Protein AF-0000000084991783 (afdb_homodimer)

Sequence (712 aa):
MATLYFVGAAGSGKTAVALGLALHLRDRGVAVRYFKPVGNPPGAAGTGGDRDAALMQAVLALPFSPEELAPLTLGSYYLSTYRDHQACRRLVEAAYAKVSSGAGALLIDGAARPWAMAALGLDALSLAREWKATLVYVLRPVNDQSLDEALFLGHCAREMGVRVAGVIFNNVPRVLLAKADGLYREILASQGLETLGIIPHRTELSAPTVAEFYEVLGGEILTGEDKLGSAVEDVLVGAMTPESALAYFRRSANKAVITGGDRTEIALAALETDVAVLILTGGIYPDMKVIVRAAEKGVPVILVHYDTYTVINRLAEVSRVIRPGDEKAISLAKEVVAAHCALDRLISLATEAHEAMATLYFVGAAGSGKTAVALGLALHLRDRGVAVRYFKPVGNPPGAAGTGGDRDAALMQAVLALPFSPEELAPLTLGSYYLSTYRDHQACRRLVEAAYAKVSSGAGALLIDGAARPWAMAALGLDALSLAREWKATLVYVLRPVNDQSLDEALFLGHCAREMGVRVAGVIFNNVPRVLLAKADGLYREILASQGLETLGIIPHRTELSAPTVAEFYEVLGGEILTGEDKLGSAVEDVLVGAMTPESALAYFRRSANKAVITGGDRTEIALAALETDVAVLILTGGIYPDMKVIVRAAEKGVPVILVHYDTYTVINRLAEVSRVIRPGDEKAISLAKEVVAAHCALDRLISLATEAHEA

Structure (mmCIF, N/CA/C/O backbone):
data_AF-0000000084991783-model_v1
#
loop_
_entity.id
_entity.type
_entity.pdbx_description
1 polymer 'DRTGG domain protein'
#
loop_
_atom_site.group_PDB
_atom_site.id
_atom_site.type_symbol
_atom_site.label_atom_id
_atom_site.label_alt_id
_atom_site.label_comp_id
_atom_site.label_asym_id
_atom_site.label_entity_id
_atom_site.label_seq_id
_atom_site.pdbx_PDB_ins_code
_atom_site.Cartn_x
_atom_site.Cartn_y
_atom_site.Cartn_z
_atom_site.occupancy
_atom_site.B_iso_or_equiv
_atom_site.auth_seq_id
_atom_site.auth_comp_id
_atom_site.auth_asym_id
_atom_site.auth_atom_id
_atom_site.pdbx_PDB_model_num
ATOM 1 N N . MET A 1 1 ? -28.172 15.969 15.445 1 77.38 1 MET A N 1
ATOM 2 C CA . MET A 1 1 ? -26.75 16.078 15.141 1 77.38 1 MET A CA 1
ATOM 3 C C . MET A 1 1 ? -26.312 14.992 14.156 1 77.38 1 MET A C 1
ATOM 5 O O . MET A 1 1 ? -26.75 13.844 14.266 1 77.38 1 MET A O 1
ATOM 9 N N . ALA A 1 2 ? -25.688 15.469 12.984 1 87.56 2 ALA A N 1
ATOM 10 C CA . ALA A 1 2 ? -25.172 14.484 12.039 1 87.56 2 ALA A CA 1
ATOM 11 C C . ALA A 1 2 ? -23.672 14.281 12.211 1 87.56 2 ALA A C 1
ATOM 13 O O . ALA A 1 2 ? -22.984 15.156 12.742 1 87.56 2 ALA A O 1
ATOM 14 N N . THR A 1 3 ? -23.219 13.125 12.047 1 95.31 3 THR A N 1
ATOM 15 C CA . THR A 1 3 ? -21.812 12.75 12.133 1 95.31 3 THR A CA 1
ATOM 16 C C . THR A 1 3 ? -21.281 12.359 10.758 1 95.31 3 THR A C 1
ATOM 18 O O . THR A 1 3 ? -21.828 11.492 10.086 1 95.31 3 THR A O 1
ATOM 21 N N . LEU A 1 4 ? -20.328 13.086 10.328 1 97.94 4 LEU A N 1
ATOM 22 C CA . LEU A 1 4 ? -19.625 12.742 9.094 1 97.94 4 LEU A CA 1
ATOM 23 C C . LEU A 1 4 ? -18.281 12.078 9.398 1 97.94 4 LEU A C 1
ATOM 25 O O . LEU A 1 4 ? -17.516 12.57 10.227 1 97.94 4 LEU A O 1
ATOM 29 N N . TYR A 1 5 ? -18.047 10.961 8.812 1 98.62 5 TYR A N 1
ATOM 30 C CA . TYR A 1 5 ? -16.844 10.164 9.023 1 98.62 5 TYR A CA 1
ATOM 31 C C . TYR A 1 5 ? -16 10.102 7.758 1 98.62 5 TYR A C 1
ATOM 33 O O . TYR A 1 5 ? -16.375 9.438 6.789 1 98.62 5 TYR A O 1
ATOM 41 N N . PHE A 1 6 ? -14.875 10.852 7.785 1 98.75 6 PHE A N 1
ATOM 42 C CA . PHE A 1 6 ? -13.961 10.852 6.652 1 98.75 6 PHE A CA 1
ATOM 43 C C . PHE A 1 6 ? -13.023 9.641 6.715 1 98.75 6 PHE A C 1
ATOM 45 O O . PHE A 1 6 ? -12.273 9.484 7.68 1 98.75 6 PHE A O 1
ATOM 52 N N . VAL A 1 7 ? -13.094 8.82 5.684 1 98.5 7 VAL A N 1
ATOM 53 C CA . VAL A 1 7 ? -12.289 7.602 5.629 1 98.5 7 VAL A CA 1
ATOM 54 C C . VAL A 1 7 ? -11.336 7.664 4.441 1 98.5 7 VAL A C 1
ATOM 56 O O . VAL A 1 7 ? -11.633 8.297 3.426 1 98.5 7 VAL A O 1
ATOM 59 N N . GLY A 1 8 ? -10.203 7.062 4.52 1 97.25 8 GLY A N 1
ATOM 60 C CA . GLY A 1 8 ? -9.164 7.023 3.504 1 97.25 8 GLY A CA 1
ATOM 61 C C . GLY A 1 8 ? -7.824 6.551 4.039 1 97.25 8 GLY A C 1
ATOM 62 O O . GLY A 1 8 ? -7.715 6.16 5.203 1 97.25 8 GLY A O 1
ATOM 63 N N . ALA A 1 9 ? -6.859 6.578 3.211 1 95.12 9 ALA A N 1
ATOM 64 C CA . ALA A 1 9 ? -5.508 6.188 3.609 1 95.12 9 ALA A CA 1
ATOM 65 C C . ALA A 1 9 ? -4.742 7.371 4.188 1 95.12 9 ALA A C 1
ATOM 67 O O . ALA A 1 9 ? -5.145 8.523 4.012 1 95.12 9 ALA A O 1
ATOM 68 N N . ALA A 1 10 ? -3.686 7.027 4.918 1 91.81 10 ALA A N 1
ATOM 69 C CA . ALA A 1 10 ? -2.76 8.086 5.32 1 91.81 10 ALA A CA 1
ATOM 70 C C . ALA A 1 10 ? -2.289 8.891 4.113 1 91.81 10 ALA A C 1
ATOM 72 O O . ALA A 1 10 ? -1.964 8.32 3.066 1 91.81 10 ALA A O 1
ATOM 73 N N . GLY A 1 11 ? -2.346 10.156 4.211 1 91.19 11 GLY A N 1
ATOM 74 C CA . GLY A 1 11 ? -1.865 11.008 3.139 1 91.19 11 GLY A CA 1
ATOM 75 C C . GLY A 1 11 ? -2.928 11.312 2.098 1 91.19 11 GLY A C 1
ATOM 76 O O . GLY A 1 11 ? -2.674 12.047 1.142 1 91.19 11 GLY A O 1
ATOM 77 N N . SER A 1 12 ? -4.152 10.789 2.299 1 95.06 12 SER A N 1
ATOM 78 C CA . SER A 1 12 ? -5.211 10.992 1.316 1 95.06 12 SER A CA 1
ATOM 79 C C . SER A 1 12 ? -5.719 12.43 1.349 1 95.06 12 SER A C 1
ATOM 81 O O . SER A 1 12 ? -6.371 12.891 0.407 1 95.06 12 SER A O 1
ATOM 83 N N . GLY A 1 13 ? -5.555 13.125 2.461 1 95.31 13 GLY A N 1
ATOM 84 C CA . GLY A 1 13 ? -6.027 14.492 2.598 1 95.31 13 GLY A CA 1
ATOM 85 C C . GLY A 1 13 ? -7.285 14.609 3.439 1 95.31 13 GLY A C 1
ATOM 86 O O . GLY A 1 13 ? -7.91 15.672 3.492 1 95.31 13 GLY A O 1
ATOM 87 N N . LYS A 1 14 ? -7.695 13.547 4.141 1 96.06 14 LYS A N 1
ATOM 88 C CA . LYS A 1 14 ? -8.898 13.539 4.973 1 96.06 14 LYS A CA 1
ATOM 89 C C . LYS A 1 14 ? -8.891 14.695 5.965 1 96.06 14 LYS A C 1
ATOM 91 O O . LYS A 1 14 ? -9.883 15.414 6.098 1 96.06 14 LYS A O 1
ATOM 96 N N . THR A 1 15 ? -7.699 14.875 6.598 1 96 15 THR A N 1
ATOM 97 C CA . THR A 1 15 ? -7.598 15.898 7.625 1 96 15 THR A CA 1
ATOM 98 C C . THR A 1 15 ? -7.777 17.297 7.02 1 96 15 THR A C 1
ATOM 100 O O . THR A 1 15 ? -8.492 18.125 7.57 1 96 15 THR A O 1
ATOM 103 N N . ALA A 1 16 ? -7.145 17.531 5.895 1 96.5 16 ALA A N 1
ATOM 104 C CA . ALA A 1 16 ? -7.258 18.828 5.23 1 96.5 16 ALA A CA 1
ATOM 105 C C . ALA A 1 16 ? -8.695 19.109 4.805 1 96.5 16 ALA A C 1
ATOM 107 O O . ALA A 1 16 ? -9.195 20.219 4.965 1 96.5 16 ALA A O 1
ATOM 108 N N . VAL A 1 17 ? -9.367 18.125 4.27 1 98 17 VAL A N 1
ATOM 109 C CA . VAL A 1 17 ? -10.758 18.281 3.838 1 98 17 VAL A CA 1
ATOM 110 C C . VAL A 1 17 ? -11.648 18.531 5.051 1 98 17 VAL A C 1
ATOM 112 O O . VAL A 1 17 ? -12.5 19.422 5.023 1 98 17 VAL A O 1
ATOM 115 N N . ALA A 1 18 ? -11.461 17.766 6.129 1 98.56 18 ALA A N 1
ATOM 116 C CA . ALA A 1 18 ? -12.227 17.953 7.359 1 98.56 18 ALA A CA 1
ATOM 117 C C . ALA A 1 18 ? -12.023 19.359 7.914 1 98.56 18 ALA A C 1
ATOM 119 O O . ALA A 1 18 ? -12.984 20 8.359 1 98.56 18 ALA A O 1
ATOM 120 N N . LEU A 1 19 ? -10.789 19.797 7.875 1 98.44 19 LEU A N 1
ATOM 121 C CA . LEU A 1 19 ? -10.461 21.141 8.352 1 98.44 19 LEU A CA 1
ATOM 122 C C . LEU A 1 19 ? -11.203 22.203 7.543 1 98.44 19 LEU A C 1
ATOM 124 O O . LEU A 1 19 ? -11.844 23.078 8.117 1 98.44 19 LEU A O 1
ATOM 128 N N . GLY A 1 20 ? -11.07 22.094 6.23 1 98.56 20 GLY A N 1
ATOM 129 C CA . GLY A 1 20 ? -11.781 23.047 5.383 1 98.56 20 GLY A CA 1
ATOM 130 C C . GLY A 1 20 ? -13.273 23.094 5.648 1 98.56 20 GLY A C 1
ATOM 131 O O . GLY A 1 20 ? -13.852 24.172 5.801 1 98.56 20 GLY A O 1
ATOM 132 N N . LEU A 1 21 ? -13.883 21.938 5.746 1 98.75 21 LEU A N 1
ATOM 133 C CA . LEU A 1 21 ? -15.312 21.859 6.016 1 98.75 21 LEU A CA 1
ATOM 134 C C . LEU A 1 21 ? -15.641 22.453 7.387 1 98.75 21 LEU A C 1
ATOM 136 O O . LEU A 1 21 ? -16.625 23.172 7.543 1 98.75 21 LEU A O 1
ATOM 140 N N . ALA A 1 22 ? -14.805 22.141 8.383 1 98.75 22 ALA A N 1
ATOM 141 C CA . ALA A 1 22 ? -15.023 22.625 9.742 1 98.75 22 ALA A CA 1
ATOM 142 C C . ALA A 1 22 ? -15.055 24.141 9.781 1 98.75 22 ALA A C 1
ATOM 144 O O . ALA A 1 22 ? -15.891 24.734 10.469 1 98.75 22 ALA A O 1
ATOM 145 N N . LEU A 1 23 ? -14.172 24.719 9.07 1 98.62 23 LEU A N 1
ATOM 146 C CA . LEU A 1 23 ? -14.078 26.172 9.055 1 98.62 23 LEU A CA 1
ATOM 147 C C . LEU A 1 23 ? -15.32 26.781 8.406 1 98.62 23 LEU A C 1
ATOM 149 O O . LEU A 1 23 ? -15.836 27.797 8.883 1 98.62 23 LEU A O 1
ATOM 153 N N . HIS A 1 24 ? -15.781 26.188 7.359 1 98.56 24 HIS A N 1
ATOM 154 C CA . HIS A 1 24 ? -17 26.672 6.734 1 98.56 24 HIS A CA 1
ATOM 155 C C . HIS A 1 24 ? -18.203 26.516 7.664 1 98.56 24 HIS A C 1
ATOM 157 O O . HIS A 1 24 ? -19.062 27.391 7.723 1 98.56 24 HIS A O 1
ATOM 163 N N . LEU A 1 25 ? -18.266 25.406 8.367 1 98.19 25 LEU A N 1
ATOM 164 C CA . LEU A 1 25 ? -19.344 25.172 9.32 1 98.19 25 LEU A CA 1
ATOM 165 C C . LEU A 1 25 ? -19.297 26.203 10.453 1 98.19 25 LEU A C 1
ATOM 167 O O . LEU A 1 25 ? -20.328 26.75 10.852 1 98.19 25 LEU A O 1
ATOM 171 N N . ARG A 1 26 ? -18.094 26.422 10.906 1 97.69 26 ARG A N 1
ATOM 172 C CA . ARG A 1 26 ? -17.906 27.422 11.953 1 97.69 26 ARG A CA 1
ATOM 173 C C . ARG A 1 26 ? -18.391 28.797 11.5 1 97.69 26 ARG A C 1
ATOM 175 O O . ARG A 1 26 ? -19.062 29.5 12.242 1 97.69 26 ARG A O 1
ATOM 182 N N . ASP A 1 27 ? -18.031 29.141 10.32 1 97.44 27 ASP A N 1
ATOM 183 C CA . ASP A 1 27 ? -18.438 30.422 9.766 1 97.44 27 ASP A CA 1
ATOM 184 C C . ASP A 1 27 ? -19.969 30.547 9.719 1 97.44 27 ASP A C 1
ATOM 186 O O . ASP A 1 27 ? -20.5 31.641 9.727 1 97.44 27 ASP A O 1
ATOM 190 N N . ARG A 1 28 ? -20.656 29.469 9.703 1 96.19 28 ARG A N 1
ATOM 191 C CA . ARG A 1 28 ? -22.109 29.453 9.617 1 96.19 28 ARG A CA 1
ATOM 192 C C . ARG A 1 28 ? -22.734 29.328 11 1 96.19 28 ARG A C 1
ATOM 194 O O . ARG A 1 28 ? -23.938 29.078 11.125 1 96.19 28 ARG A O 1
ATOM 201 N N . GLY A 1 29 ? -21.922 29.297 12.031 1 96.44 29 GLY A N 1
ATOM 202 C CA . GLY A 1 29 ? -22.406 29.312 13.406 1 96.44 29 GLY A CA 1
ATOM 203 C C . GLY A 1 29 ? -22.672 27.922 13.961 1 96.44 29 GLY A C 1
ATOM 204 O O . GLY A 1 29 ? -23.312 27.781 15 1 96.44 29 GLY A O 1
ATOM 205 N N . VAL A 1 30 ? -22.188 26.953 13.242 1 96.44 30 VAL A N 1
ATOM 206 C CA . VAL A 1 30 ? -22.375 25.578 13.695 1 96.44 30 VAL A CA 1
ATOM 207 C C . VAL A 1 30 ? -21.328 25.234 14.758 1 96.44 30 VAL A C 1
ATOM 209 O O . VAL A 1 30 ? -20.156 25.578 14.609 1 96.44 30 VAL A O 1
ATOM 212 N N . ALA A 1 31 ? -21.734 24.656 15.859 1 96.69 31 ALA A N 1
ATOM 213 C CA . ALA A 1 31 ? -20.812 24.156 16.859 1 96.69 31 ALA A CA 1
ATOM 214 C C . ALA A 1 31 ? -20.109 22.875 16.375 1 96.69 31 ALA A C 1
ATOM 216 O O . ALA A 1 31 ? -20.547 21.766 16.656 1 96.69 31 ALA A O 1
ATOM 217 N N . VAL A 1 32 ? -19.016 23.047 15.766 1 97.38 32 VAL A N 1
ATOM 218 C CA . VAL A 1 32 ? -18.312 21.922 15.133 1 97.38 32 VAL A CA 1
ATOM 219 C C . VAL A 1 32 ? -17.406 21.234 16.156 1 97.38 32 VAL A C 1
ATOM 221 O O . VAL A 1 32 ? -16.703 21.906 16.922 1 97.38 32 VAL A O 1
ATOM 224 N N . ARG A 1 33 ? -17.484 19.953 16.172 1 98.25 33 ARG A N 1
ATOM 225 C CA . ARG A 1 33 ? -16.562 19.109 16.953 1 98.25 33 ARG A CA 1
ATOM 226 C C . ARG A 1 33 ? -15.766 18.188 16.047 1 98.25 33 ARG A C 1
ATOM 228 O O . ARG A 1 33 ? -16.172 17.938 14.906 1 98.25 33 ARG A O 1
ATOM 235 N N . TYR A 1 34 ? -14.633 17.828 16.516 1 98.56 34 TYR A N 1
ATOM 236 C CA . TYR A 1 34 ? -13.703 16.953 15.812 1 98.56 34 TYR A CA 1
ATOM 237 C C . TYR A 1 34 ? -13.32 15.75 16.688 1 98.56 34 TYR A C 1
ATOM 239 O O . TYR A 1 34 ? -13.102 15.898 17.891 1 98.56 34 TYR A O 1
ATOM 247 N N . PHE A 1 35 ? -13.266 14.602 16.031 1 98.81 35 PHE A N 1
ATOM 248 C CA . PHE A 1 35 ? -12.891 13.391 16.75 1 98.81 35 PHE A CA 1
ATOM 249 C C . PHE A 1 35 ? -12.086 12.453 15.852 1 98.81 35 PHE A C 1
ATOM 251 O O . PHE A 1 35 ? -12.406 12.281 14.672 1 98.81 35 PHE A O 1
ATOM 258 N N . LYS A 1 36 ? -11.047 11.898 16.328 1 98.56 36 LYS A N 1
ATOM 259 C CA . LYS A 1 36 ? -10.203 10.898 15.672 1 98.56 36 LYS A CA 1
ATOM 260 C C . LYS A 1 36 ? -9.992 9.68 16.562 1 98.56 36 LYS A C 1
ATOM 262 O O . LYS A 1 36 ? -9.008 9.625 17.312 1 98.56 36 LYS A O 1
ATOM 267 N N . PRO A 1 37 ? -10.883 8.68 16.453 1 98.38 37 PRO A N 1
ATOM 268 C CA . PRO A 1 37 ? -10.859 7.578 17.406 1 98.38 37 PRO A CA 1
ATOM 269 C C . PRO A 1 37 ? -9.5 6.887 17.469 1 98.38 37 PRO A C 1
ATOM 271 O O . PRO A 1 37 ? -9.047 6.508 18.562 1 98.38 37 PRO A O 1
ATOM 274 N N . VAL A 1 38 ? -8.906 6.719 16.297 1 97.69 38 VAL A N 1
ATOM 275 C CA . VAL A 1 38 ? -7.594 6.098 16.188 1 97.69 38 VAL A CA 1
ATOM 276 C C . VAL A 1 38 ? -6.621 7.059 15.508 1 97.69 38 VAL A C 1
ATOM 278 O O . VAL A 1 38 ? -6.703 7.281 14.297 1 97.69 38 VAL A O 1
ATOM 281 N N . GLY A 1 39 ? -5.723 7.578 16.312 1 95.62 39 GLY A N 1
ATOM 282 C CA . GLY A 1 39 ? -4.797 8.578 15.828 1 95.62 39 GLY A CA 1
ATOM 283 C C . GLY A 1 39 ? -3.504 7.992 15.297 1 95.62 39 GLY A C 1
ATOM 284 O O . GLY A 1 39 ? -3.33 6.77 15.281 1 95.62 39 GLY A O 1
ATOM 285 N N . ASN A 1 40 ? -2.676 8.812 14.734 1 89.19 40 ASN A N 1
ATOM 286 C CA . ASN A 1 40 ? -1.344 8.453 14.266 1 89.19 40 ASN A CA 1
ATOM 287 C C . ASN A 1 40 ? -0.334 8.43 15.406 1 89.19 40 ASN A C 1
ATOM 289 O O . ASN A 1 40 ? -0.499 9.133 16.406 1 89.19 40 ASN A O 1
ATOM 293 N N . PRO A 1 41 ? 0.652 7.586 15.227 1 82.94 41 PRO A N 1
ATOM 294 C CA . PRO A 1 41 ? 1.703 7.633 16.25 1 82.94 41 PRO A CA 1
ATOM 295 C C . PRO A 1 41 ? 2.447 8.961 16.266 1 82.94 41 PRO A C 1
ATOM 297 O O . PRO A 1 41 ? 2.467 9.68 15.266 1 82.94 41 PRO A O 1
ATOM 300 N N . PRO A 1 42 ? 2.969 9.234 17.469 1 71.88 42 PRO A N 1
ATOM 301 C CA . PRO A 1 42 ? 3.76 10.461 17.531 1 71.88 42 PRO A CA 1
ATOM 302 C C . PRO A 1 42 ? 5.004 10.414 16.656 1 71.88 42 PRO A C 1
ATOM 304 O O . PRO A 1 42 ? 5.578 9.344 16.453 1 71.88 42 PRO A O 1
ATOM 307 N N . GLY A 1 43 ? 5.289 11.453 15.859 1 65.88 43 GLY A N 1
ATOM 308 C CA . GLY A 1 43 ? 6.508 11.523 15.07 1 65.88 43 GLY A CA 1
ATOM 309 C C . GLY A 1 43 ? 7.762 11.617 15.914 1 65.88 43 GLY A C 1
ATOM 310 O O . GLY A 1 43 ? 7.691 11.633 17.141 1 65.88 43 GLY A O 1
ATOM 311 N N . ALA A 1 44 ? 8.961 11.406 15.281 1 58.47 44 ALA A N 1
ATOM 312 C CA . ALA A 1 44 ? 10.266 11.461 15.93 1 58.47 44 ALA A CA 1
ATOM 313 C C . ALA A 1 44 ? 10.414 12.734 16.75 1 58.47 44 ALA A C 1
ATOM 315 O O . ALA A 1 44 ? 11.164 12.758 17.734 1 58.47 44 ALA A O 1
ATOM 316 N N . ALA A 1 45 ? 9.781 13.859 16.25 1 54.91 45 ALA A N 1
ATOM 317 C CA . ALA A 1 45 ? 10.039 15.109 16.953 1 54.91 45 ALA A CA 1
ATOM 318 C C . ALA A 1 45 ? 9.352 15.125 18.312 1 54.91 45 ALA A C 1
ATOM 320 O O . ALA A 1 45 ? 9.539 16.047 19.094 1 54.91 45 ALA A O 1
ATOM 321 N N . GLY A 1 46 ? 8.828 14.031 18.797 1 51.94 46 GLY A N 1
ATOM 322 C CA . GLY A 1 46 ? 8.445 13.875 20.188 1 51.94 46 GLY A CA 1
ATOM 323 C C . GLY A 1 46 ? 7.16 14.594 20.531 1 51.94 46 GLY A C 1
ATOM 324 O O . GLY A 1 46 ? 6.824 14.742 21.719 1 51.94 46 GLY A O 1
ATOM 325 N N . THR A 1 47 ? 6.613 15.445 19.547 1 54.47 47 THR A N 1
ATOM 326 C CA . THR A 1 47 ? 5.5 16.156 20.172 1 54.47 47 THR A CA 1
ATOM 327 C C . THR A 1 47 ? 4.379 15.195 20.547 1 54.47 47 THR A C 1
ATOM 329 O O . THR A 1 47 ? 4.121 14.227 19.828 1 54.47 47 THR A O 1
ATOM 332 N N . GLY A 1 48 ? 4.141 14.945 21.766 1 62.91 48 GLY A N 1
ATOM 333 C CA . GLY A 1 48 ? 3.102 14.148 22.391 1 62.91 48 GLY A CA 1
ATOM 334 C C . GLY A 1 48 ? 1.755 14.266 21.703 1 62.91 48 GLY A C 1
ATOM 335 O O . GLY A 1 48 ? 1.484 15.266 21.031 1 62.91 48 GLY A O 1
ATOM 336 N N . GLY A 1 49 ? 1.065 13.195 21.234 1 78.44 49 GLY A N 1
ATOM 337 C CA . GLY A 1 49 ? -0.321 13.062 20.828 1 78.44 49 GLY A CA 1
ATOM 338 C C . GLY A 1 49 ? -0.492 13.055 19.312 1 78.44 49 GLY A C 1
ATOM 339 O O . GLY A 1 49 ? 0.485 13.172 18.578 1 78.44 49 GLY A O 1
ATOM 340 N N . ASP A 1 50 ? -1.577 13.023 18.766 1 91.62 50 ASP A N 1
ATOM 341 C CA . ASP A 1 50 ? -1.939 13.008 17.359 1 91.62 50 ASP A CA 1
ATOM 342 C C . ASP A 1 50 ? -1.882 14.414 16.766 1 91.62 50 ASP A C 1
ATOM 344 O O . ASP A 1 50 ? -2.549 15.328 17.25 1 91.62 50 ASP A O 1
ATOM 348 N N . ARG A 1 51 ? -1.076 14.617 15.766 1 90.19 51 ARG A N 1
ATOM 349 C CA . ARG A 1 51 ? -0.833 15.922 15.164 1 90.19 51 ARG A CA 1
ATOM 350 C C . ARG A 1 51 ? -2.111 16.5 14.562 1 90.19 51 ARG A C 1
ATOM 352 O O . ARG A 1 51 ? -2.32 17.703 14.57 1 90.19 51 ARG A O 1
ATOM 359 N N . ASP A 1 52 ? -2.969 15.656 14.016 1 95.31 52 ASP A N 1
ATOM 360 C CA . ASP A 1 52 ? -4.227 16.125 13.445 1 95.31 52 ASP A CA 1
ATOM 361 C C . ASP A 1 52 ? -5.16 16.656 14.523 1 95.31 52 ASP A C 1
ATOM 363 O O . ASP A 1 52 ? -5.793 17.703 14.352 1 95.31 52 ASP A O 1
ATOM 367 N N . ALA A 1 53 ? -5.211 15.922 15.633 1 96.38 53 ALA A N 1
ATOM 368 C CA . ALA A 1 53 ? -6.031 16.359 16.766 1 96.38 53 ALA A CA 1
ATOM 369 C C . ALA A 1 53 ? -5.539 17.703 17.312 1 96.38 53 ALA A C 1
ATOM 371 O O . ALA A 1 53 ? -6.34 18.578 17.625 1 96.38 53 ALA A O 1
ATOM 372 N N . ALA A 1 54 ? -4.23 17.812 17.422 1 94.38 54 ALA A N 1
ATOM 373 C CA . ALA A 1 54 ? -3.648 19.078 17.891 1 94.38 54 ALA A CA 1
ATOM 374 C C . ALA A 1 54 ? -3.994 20.219 16.953 1 94.38 54 ALA A C 1
ATOM 376 O O . ALA A 1 54 ? -4.332 21.328 17.406 1 94.38 54 ALA A O 1
ATOM 377 N N . LEU A 1 55 ? -3.893 19.984 15.68 1 95.81 55 LEU A N 1
ATOM 378 C CA . LEU A 1 55 ? -4.246 20.969 14.672 1 95.81 55 LEU A CA 1
ATOM 379 C C . LEU A 1 55 ? -5.695 21.422 14.828 1 95.81 55 LEU A C 1
ATOM 381 O O . LEU A 1 55 ? -5.973 22.609 14.938 1 95.81 55 LEU A O 1
ATOM 385 N N . MET A 1 56 ? -6.602 20.469 14.867 1 97.94 56 MET A N 1
ATOM 386 C CA . MET A 1 56 ? -8.031 20.766 14.906 1 97.94 56 MET A CA 1
ATOM 387 C C . MET A 1 56 ? -8.406 21.438 16.219 1 97.94 56 MET A C 1
ATOM 389 O O . MET A 1 56 ? -9.258 22.328 16.234 1 97.94 56 MET A O 1
ATOM 393 N N . GLN A 1 57 ? -7.77 20.984 17.328 1 97.62 57 GLN A N 1
ATOM 394 C CA . GLN A 1 57 ? -7.992 21.625 18.625 1 97.62 57 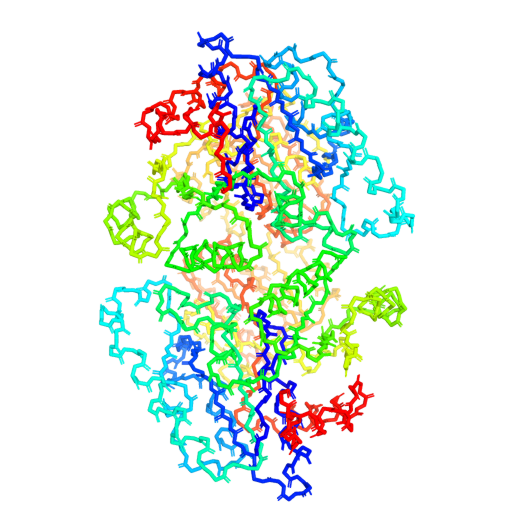GLN A CA 1
ATOM 395 C C . GLN A 1 57 ? -7.652 23.109 18.562 1 97.62 57 GLN A C 1
ATOM 397 O O . GLN A 1 57 ? -8.445 23.953 18.984 1 97.62 57 GLN A O 1
ATOM 402 N N . ALA A 1 58 ? -6.516 23.359 18.047 1 97.06 58 ALA A N 1
ATOM 403 C CA . ALA A 1 58 ? -6.012 24.734 18 1 97.06 58 ALA A CA 1
ATOM 404 C C . ALA A 1 58 ? -6.844 25.609 17.062 1 97.06 58 ALA A C 1
ATOM 406 O O . ALA A 1 58 ? -7.277 26.703 17.438 1 97.06 58 ALA A O 1
ATOM 407 N N . VAL A 1 59 ? -7.09 25.125 15.898 1 97.69 59 VAL A N 1
ATOM 408 C CA . VAL A 1 59 ? -7.723 25.922 14.852 1 97.69 59 VAL A CA 1
ATOM 409 C C . VAL A 1 59 ? -9.188 26.156 15.195 1 97.69 59 VAL A C 1
ATOM 411 O O . VAL A 1 59 ? -9.727 27.234 14.953 1 97.69 59 VAL A O 1
ATOM 414 N N . LEU A 1 60 ? -9.836 25.156 15.82 1 97.81 60 LEU A N 1
ATOM 415 C CA . LEU A 1 60 ? -11.258 25.266 16.125 1 97.81 60 LEU A CA 1
ATOM 416 C C . LEU A 1 60 ? -11.477 25.688 17.562 1 97.81 60 LEU A C 1
ATOM 418 O O . LEU A 1 60 ? -12.617 25.828 18.016 1 97.81 60 LEU A O 1
ATOM 422 N N . ALA A 1 61 ? -10.406 25.844 18.328 1 97.12 61 ALA A N 1
ATOM 423 C CA . ALA A 1 61 ? -10.477 26.219 19.734 1 97.12 61 ALA A CA 1
ATOM 424 C C . ALA A 1 61 ? -11.398 25.281 20.516 1 97.12 61 ALA A C 1
ATOM 426 O O . ALA A 1 61 ? -12.289 25.75 21.234 1 97.12 61 ALA A O 1
ATOM 427 N N . LEU A 1 62 ? -11.203 24.047 20.344 1 97.75 62 LEU A N 1
ATOM 428 C CA . LEU A 1 62 ? -12.047 23.047 20.984 1 97.75 62 LEU A CA 1
ATOM 429 C C . LEU A 1 62 ? -11.703 22.906 22.469 1 97.75 62 LEU A C 1
ATOM 431 O O . LEU A 1 62 ? -10.523 22.938 22.828 1 97.75 62 LEU A O 1
ATOM 435 N N . PRO A 1 63 ? -12.672 22.734 23.312 1 97.25 63 PRO A N 1
ATOM 436 C CA . PRO A 1 63 ? -12.438 22.641 24.75 1 97.25 63 PRO A CA 1
ATOM 437 C C . PRO A 1 63 ? -12.039 21.234 25.188 1 97.25 63 PRO A C 1
ATOM 439 O O . PRO A 1 63 ? -12.531 20.734 26.203 1 97.25 63 PRO A O 1
ATOM 442 N N . PHE A 1 64 ? -11.273 20.531 24.406 1 97.5 64 PHE A N 1
ATOM 443 C CA . PHE A 1 64 ? -10.773 19.188 24.656 1 97.5 64 PHE A CA 1
ATOM 444 C C . PHE A 1 64 ? -9.266 19.125 24.438 1 97.5 64 PHE A C 1
ATOM 446 O O . PHE A 1 64 ? -8.719 19.875 23.625 1 97.5 64 PHE A O 1
ATOM 453 N N . SER A 1 65 ? -8.609 18.312 25.172 1 95.75 65 SER A N 1
ATOM 454 C CA . SER A 1 65 ? -7.199 18.047 24.875 1 95.75 65 SER A CA 1
ATOM 455 C C . SER A 1 65 ? -7.035 17.203 23.625 1 95.75 65 SER A C 1
ATOM 457 O O . SER A 1 65 ? -7.961 16.484 23.234 1 95.75 65 SER A O 1
ATOM 459 N N . PRO A 1 66 ? -5.91 17.219 22.984 1 94.38 66 PRO A N 1
ATOM 460 C CA . PRO A 1 66 ? -5.66 16.359 21.828 1 94.38 66 PRO A CA 1
ATOM 461 C C . PRO A 1 66 ? -5.852 14.875 22.156 1 94.38 66 PRO A C 1
ATOM 463 O O . PRO A 1 66 ? -6.312 14.102 21.312 1 94.38 66 PRO A O 1
ATOM 466 N N . GLU A 1 67 ? -5.578 14.5 23.375 1 93.94 67 GLU A N 1
ATOM 467 C CA . GLU A 1 67 ? -5.723 13.109 23.797 1 93.94 67 GLU A CA 1
ATOM 468 C C . GLU A 1 67 ? -7.191 12.711 23.875 1 93.94 67 GLU A C 1
ATOM 470 O O . GLU A 1 67 ? -7.543 11.547 23.641 1 93.94 67 GLU A O 1
ATOM 475 N N . GLU A 1 68 ? -7.996 13.656 24.219 1 96.62 68 GLU A N 1
ATOM 476 C CA . GLU A 1 68 ? -9.438 13.414 24.25 1 96.62 68 GLU A CA 1
ATOM 477 C C . GLU A 1 68 ? -10.008 13.32 22.828 1 96.62 68 GLU A C 1
ATOM 479 O O . GLU A 1 68 ? -10.961 12.578 22.594 1 96.62 68 GLU A O 1
ATOM 484 N N . LEU A 1 69 ? -9.406 14.086 21.922 1 98 69 LEU A N 1
ATOM 485 C CA . LEU A 1 69 ? -9.867 14.102 20.547 1 98 69 LEU A CA 1
ATOM 486 C C . LEU A 1 69 ? -9.383 12.867 19.797 1 98 69 LEU A C 1
ATOM 488 O O . LEU A 1 69 ? -10.023 12.422 18.844 1 98 69 LEU A O 1
ATOM 492 N N . ALA A 1 70 ? -8.25 12.312 20.172 1 97.75 70 ALA A N 1
ATOM 493 C CA . ALA A 1 70 ? -7.652 11.094 19.625 1 97.75 70 ALA A CA 1
ATOM 494 C C . ALA A 1 70 ? -7.188 10.164 20.734 1 97.75 70 ALA A C 1
ATOM 496 O O . ALA A 1 70 ? -6 10.141 21.078 1 97.75 70 ALA A O 1
ATOM 497 N N . PRO A 1 71 ? -8.031 9.352 21.188 1 97.06 71 PRO A N 1
ATOM 498 C CA . PRO A 1 71 ? -7.762 8.617 22.422 1 97.06 71 PRO A CA 1
ATOM 499 C C . PRO A 1 71 ? -6.773 7.473 22.234 1 97.06 71 PRO A C 1
ATOM 501 O O . PRO A 1 71 ? -6.141 7.027 23.188 1 97.06 71 PRO A O 1
ATOM 504 N N . LEU A 1 72 ? -6.691 6.93 21.047 1 96.69 72 LEU A N 1
ATOM 505 C CA . LEU A 1 72 ? -5.75 5.852 20.781 1 96.69 72 LEU A CA 1
ATOM 506 C C . LEU A 1 72 ? -4.812 6.223 19.641 1 96.69 72 LEU A C 1
ATOM 508 O O . LEU A 1 72 ? -5.137 7.086 18.812 1 96.69 72 LEU A O 1
ATOM 512 N N . THR A 1 73 ? -3.707 5.609 19.594 1 94.31 73 THR A N 1
ATOM 513 C CA . THR A 1 73 ? -2.752 5.777 18.5 1 94.31 73 THR A CA 1
ATOM 514 C C . TH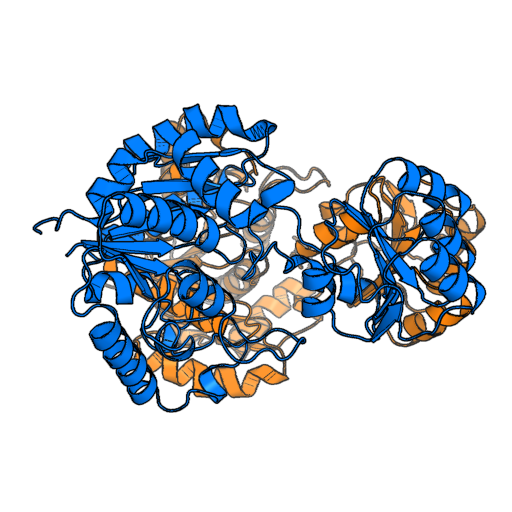R A 1 73 ? -2.422 4.43 17.859 1 94.31 73 THR A C 1
ATOM 516 O O . THR A 1 73 ? -2.285 3.422 18.562 1 94.31 73 THR A O 1
ATOM 519 N N . LEU A 1 74 ? -2.348 4.469 16.578 1 95.06 74 LEU A N 1
ATOM 520 C CA . LEU A 1 74 ? -2.072 3.25 15.828 1 95.06 74 LEU A CA 1
ATOM 521 C C . LEU A 1 74 ? -0.57 3.006 15.719 1 95.06 74 LEU A C 1
ATOM 523 O O . LEU A 1 74 ? 0.124 3.705 14.977 1 95.06 74 LEU A O 1
ATOM 527 N N . GLY A 1 75 ? -0.065 2.051 16.406 1 92.31 75 GLY A N 1
ATOM 528 C CA . GLY A 1 75 ? 1.309 1.599 16.25 1 92.31 75 GLY A CA 1
ATOM 529 C C . GLY A 1 75 ? 1.43 0.321 15.445 1 92.31 75 GLY A C 1
ATOM 530 O O . GLY A 1 75 ? 0.437 -0.376 15.219 1 92.31 75 GLY A O 1
ATOM 531 N N . SER A 1 76 ? 2.633 -0.019 15.016 1 91.69 76 SER A N 1
ATOM 532 C CA . SER A 1 76 ? 2.875 -1.228 14.234 1 91.69 76 SER A CA 1
ATOM 533 C C . SER A 1 76 ? 2.512 -2.479 15.023 1 91.69 76 SER A C 1
ATOM 535 O O . SER A 1 76 ? 1.976 -3.439 14.469 1 91.69 76 SER A O 1
ATOM 537 N N . TYR A 1 77 ? 2.795 -2.486 16.344 1 94.69 77 TYR A N 1
ATOM 538 C CA . TYR A 1 77 ? 2.531 -3.617 17.219 1 94.69 77 TYR A CA 1
ATOM 539 C C . TYR A 1 77 ? 1.632 -3.205 18.375 1 94.69 77 TYR A C 1
ATOM 541 O O . TYR A 1 77 ? 1.936 -3.488 19.547 1 94.69 77 TYR A O 1
ATOM 549 N N . TYR A 1 78 ? 0.547 -2.553 17.984 1 95.25 78 TYR A N 1
ATOM 550 C CA . TYR A 1 78 ? -0.334 -1.909 18.953 1 95.25 78 TYR A CA 1
ATOM 551 C C . TYR A 1 78 ? -1.002 -2.941 19.844 1 95.25 78 TYR A C 1
ATOM 553 O O . TYR A 1 78 ? -1.411 -2.625 20.969 1 95.25 78 TYR A O 1
ATOM 561 N N . LEU A 1 79 ? -1.135 -4.23 19.453 1 96 79 LEU A N 1
ATOM 562 C CA . LEU A 1 79 ? -1.781 -5.266 20.25 1 96 79 LEU A CA 1
ATOM 563 C C . LEU A 1 79 ? -0.962 -5.578 21.5 1 96 79 LEU A C 1
ATOM 565 O O . LEU A 1 79 ? -1.496 -6.086 22.484 1 96 79 LEU A O 1
ATOM 569 N N . SER A 1 80 ? 0.333 -5.344 21.391 1 93.06 80 SER A N 1
ATOM 570 C CA . SER A 1 80 ? 1.186 -5.504 22.562 1 93.06 80 SER A CA 1
ATOM 571 C C . SER A 1 80 ? 1.003 -4.344 23.531 1 93.06 80 SER A C 1
ATOM 573 O O . SER A 1 80 ? 1.216 -4.504 24.734 1 93.06 80 SER A O 1
ATOM 575 N N . THR A 1 81 ? 0.619 -3.186 23.016 1 90.31 81 THR A N 1
ATOM 576 C CA . THR A 1 81 ? 0.398 -1.985 23.812 1 90.31 81 THR A CA 1
ATOM 577 C C . THR A 1 81 ? -0.993 -2.002 24.438 1 90.31 81 THR A C 1
ATOM 579 O O . THR A 1 81 ? -1.145 -1.725 25.625 1 90.31 81 THR A O 1
ATOM 582 N N . TYR A 1 82 ? -1.945 -2.363 23.594 1 92.94 82 TYR A N 1
ATOM 583 C CA . TYR A 1 82 ? -3.34 -2.381 24.031 1 92.94 82 TYR A CA 1
ATOM 584 C C . TYR A 1 82 ? -3.803 -3.801 24.328 1 92.94 82 TYR A C 1
ATOM 586 O O . TYR A 1 82 ? -4.641 -4.348 23.609 1 92.94 82 TYR A O 1
ATOM 594 N N . ARG A 1 83 ? -3.461 -4.387 25.453 1 90 83 ARG A N 1
ATOM 595 C CA . ARG A 1 83 ? -3.713 -5.785 25.781 1 90 83 ARG A CA 1
ATOM 596 C C . ARG A 1 83 ? -5.16 -5.992 26.219 1 90 83 ARG A C 1
ATOM 598 O O . ARG A 1 83 ? -5.742 -7.051 25.969 1 90 83 ARG A O 1
ATOM 605 N N . ASP A 1 84 ? -5.676 -4.91 26.828 1 93.56 84 ASP A N 1
ATOM 606 C CA . ASP A 1 84 ? -7.074 -4.965 27.234 1 93.56 84 ASP A CA 1
ATOM 607 C C . ASP A 1 84 ? -7.984 -4.34 26.172 1 93.56 84 ASP A C 1
ATOM 609 O O . ASP A 1 84 ? -8.234 -3.135 26.203 1 93.56 84 ASP A O 1
ATOM 613 N N . HIS A 1 85 ? -8.508 -5.145 25.359 1 91.5 85 HIS A N 1
ATOM 614 C CA . HIS A 1 85 ? -9.297 -4.711 24.219 1 91.5 85 HIS A CA 1
ATOM 615 C C . HIS A 1 85 ? -10.57 -3.99 24.656 1 91.5 85 HIS A C 1
ATOM 617 O O . HIS A 1 85 ? -10.938 -2.965 24.094 1 91.5 85 HIS A O 1
ATOM 623 N N . GLN A 1 86 ? -11.109 -4.484 25.688 1 93.31 86 GLN A N 1
ATOM 624 C CA . GLN A 1 86 ? -12.344 -3.887 26.188 1 93.31 86 GLN A CA 1
ATOM 625 C C . GLN A 1 86 ? -12.086 -2.502 26.781 1 93.31 86 GLN A C 1
ATOM 627 O O . GLN A 1 86 ? -12.898 -1.589 26.609 1 93.31 86 GLN A O 1
ATOM 632 N N . ALA A 1 87 ? -10.977 -2.412 27.438 1 95.81 87 ALA A N 1
ATOM 633 C CA . ALA A 1 87 ? -10.617 -1.109 27.984 1 95.81 87 ALA A CA 1
ATOM 634 C C . ALA A 1 87 ? -10.414 -0.078 26.891 1 95.81 87 ALA A C 1
ATOM 636 O O . ALA A 1 87 ? -10.812 1.081 27.031 1 95.81 87 ALA A O 1
ATOM 637 N N . CYS A 1 88 ? -9.805 -0.479 25.812 1 96.25 88 CYS A N 1
ATOM 638 C CA . CYS A 1 88 ? -9.586 0.409 24.688 1 96.25 88 CYS A CA 1
ATOM 639 C C . CYS A 1 88 ? -10.906 0.867 24.078 1 96.25 88 CYS A C 1
ATOM 641 O O . CYS A 1 88 ? -11.086 2.053 23.797 1 96.25 88 CYS A O 1
ATOM 643 N N . ARG A 1 89 ? -11.789 -0.042 23.938 1 96.12 89 ARG A N 1
ATOM 644 C CA . ARG A 1 89 ? -13.109 0.284 23.406 1 96.12 89 ARG A CA 1
ATOM 645 C C . ARG A 1 89 ? -13.836 1.278 24.312 1 96.12 89 ARG A C 1
ATOM 647 O O . ARG A 1 89 ? -14.414 2.252 23.828 1 96.12 89 ARG A O 1
ATOM 654 N N . ARG A 1 90 ? -13.766 1.041 25.578 1 97.19 90 ARG A N 1
ATOM 655 C CA . ARG A 1 90 ? -14.406 1.927 26.531 1 97.19 90 ARG A CA 1
ATOM 656 C C . ARG A 1 90 ? -13.812 3.33 26.469 1 97.19 90 ARG A C 1
ATOM 658 O O . ARG A 1 90 ? -14.539 4.32 26.578 1 97.19 90 ARG A O 1
ATOM 665 N N . LEU A 1 91 ? -12.531 3.35 26.312 1 97.56 91 LEU A N 1
ATOM 666 C CA . LEU A 1 91 ? -11.844 4.633 26.219 1 97.56 91 LEU A CA 1
ATOM 667 C C . LEU A 1 91 ? -12.344 5.43 25.016 1 97.56 91 LEU A C 1
ATOM 669 O O . LEU A 1 91 ? -12.633 6.621 25.125 1 97.56 91 LEU A O 1
ATOM 673 N N . VAL A 1 92 ? -12.477 4.789 23.875 1 98.25 92 VAL A N 1
ATOM 674 C CA . VAL A 1 92 ? -12.922 5.438 22.641 1 98.25 92 VAL A CA 1
ATOM 675 C C . VAL A 1 92 ? -14.375 5.871 22.781 1 98.25 92 VAL A C 1
ATOM 677 O O . VAL A 1 92 ? -14.742 6.988 22.406 1 98.25 92 VAL A O 1
ATOM 680 N N . GLU A 1 93 ? -15.18 5.016 23.391 1 97.94 93 GLU A N 1
ATOM 681 C CA . GLU A 1 93 ? -16.594 5.312 23.578 1 97.94 93 GLU A CA 1
ATOM 682 C C . GLU A 1 93 ? -16.797 6.496 24.516 1 97.94 93 GLU A C 1
ATOM 684 O O . GLU A 1 93 ? -17.625 7.367 24.266 1 97.94 93 GLU A O 1
ATOM 689 N N . ALA A 1 94 ? -16.016 6.504 25.547 1 98.19 94 ALA A N 1
ATOM 690 C CA . ALA A 1 94 ? -16.109 7.602 26.516 1 98.19 94 ALA A CA 1
ATOM 691 C C . ALA A 1 94 ? -15.68 8.922 25.875 1 98.19 94 ALA A C 1
ATOM 693 O O . ALA A 1 94 ? -16.328 9.945 26.062 1 98.19 94 ALA A O 1
ATOM 694 N N . ALA A 1 95 ? -14.609 8.875 25.156 1 98.44 95 ALA A N 1
ATOM 695 C CA . ALA A 1 95 ? -14.125 10.07 24.484 1 98.44 95 ALA A CA 1
ATOM 696 C C . ALA A 1 95 ? -15.141 10.57 23.453 1 98.44 95 ALA A C 1
ATOM 698 O O . ALA A 1 95 ? -15.406 11.773 23.359 1 98.44 95 ALA A O 1
ATOM 699 N N . TYR A 1 96 ? -15.719 9.672 22.719 1 98.38 96 TYR A N 1
ATOM 700 C CA . TYR A 1 96 ? -16.734 10.023 21.734 1 98.38 96 TYR A CA 1
ATOM 701 C C . TYR A 1 96 ? -17.922 10.719 22.406 1 98.38 96 TYR A C 1
ATOM 703 O O . TYR A 1 96 ? -18.375 11.758 21.922 1 98.38 96 TYR A O 1
ATOM 711 N N . ALA A 1 97 ? -18.344 10.086 23.453 1 98 97 ALA A N 1
ATOM 712 C CA . ALA A 1 97 ? -19.5 10.648 24.172 1 98 97 ALA A CA 1
ATOM 713 C C . ALA A 1 97 ? -19.203 12.062 24.656 1 98 97 ALA A C 1
ATOM 715 O O . ALA A 1 97 ? -20.047 12.953 24.531 1 98 97 ALA A O 1
ATOM 716 N N . LYS A 1 98 ? -18.047 12.203 25.125 1 98.06 98 LYS A N 1
ATOM 717 C CA . LYS A 1 98 ? -17.641 13.508 25.641 1 98.06 98 LYS A CA 1
ATOM 718 C C . LYS A 1 98 ? -17.547 14.539 24.531 1 98.06 98 LYS A C 1
ATOM 720 O O . LYS A 1 98 ? -18.141 15.625 24.625 1 98.06 98 LYS A O 1
ATOM 725 N N . VAL A 1 99 ? -16.938 14.227 23.453 1 98 99 VAL A N 1
ATOM 726 C CA . VAL A 1 99 ? -16.625 15.164 22.375 1 98 99 VAL A CA 1
ATOM 727 C C . VAL A 1 99 ? -17.891 15.484 21.578 1 98 99 VAL A C 1
ATOM 729 O O . VAL A 1 99 ? -18.078 16.609 21.125 1 98 99 VAL A O 1
ATOM 732 N N . SER A 1 100 ? -18.75 14.5 21.453 1 97.31 100 SER A N 1
ATOM 733 C CA . SER A 1 100 ? -19.922 14.672 20.625 1 97.31 100 SER A CA 1
ATOM 734 C C . SER A 1 100 ? -21.016 15.445 21.359 1 97.31 100 SER A C 1
ATOM 736 O O . SER A 1 100 ? -21.953 15.953 20.734 1 97.31 100 SER A O 1
ATOM 738 N N . SER A 1 101 ? -20.891 15.516 22.656 1 96 101 SER A N 1
ATOM 739 C CA . SER A 1 101 ? -21.922 16.188 23.453 1 96 101 SER A CA 1
ATOM 740 C C . SER A 1 101 ? -22.031 17.672 23.078 1 96 101 SER A C 1
ATOM 742 O O . SER A 1 101 ? -21.031 18.391 23.062 1 96 101 SER A O 1
ATOM 744 N N . GLY A 1 102 ? -23.234 18.078 22.641 1 93.69 102 GLY A N 1
ATOM 745 C CA . GLY A 1 102 ? -23.484 19.484 22.359 1 93.69 102 GLY A CA 1
ATOM 746 C C . GLY A 1 102 ? -23.016 19.891 20.969 1 93.69 102 GLY A C 1
ATOM 747 O O . GLY A 1 102 ? -23.062 21.078 20.625 1 93.69 102 GLY A O 1
ATOM 748 N N . ALA A 1 103 ? -22.578 18.984 20.188 1 95.56 103 ALA A N 1
ATOM 749 C CA . ALA A 1 103 ? -22.078 19.297 18.859 1 95.56 103 ALA A CA 1
ATOM 750 C C . ALA A 1 103 ? -23.219 19.594 17.891 1 95.56 103 ALA A C 1
ATOM 752 O O . ALA A 1 103 ? -24.266 18.922 17.922 1 95.56 103 ALA A O 1
ATOM 753 N N . GLY A 1 104 ? -23 20.609 17.094 1 95.88 104 GLY A N 1
ATOM 754 C CA . GLY A 1 104 ? -23.875 20.828 15.953 1 95.88 104 GLY A CA 1
ATOM 755 C C . GLY A 1 104 ? -23.516 19.953 14.758 1 95.88 104 GLY A C 1
ATOM 756 O O . GLY A 1 104 ? -24.375 19.625 13.945 1 95.88 104 GLY A O 1
ATOM 757 N N . ALA A 1 105 ? -22.312 19.688 14.656 1 97.38 105 ALA A N 1
ATOM 758 C CA . ALA A 1 105 ? -21.734 18.781 13.672 1 97.38 105 ALA A CA 1
ATOM 759 C C . ALA A 1 105 ? -20.5 18.078 14.227 1 97.38 105 ALA A C 1
ATOM 761 O O . ALA A 1 105 ? -19.641 18.703 14.844 1 97.38 105 ALA A O 1
ATOM 762 N N . LEU A 1 106 ? -20.453 16.797 14.078 1 98.25 106 LEU A N 1
ATOM 763 C CA . LEU A 1 106 ? -19.281 16.047 14.469 1 98.25 106 LEU A CA 1
ATOM 764 C C . LEU A 1 106 ? -18.547 15.508 13.242 1 98.25 106 LEU A C 1
ATOM 766 O O . LEU A 1 106 ? -19.125 14.781 12.438 1 98.25 106 LEU A O 1
ATOM 770 N N . LEU A 1 107 ? -17.312 15.914 13.07 1 98.69 107 LEU A N 1
ATOM 771 C CA . LEU A 1 107 ? -16.453 15.414 12.016 1 98.69 107 LEU A CA 1
ATOM 772 C C . LEU A 1 107 ? -15.461 14.391 12.562 1 98.69 107 LEU A C 1
ATOM 774 O O . LEU A 1 107 ? -14.617 14.727 13.391 1 98.69 107 LEU A O 1
ATOM 778 N N . ILE A 1 108 ? -15.609 13.211 12.125 1 98.81 108 ILE A N 1
ATOM 779 C CA . ILE A 1 108 ? -14.688 12.148 12.523 1 98.81 108 ILE A CA 1
ATOM 780 C C . ILE A 1 108 ? -13.625 11.945 11.453 1 98.81 108 ILE A C 1
ATOM 782 O O . ILE A 1 108 ? -13.945 11.797 10.266 1 98.81 108 ILE A O 1
ATOM 786 N N . ASP A 1 109 ? -12.414 12.055 11.828 1 98.5 109 ASP A N 1
ATOM 787 C CA . ASP A 1 109 ? -11.25 11.805 10.984 1 98.5 109 ASP A CA 1
ATOM 788 C C . ASP A 1 109 ? -10.742 10.375 11.148 1 98.5 109 ASP A C 1
ATOM 790 O O . ASP A 1 109 ? -10.227 10.016 12.211 1 98.5 109 ASP A O 1
ATOM 794 N N . GLY A 1 110 ? -10.852 9.625 10.125 1 98.31 110 GLY A N 1
ATOM 795 C CA . GLY A 1 110 ? -10.516 8.211 10.188 1 98.31 110 GLY A CA 1
ATOM 796 C C . GLY A 1 110 ? -9.023 7.957 10.336 1 98.31 110 GLY A C 1
ATOM 797 O O . GLY A 1 110 ? -8.211 8.844 10.062 1 98.31 110 GLY A O 1
ATOM 798 N N . ALA A 1 111 ? -8.719 6.746 10.656 1 97.44 111 ALA A N 1
ATOM 799 C CA . ALA A 1 111 ? -7.344 6.289 10.844 1 97.44 111 ALA A CA 1
ATOM 800 C C . ALA A 1 111 ? -6.605 6.215 9.516 1 97.44 111 ALA A C 1
ATOM 802 O O . ALA A 1 111 ? -7.129 6.637 8.477 1 97.44 111 ALA A O 1
ATOM 803 N N . ALA A 1 112 ? -5.328 5.754 9.586 1 95.06 112 ALA A N 1
ATOM 804 C CA . ALA A 1 112 ? -4.445 5.695 8.43 1 95.06 112 ALA A CA 1
ATOM 805 C C . ALA A 1 112 ? -4.988 4.734 7.375 1 95.06 112 ALA A C 1
ATOM 807 O O . ALA A 1 112 ? -4.609 4.809 6.203 1 95.06 112 ALA A O 1
ATOM 808 N N . ARG A 1 113 ? -5.852 3.77 7.805 1 96.81 113 ARG A N 1
ATOM 809 C CA . ARG A 1 113 ? -6.586 2.859 6.934 1 96.81 113 ARG A CA 1
ATOM 810 C C . ARG A 1 113 ? -7.977 2.568 7.488 1 96.81 113 ARG A C 1
ATOM 812 O O . ARG A 1 113 ? -8.18 2.584 8.703 1 96.81 113 ARG A O 1
ATOM 819 N N . PRO A 1 114 ? -8.898 2.223 6.598 1 97.88 114 PRO A N 1
ATOM 820 C CA . PRO A 1 114 ? -10.25 1.955 7.078 1 97.88 114 PRO A CA 1
ATOM 821 C C . PRO A 1 114 ? -10.32 0.753 8.016 1 97.88 114 PRO A C 1
ATOM 823 O O . PRO A 1 114 ? -11.234 0.654 8.836 1 97.88 114 PRO A O 1
ATOM 826 N N . TRP A 1 115 ? -9.258 -0.131 7.957 1 98.12 115 TRP A N 1
ATOM 827 C CA . TRP A 1 115 ? -9.32 -1.368 8.734 1 98.12 115 TRP A CA 1
ATOM 828 C C . TRP A 1 115 ? -8.461 -1.268 9.992 1 98.12 115 TRP A C 1
ATOM 830 O O . TRP A 1 115 ? -8.297 -2.252 10.711 1 98.12 115 TRP A O 1
ATOM 840 N N . ALA A 1 116 ? -7.941 -0.068 10.25 1 98.12 116 ALA A N 1
ATOM 841 C CA . ALA A 1 116 ? -7.07 0.11 11.414 1 98.12 116 ALA A CA 1
ATOM 842 C C . ALA A 1 116 ? -7.777 -0.309 12.695 1 98.12 116 ALA A C 1
ATOM 844 O O . ALA A 1 116 ? -8.906 0.117 12.961 1 98.12 116 ALA A O 1
ATOM 845 N N . MET A 1 117 ? -7.141 -1.213 13.445 1 98.12 117 MET A N 1
ATOM 846 C CA . MET A 1 117 ? -7.551 -1.729 14.75 1 98.12 117 MET A CA 1
ATOM 847 C C . MET A 1 117 ? -8.867 -2.494 14.641 1 98.12 117 MET A C 1
ATOM 849 O O . MET A 1 117 ? -9.688 -2.449 15.555 1 98.12 117 MET A O 1
ATOM 853 N N . ALA A 1 118 ? -9.086 -3.131 13.531 1 97.81 118 ALA A N 1
ATOM 854 C CA . ALA A 1 118 ? -10.219 -4.031 13.359 1 97.81 118 ALA A CA 1
ATOM 855 C C . ALA A 1 118 ? -10.211 -5.137 14.406 1 97.81 118 ALA A C 1
ATOM 857 O O . ALA A 1 118 ? -11.266 -5.602 14.844 1 97.81 118 ALA A O 1
ATOM 858 N N . ALA A 1 119 ? -9.039 -5.531 14.844 1 97.31 119 ALA A N 1
ATOM 859 C CA . ALA A 1 119 ? -8.914 -6.566 15.867 1 97.31 119 ALA A CA 1
ATOM 860 C C . ALA A 1 119 ? -9.617 -6.156 17.156 1 97.31 119 ALA A C 1
ATOM 862 O O . ALA A 1 119 ? -10.039 -7.008 17.938 1 97.31 119 ALA A O 1
ATOM 863 N N . LEU A 1 120 ? -9.781 -4.848 17.359 1 96.69 120 LEU A N 1
ATOM 864 C CA . LEU A 1 120 ? -10.438 -4.332 18.562 1 96.69 120 LEU A CA 1
ATOM 865 C C . LEU A 1 120 ? -11.859 -3.869 18.25 1 96.69 120 LEU A C 1
ATOM 867 O O . LEU A 1 120 ? -12.523 -3.271 19.094 1 96.69 120 LEU A O 1
ATOM 871 N N . GLY A 1 121 ? -12.273 -4.047 17.031 1 96.31 121 GLY A N 1
ATOM 872 C CA . GLY A 1 121 ? -13.586 -3.574 16.609 1 96.31 121 GLY A CA 1
ATOM 873 C C . GLY A 1 121 ? -13.656 -2.068 16.438 1 96.31 121 GLY A C 1
ATOM 874 O O . GLY A 1 121 ? -14.719 -1.47 16.594 1 96.31 121 GLY A O 1
ATOM 875 N N . LEU A 1 122 ? -12.492 -1.47 16.156 1 97.94 122 LEU A N 1
ATOM 876 C CA . LEU A 1 122 ? -12.438 -0.013 16.109 1 97.94 122 LEU A CA 1
ATOM 877 C C . LEU A 1 122 ? -12.211 0.474 14.68 1 97.94 122 LEU A C 1
ATOM 879 O O . LEU A 1 122 ? -11.867 1.638 14.469 1 97.94 122 LEU A O 1
ATOM 883 N N . ASP A 1 123 ? -12.406 -0.451 13.68 1 97.88 123 ASP A N 1
ATOM 884 C CA . ASP A 1 123 ? -12.258 -0.047 12.281 1 97.88 123 ASP A CA 1
ATOM 885 C C . ASP A 1 123 ? -13.352 0.932 11.875 1 97.88 123 ASP A C 1
ATOM 887 O O . ASP A 1 123 ? -14.375 1.052 12.562 1 97.88 123 ASP A O 1
ATOM 891 N N . ALA A 1 124 ? -13.18 1.57 10.781 1 98.38 124 ALA A N 1
ATOM 892 C CA . ALA A 1 124 ? -14.008 2.695 10.352 1 98.38 124 ALA A CA 1
ATOM 893 C C . ALA A 1 124 ? -15.461 2.273 10.164 1 98.38 124 ALA A C 1
ATOM 895 O O . ALA A 1 124 ? -16.375 2.99 10.578 1 98.38 124 ALA A O 1
ATOM 896 N N . LEU A 1 125 ? -15.703 1.124 9.562 1 98.44 125 LEU A N 1
ATOM 897 C CA . LEU A 1 125 ? -17.078 0.73 9.266 1 98.44 125 LEU A CA 1
ATOM 898 C C . LEU A 1 125 ? -17.812 0.322 10.539 1 98.44 125 LEU A C 1
ATOM 900 O O . LEU A 1 125 ? -19 0.627 10.703 1 98.44 125 LEU A O 1
ATOM 904 N N . SER A 1 126 ? -17.125 -0.373 11.461 1 97.75 126 SER A N 1
ATOM 905 C CA . SER A 1 126 ? -17.734 -0.738 12.734 1 97.75 126 SER A CA 1
ATOM 906 C C . SER A 1 126 ? -18.125 0.499 13.531 1 97.75 126 SER A C 1
ATOM 908 O O . SER A 1 126 ? -19.25 0.583 14.039 1 97.75 126 SER A O 1
ATOM 910 N N . LEU A 1 127 ? -17.266 1.431 13.594 1 98.25 127 LEU A N 1
ATOM 911 C CA . LEU A 1 127 ? -17.531 2.652 14.344 1 98.25 127 LEU A CA 1
ATOM 912 C C . LEU A 1 127 ? -18.625 3.475 13.672 1 98.25 127 LEU A C 1
ATOM 914 O O . LEU A 1 127 ? -19.484 4.031 14.344 1 98.25 127 LEU A O 1
ATOM 918 N N . ALA A 1 128 ? -18.531 3.559 12.352 1 98.31 128 ALA A N 1
ATOM 919 C CA . ALA A 1 128 ? -19.547 4.312 11.625 1 98.31 128 ALA A CA 1
ATOM 920 C C . ALA A 1 128 ? -20.938 3.744 11.875 1 98.31 128 ALA A C 1
ATOM 922 O O . ALA A 1 128 ? -21.891 4.496 12.047 1 98.31 128 ALA A O 1
ATOM 923 N N . ARG A 1 129 ? -21 2.441 11.828 1 97.75 129 ARG A N 1
ATOM 924 C CA . ARG A 1 129 ? -22.266 1.784 12.102 1 97.75 129 ARG A CA 1
ATOM 925 C C . ARG A 1 129 ? -22.75 2.09 13.516 1 97.75 129 ARG A C 1
ATOM 927 O O . ARG A 1 129 ? -23.906 2.473 13.711 1 97.75 129 ARG A O 1
ATOM 934 N N . GLU A 1 130 ? -21.891 1.935 14.445 1 97.12 130 GLU A N 1
ATOM 935 C CA . GLU A 1 130 ? -22.219 2.135 15.852 1 97.12 130 GLU A CA 1
ATOM 936 C C . GLU A 1 130 ? -22.672 3.562 16.109 1 97.12 130 GLU A C 1
ATOM 938 O O . GLU A 1 130 ? -23.609 3.785 16.891 1 97.12 130 GLU A O 1
ATOM 943 N N . TRP A 1 131 ? -22.094 4.496 15.422 1 97 131 TRP A N 1
ATOM 944 C CA . TRP A 1 131 ? -22.344 5.906 15.711 1 97 131 TRP A CA 1
ATOM 945 C C . TRP A 1 131 ? -23.297 6.504 14.68 1 97 131 TRP A C 1
ATOM 947 O O . TRP A 1 131 ? -23.531 7.715 14.68 1 97 131 TRP A O 1
ATOM 957 N N . LYS A 1 132 ? -23.781 5.66 13.742 1 96.44 132 LYS A N 1
ATOM 958 C CA . LYS A 1 132 ? -24.703 6.078 12.695 1 96.44 132 LYS A CA 1
ATOM 959 C C . LYS A 1 132 ? -24.141 7.254 11.898 1 96.44 132 LYS A C 1
ATOM 961 O O . LYS A 1 132 ? -24.844 8.227 11.633 1 96.44 132 LYS A O 1
ATOM 966 N N . ALA A 1 133 ? -22.875 7.148 11.68 1 97.56 133 ALA A N 1
ATOM 967 C CA . ALA A 1 133 ? -22.172 8.188 10.93 1 97.56 133 ALA A CA 1
ATOM 968 C C . ALA A 1 133 ? -22.328 7.98 9.43 1 97.56 133 ALA A C 1
ATOM 970 O O . ALA A 1 133 ? -22.5 6.848 8.969 1 97.56 133 ALA A O 1
ATOM 971 N N . THR A 1 134 ? -22.344 9.031 8.688 1 97.81 134 THR A N 1
ATOM 972 C CA . THR A 1 134 ? -22.281 8.992 7.227 1 97.81 134 THR A CA 1
ATOM 973 C C . THR A 1 134 ? -20.844 9.047 6.734 1 97.81 134 THR A C 1
ATOM 975 O O . THR A 1 134 ? -20.078 9.922 7.141 1 97.81 134 THR A O 1
ATOM 978 N N . LEU A 1 135 ? -20.484 8.156 5.848 1 98.19 135 LEU A N 1
ATOM 979 C CA . LEU A 1 135 ? -19.109 8.047 5.391 1 98.19 135 LEU A CA 1
ATOM 980 C C . LEU A 1 135 ? -18.859 8.945 4.176 1 98.19 135 LEU A C 1
ATOM 982 O O . LEU A 1 135 ? -19.719 9.039 3.291 1 98.19 135 LEU A O 1
ATOM 986 N N . VAL A 1 136 ? -17.75 9.562 4.168 1 98.62 136 VAL A N 1
ATOM 987 C CA . VAL A 1 136 ? -17.156 10.219 2.998 1 98.62 136 VAL A CA 1
ATOM 988 C C . VAL A 1 136 ? -15.766 9.664 2.744 1 98.62 136 VAL A C 1
ATOM 990 O O . VAL A 1 136 ? -14.875 9.781 3.594 1 98.62 136 VAL A O 1
ATOM 993 N N . TYR A 1 137 ? -15.57 9.062 1.637 1 98.62 137 TYR A N 1
ATOM 994 C CA . TYR A 1 137 ? -14.25 8.531 1.304 1 98.62 137 TYR A CA 1
ATOM 995 C C . TYR A 1 137 ? -13.391 9.586 0.621 1 98.62 137 TYR A C 1
ATOM 997 O O . TYR A 1 137 ? -13.812 10.203 -0.355 1 98.62 137 TYR A O 1
ATOM 1005 N N . VAL A 1 138 ? -12.234 9.82 1.172 1 98.56 138 VAL A N 1
ATOM 1006 C CA . VAL A 1 138 ? -11.258 10.727 0.577 1 98.56 138 VAL A CA 1
ATOM 1007 C C . VAL A 1 138 ? -10.07 9.938 0.037 1 98.56 138 VAL A C 1
ATOM 1009 O O . VAL A 1 138 ? -9.398 9.234 0.789 1 98.56 138 VAL A O 1
ATOM 1012 N N . LEU A 1 139 ? -9.844 10.023 -1.268 1 97.5 139 LEU A N 1
ATOM 1013 C CA . LEU A 1 139 ? -8.727 9.25 -1.798 1 97.5 139 LEU A CA 1
ATOM 1014 C C . LEU A 1 139 ? -7.926 10.07 -2.801 1 97.5 139 LEU A C 1
ATOM 1016 O O . LEU A 1 139 ? -8.438 11.031 -3.375 1 97.5 139 LEU A O 1
ATOM 1020 N N . ARG A 1 140 ? -6.688 9.758 -2.891 1 95.94 140 ARG A N 1
ATOM 1021 C CA . ARG A 1 140 ? -5.785 10.25 -3.926 1 95.94 140 ARG A CA 1
ATOM 1022 C C . ARG A 1 140 ? -5.699 9.266 -5.09 1 95.94 140 ARG A C 1
ATOM 1024 O O . ARG A 1 140 ? -5.047 8.227 -4.984 1 95.94 140 ARG A O 1
ATOM 1031 N N . PRO A 1 141 ? -6.344 9.602 -6.168 1 97.06 141 PRO A N 1
ATOM 1032 C CA . PRO A 1 141 ? -6.34 8.633 -7.266 1 97.06 141 PRO A CA 1
ATOM 1033 C C . PRO A 1 141 ? -4.992 8.555 -7.977 1 97.06 141 PRO A C 1
ATOM 1035 O O . PRO A 1 141 ? -4.391 9.586 -8.289 1 97.06 141 PRO A O 1
ATOM 1038 N N . VAL A 1 142 ? -4.547 7.367 -8.211 1 94.25 142 VAL A N 1
ATOM 1039 C CA . VAL A 1 142 ? -3.332 7.133 -8.984 1 94.25 142 VAL A CA 1
ATOM 1040 C C . VAL A 1 142 ? -3.688 6.5 -10.328 1 94.25 142 VAL A C 1
ATOM 1042 O O . VAL A 1 142 ? -3.051 6.789 -11.344 1 94.25 142 VAL A O 1
ATOM 1045 N N . ASN A 1 143 ? -4.641 5.652 -10.406 1 95.75 143 ASN A N 1
ATOM 1046 C CA . ASN A 1 143 ? -5.176 4.988 -11.594 1 95.75 143 ASN A CA 1
ATOM 1047 C C . ASN A 1 143 ? -6.574 4.438 -11.352 1 95.75 143 ASN A C 1
ATOM 1049 O O . ASN A 1 143 ? -7.223 4.793 -10.359 1 95.75 143 ASN A O 1
ATOM 1053 N N . ASP A 1 144 ? -7.09 3.625 -12.203 1 97.12 144 ASP A N 1
ATOM 1054 C CA . ASP A 1 144 ? -8.461 3.137 -12.125 1 97.12 144 ASP A CA 1
ATOM 1055 C C . ASP A 1 144 ? -8.672 2.285 -10.875 1 97.12 144 ASP A C 1
ATOM 1057 O O . ASP A 1 144 ? -9.797 2.195 -10.367 1 97.12 144 ASP A O 1
ATOM 1061 N N . GLN A 1 145 ? -7.609 1.737 -10.344 1 96.75 145 GLN A N 1
ATOM 1062 C CA . GLN A 1 145 ? -7.715 0.837 -9.203 1 96.75 145 GLN A CA 1
ATOM 1063 C C . GLN A 1 145 ? -8.07 1.603 -7.93 1 96.75 145 GLN A C 1
ATOM 1065 O O . GLN A 1 145 ? -8.633 1.032 -6.996 1 96.75 145 GLN A O 1
ATOM 1070 N N . SER A 1 146 ? -7.727 2.898 -7.91 1 97.44 146 SER A N 1
ATOM 1071 C CA . SER A 1 146 ? -8.117 3.727 -6.773 1 97.44 146 SER A CA 1
ATOM 1072 C C . SER A 1 146 ? -9.641 3.82 -6.66 1 97.44 146 SER A C 1
ATOM 1074 O O . SER A 1 146 ? -10.188 3.793 -5.555 1 97.44 146 SER A O 1
ATOM 1076 N N . LEU A 1 147 ? -10.273 3.936 -7.801 1 98.12 147 LEU A N 1
ATOM 1077 C CA . LEU A 1 147 ? -11.734 3.953 -7.832 1 98.12 147 LEU A CA 1
ATOM 1078 C C . LEU A 1 147 ? -12.305 2.633 -7.324 1 98.12 147 LEU A C 1
ATOM 1080 O O . LEU A 1 147 ? -13.289 2.621 -6.586 1 98.12 147 LEU A O 1
ATOM 1084 N N . ASP A 1 148 ? -11.656 1.527 -7.695 1 98.25 148 ASP A N 1
ATOM 1085 C CA . ASP A 1 148 ? -12.094 0.204 -7.258 1 98.25 148 ASP A CA 1
ATOM 1086 C C . ASP A 1 148 ? -12.156 0.12 -5.734 1 98.25 148 ASP A C 1
ATOM 1088 O O . ASP A 1 148 ? -13.109 -0.427 -5.176 1 98.25 148 ASP A O 1
ATOM 1092 N N . GLU A 1 149 ? -11.141 0.669 -5.102 1 97.62 149 GLU A N 1
ATOM 1093 C CA . GLU A 1 149 ? -11.078 0.605 -3.643 1 97.62 149 GLU A CA 1
ATOM 1094 C C . GLU A 1 149 ? -12.25 1.347 -3.004 1 97.62 149 GLU A C 1
ATOM 1096 O O . GLU A 1 149 ? -12.883 0.835 -2.078 1 97.62 149 GLU A O 1
ATOM 1101 N N . ALA A 1 150 ? -12.547 2.5 -3.521 1 97.44 150 ALA A N 1
ATOM 1102 C CA . ALA A 1 150 ? -13.656 3.293 -3.004 1 97.44 150 ALA A CA 1
ATOM 1103 C C . ALA A 1 150 ? -14.984 2.564 -3.195 1 97.44 150 ALA A C 1
ATOM 1105 O O . ALA A 1 150 ? -15.805 2.512 -2.279 1 97.44 150 ALA A O 1
ATOM 1106 N N . LEU A 1 151 ? -15.148 2.008 -4.371 1 98.19 151 LEU A N 1
ATOM 1107 C CA . LEU A 1 151 ? -16.391 1.302 -4.684 1 98.19 151 LEU A CA 1
ATOM 1108 C C . LEU A 1 151 ? -16.547 0.057 -3.818 1 98.19 151 LEU A C 1
ATOM 1110 O O . LEU A 1 151 ? -17.609 -0.191 -3.264 1 98.19 151 LEU A O 1
ATOM 1114 N N . PHE A 1 152 ? -15.445 -0.636 -3.701 1 98.31 152 PHE A N 1
ATOM 1115 C CA . PHE A 1 152 ? -15.445 -1.849 -2.893 1 98.31 152 PHE A CA 1
ATOM 1116 C C . PHE A 1 152 ? -15.812 -1.535 -1.446 1 98.31 152 PHE A C 1
ATOM 1118 O O . PHE A 1 152 ? -16.688 -2.178 -0.87 1 98.31 152 PHE A O 1
ATOM 1125 N N . LEU A 1 153 ? -15.188 -0.511 -0.864 1 97.62 153 LEU A N 1
ATOM 1126 C CA . LEU A 1 153 ? -15.453 -0.124 0.518 1 97.62 153 LEU A CA 1
ATOM 1127 C C . LEU A 1 153 ? -16.875 0.417 0.668 1 97.62 153 LEU A C 1
ATOM 1129 O O . LEU A 1 153 ? -17.531 0.176 1.685 1 97.62 153 LEU A O 1
ATOM 1133 N N . GLY A 1 154 ? -17.312 1.186 -0.337 1 97.88 154 GLY A N 1
ATOM 1134 C CA . GLY A 1 154 ? -18.688 1.646 -0.333 1 97.88 154 GLY A CA 1
ATOM 1135 C C . GLY A 1 154 ? -19.688 0.512 -0.292 1 97.88 154 GLY A C 1
ATOM 1136 O O . GLY A 1 154 ? -20.672 0.567 0.46 1 97.88 154 GLY A O 1
ATOM 1137 N N . HIS A 1 155 ? -19.438 -0.521 -1.066 1 97.12 155 HIS A N 1
ATOM 1138 C CA . HIS A 1 155 ? -20.312 -1.686 -1.09 1 97.12 155 HIS A CA 1
ATOM 1139 C C . HIS A 1 155 ? -20.297 -2.408 0.253 1 97.12 155 HIS A C 1
ATOM 1141 O O . HIS A 1 155 ? -21.359 -2.76 0.779 1 97.12 155 HIS A O 1
ATOM 1147 N N . CYS A 1 156 ? -19.125 -2.611 0.803 1 97.94 156 CYS A N 1
ATOM 1148 C CA . CYS A 1 156 ? -19 -3.236 2.117 1 97.94 156 CYS A CA 1
ATOM 1149 C C . CYS A 1 156 ? -19.781 -2.449 3.164 1 97.94 156 CYS A C 1
ATOM 1151 O O . CYS A 1 156 ? -20.516 -3.031 3.967 1 97.94 156 CYS A O 1
ATOM 1153 N N . ALA A 1 157 ? -19.625 -1.124 3.088 1 98.25 157 ALA A N 1
ATOM 1154 C CA . ALA A 1 157 ? -20.312 -0.252 4.043 1 98.25 157 ALA A CA 1
ATOM 1155 C C . ALA A 1 157 ? -21.828 -0.399 3.945 1 98.25 157 ALA A C 1
ATOM 1157 O O . ALA A 1 157 ? -22.5 -0.576 4.961 1 98.25 157 ALA A O 1
ATOM 1158 N N . ARG A 1 158 ? -22.312 -0.409 2.768 1 97.06 158 ARG A N 1
ATOM 1159 C CA . ARG A 1 158 ? -23.75 -0.514 2.549 1 97.06 158 ARG A CA 1
ATOM 1160 C C . ARG A 1 158 ? -24.297 -1.84 3.074 1 97.06 158 ARG A C 1
ATOM 1162 O O . ARG A 1 158 ? -25.344 -1.876 3.725 1 97.06 158 ARG A O 1
ATOM 1169 N N . GLU A 1 159 ? -23.578 -2.84 2.795 1 96.62 159 GLU A N 1
ATOM 1170 C CA . GLU A 1 159 ? -23.984 -4.16 3.27 1 96.62 159 GLU A CA 1
ATOM 1171 C C . GLU A 1 159 ? -23.969 -4.227 4.793 1 96.62 159 GLU A C 1
ATOM 1173 O O . GLU A 1 159 ? -24.734 -4.988 5.395 1 96.62 159 GLU A O 1
ATOM 1178 N N . MET A 1 160 ? -23.172 -3.412 5.367 1 96.5 160 MET A N 1
ATOM 1179 C CA . MET A 1 160 ? -23.062 -3.389 6.824 1 96.5 160 MET A CA 1
ATOM 1180 C C . MET A 1 160 ? -24.062 -2.408 7.426 1 96.5 160 MET A C 1
ATOM 1182 O O . MET A 1 160 ? -24.078 -2.195 8.641 1 96.5 160 MET A O 1
ATOM 1186 N N . GLY A 1 161 ? -24.797 -1.755 6.586 1 96.62 161 GLY A N 1
ATOM 1187 C CA . GLY A 1 161 ? -25.812 -0.813 7.047 1 96.62 161 GLY A CA 1
ATOM 1188 C C . GLY A 1 161 ? -25.25 0.569 7.324 1 96.62 161 GLY A C 1
ATOM 1189 O O . GLY A 1 161 ? -25.844 1.347 8.07 1 96.62 161 GLY A O 1
ATOM 1190 N N . VAL A 1 162 ? -24.141 0.867 6.816 1 97.56 162 VAL A N 1
ATOM 1191 C CA . VAL A 1 162 ? -23.5 2.17 7.004 1 97.56 162 VAL A CA 1
ATOM 1192 C C . VAL A 1 162 ? -23.828 3.074 5.812 1 97.56 162 VAL A C 1
ATOM 1194 O O . VAL A 1 162 ? -23.703 2.658 4.66 1 97.56 162 VAL A O 1
ATOM 1197 N N . ARG A 1 163 ? -24.25 4.227 6.051 1 96.31 163 ARG A N 1
ATOM 1198 C CA . ARG A 1 163 ? -24.531 5.195 4.996 1 96.31 163 ARG A CA 1
ATOM 1199 C C . ARG A 1 163 ? -23.25 5.754 4.398 1 96.31 163 ARG A C 1
ATOM 1201 O O . ARG A 1 163 ? -22.359 6.176 5.129 1 96.31 163 ARG A O 1
ATOM 1208 N N . VAL A 1 164 ? -23.156 5.715 3.098 1 97.69 164 VAL A N 1
ATOM 1209 C CA . VAL A 1 164 ? -22.031 6.289 2.381 1 97.69 164 VAL A CA 1
ATOM 1210 C C . VAL A 1 164 ? -22.516 7.395 1.447 1 97.69 164 VAL A C 1
ATOM 1212 O O . VAL A 1 164 ? -23.312 7.148 0.547 1 97.69 164 VAL A O 1
ATOM 1215 N N . ALA A 1 165 ? -22.031 8.547 1.721 1 97.25 165 ALA A N 1
ATOM 1216 C CA . ALA A 1 165 ? -22.469 9.68 0.908 1 97.25 165 ALA A CA 1
ATOM 1217 C C . ALA A 1 165 ? -21.75 9.695 -0.439 1 97.25 165 ALA A C 1
ATOM 1219 O O . ALA A 1 165 ? -22.375 9.852 -1.484 1 97.25 165 ALA A O 1
ATOM 1220 N N . GLY A 1 166 ? -20.438 9.555 -0.375 1 98.31 166 GLY A N 1
ATOM 1221 C CA . GLY A 1 166 ? -19.719 9.648 -1.634 1 98.31 166 GLY A CA 1
ATOM 1222 C C . GLY A 1 166 ? -18.203 9.742 -1.454 1 98.31 166 GLY A C 1
ATOM 1223 O O . GLY A 1 166 ? -17.672 9.266 -0.456 1 98.31 166 GLY A O 1
ATOM 1224 N N . VAL A 1 167 ? -17.562 10.25 -2.543 1 98.75 167 VAL A N 1
ATOM 1225 C CA . VAL A 1 167 ? -16.109 10.227 -2.639 1 98.75 167 VAL A CA 1
ATOM 1226 C C . VAL A 1 167 ? -15.594 11.625 -2.951 1 98.75 167 VAL A C 1
ATOM 1228 O O . VAL A 1 167 ? -16.203 12.367 -3.727 1 98.75 167 VAL A O 1
ATOM 1231 N N . ILE A 1 168 ? -14.547 11.977 -2.301 1 98.88 168 ILE A N 1
ATOM 1232 C CA . ILE A 1 168 ? -13.75 13.141 -2.682 1 98.88 168 ILE A CA 1
ATOM 1233 C C . ILE A 1 168 ? -12.406 12.688 -3.242 1 98.88 168 ILE A C 1
ATOM 1235 O O . ILE A 1 168 ? -11.625 12.039 -2.545 1 98.88 168 ILE A O 1
ATOM 1239 N N . PHE A 1 169 ? -12.172 12.984 -4.559 1 98.75 169 PHE A N 1
ATOM 1240 C CA . PHE A 1 169 ? -10.852 12.781 -5.133 1 98.75 169 PHE A CA 1
ATOM 1241 C C . PHE A 1 169 ? -9.93 13.953 -4.801 1 98.75 169 PHE A C 1
ATOM 1243 O O . PHE A 1 169 ? -10.188 15.086 -5.211 1 98.75 169 PHE A O 1
ATOM 1250 N N . ASN A 1 170 ? -8.93 13.664 -4.02 1 97.75 170 ASN A N 1
ATOM 1251 C CA . ASN A 1 170 ? -7.996 14.703 -3.584 1 97.75 170 ASN A CA 1
ATOM 1252 C C . ASN A 1 170 ? -6.645 14.57 -4.277 1 97.75 170 ASN A C 1
ATOM 1254 O O . ASN A 1 170 ? -6.238 13.469 -4.648 1 97.75 170 ASN A O 1
ATOM 1258 N N . ASN A 1 171 ? -5.996 15.758 -4.488 1 96.25 171 ASN A N 1
ATOM 1259 C CA . ASN A 1 171 ? -4.664 15.781 -5.078 1 96.25 171 ASN A CA 1
ATOM 1260 C C . ASN A 1 171 ? -4.641 15.078 -6.438 1 96.25 171 ASN A C 1
ATOM 1262 O O . ASN A 1 171 ? -3.752 14.273 -6.711 1 96.25 171 ASN A O 1
ATOM 1266 N N . VAL A 1 172 ? -5.602 15.367 -7.273 1 97.69 172 VAL A N 1
ATOM 1267 C CA . VAL A 1 172 ? -5.777 14.672 -8.547 1 97.69 172 VAL A CA 1
ATOM 1268 C C . VAL A 1 172 ? -4.762 15.195 -9.562 1 97.69 172 VAL A C 1
ATOM 1270 O O . VAL A 1 172 ? -4.742 16.391 -9.867 1 97.69 172 VAL A O 1
ATOM 1273 N N . PRO A 1 173 ? -3.965 14.312 -10.031 1 94.44 173 PRO A N 1
ATOM 1274 C CA . PRO A 1 173 ? -3.057 14.758 -11.086 1 94.44 173 PRO A CA 1
ATOM 1275 C C . PRO A 1 173 ? -3.797 15.305 -12.305 1 94.44 173 PRO A C 1
ATOM 1277 O O . PRO A 1 173 ? -4.895 14.836 -12.633 1 94.44 173 PRO A O 1
ATOM 1280 N N . ARG A 1 174 ? -3.156 16.219 -12.992 1 94.44 174 ARG A N 1
ATOM 1281 C CA . ARG A 1 174 ? -3.762 16.875 -14.141 1 94.44 174 ARG A CA 1
ATOM 1282 C C . ARG A 1 174 ? -4.246 15.852 -15.164 1 94.44 174 ARG A C 1
ATOM 1284 O O . ARG A 1 174 ? -5.34 15.984 -15.719 1 94.44 174 ARG A O 1
ATOM 1291 N N . VAL A 1 175 ? -3.52 14.773 -15.344 1 93.12 175 VAL A N 1
ATOM 1292 C CA . VAL A 1 175 ? -3.775 13.789 -16.391 1 93.12 175 VAL A CA 1
ATOM 1293 C C . VAL A 1 175 ? -5.031 12.992 -16.047 1 93.12 175 VAL A C 1
ATOM 1295 O O . VAL A 1 175 ? -5.637 12.367 -16.922 1 93.12 175 VAL A O 1
ATOM 1298 N N . LEU A 1 176 ? -5.457 13.031 -14.758 1 96.5 176 LEU A N 1
ATOM 1299 C CA . LEU A 1 176 ? -6.598 12.227 -14.328 1 96.5 176 LEU A CA 1
ATOM 1300 C C . LEU A 1 176 ? -7.824 13.094 -14.094 1 96.5 176 LEU A C 1
ATOM 1302 O O . LEU A 1 176 ? -8.914 12.586 -13.82 1 96.5 176 LEU A O 1
ATOM 1306 N N . LEU A 1 177 ? -7.688 14.43 -14.195 1 97.5 177 LEU A N 1
ATOM 1307 C CA . LEU A 1 177 ? -8.766 15.344 -13.828 1 97.5 177 LEU A CA 1
ATOM 1308 C C . LEU A 1 177 ? -10 15.102 -14.688 1 97.5 177 LEU A C 1
ATOM 1310 O O . LEU A 1 177 ? -11.109 14.969 -14.172 1 97.5 177 LEU A O 1
ATOM 1314 N N . ALA A 1 178 ? -9.789 15.016 -15.992 1 97.12 178 ALA A N 1
ATOM 1315 C CA . ALA A 1 178 ? -10.906 14.812 -16.906 1 97.12 178 ALA A CA 1
ATOM 1316 C C . ALA A 1 178 ? -11.57 13.453 -16.672 1 97.12 178 ALA A C 1
ATOM 1318 O O . ALA A 1 178 ? -12.797 13.344 -16.703 1 97.12 178 ALA A O 1
ATOM 1319 N N . LYS A 1 179 ? -10.742 12.492 -16.484 1 97 179 LYS A N 1
ATOM 1320 C CA . LYS A 1 179 ? -11.266 11.148 -16.25 1 97 179 LYS A CA 1
ATOM 1321 C C . LYS A 1 179 ? -12.062 11.086 -14.945 1 97 179 LYS A C 1
ATOM 1323 O O . LYS A 1 179 ? -13.109 10.438 -14.883 1 97 179 LYS A O 1
ATOM 1328 N N . ALA A 1 180 ? -11.578 11.719 -13.859 1 97.94 180 ALA A N 1
ATOM 1329 C CA . ALA A 1 180 ? -12.273 11.766 -12.578 1 97.94 180 ALA A CA 1
ATOM 1330 C C . ALA A 1 180 ? -13.617 12.469 -12.711 1 97.94 180 ALA A C 1
ATOM 1332 O O . ALA A 1 180 ? -14.633 11.984 -12.195 1 97.94 180 ALA A O 1
ATOM 1333 N N . ASP A 1 181 ? -13.617 13.562 -13.43 1 97.56 181 ASP A N 1
ATOM 1334 C CA . ASP A 1 181 ? -14.82 14.375 -13.57 1 97.56 181 ASP A CA 1
ATOM 1335 C C . ASP A 1 181 ? -15.812 13.727 -14.531 1 97.56 181 ASP A C 1
ATOM 1337 O O . ASP A 1 181 ? -17 14.062 -14.531 1 97.56 181 ASP A O 1
ATOM 1341 N N . GLY A 1 182 ? -15.398 12.797 -15.352 1 97.19 182 GLY A N 1
ATOM 1342 C CA . GLY A 1 182 ? -16.25 12.102 -16.297 1 97.19 182 GLY A CA 1
ATOM 1343 C C . GLY A 1 182 ? -16.531 10.664 -15.914 1 97.19 182 GLY A C 1
ATOM 1344 O O . GLY A 1 182 ? -17.469 10.391 -15.172 1 97.19 182 GLY A O 1
ATOM 1345 N N . LEU A 1 183 ? -15.586 9.836 -16.297 1 96.88 183 LEU A N 1
ATOM 1346 C CA . LEU A 1 183 ? -15.789 8.398 -16.203 1 96.88 183 LEU A CA 1
ATOM 1347 C C . LEU A 1 183 ? -15.977 7.965 -14.758 1 96.88 183 LEU A C 1
ATOM 1349 O O . LEU A 1 183 ? -16.906 7.23 -14.43 1 96.88 183 LEU A O 1
ATOM 1353 N N . TYR A 1 184 ? -15.078 8.414 -13.875 1 98.12 184 TYR A N 1
ATOM 1354 C CA . TYR A 1 184 ? -15.188 8.008 -12.477 1 98.12 184 TYR A CA 1
ATOM 1355 C C . TYR A 1 184 ? -16.5 8.477 -11.875 1 98.12 184 TYR A C 1
ATOM 1357 O O . TYR A 1 184 ? -17.172 7.711 -11.18 1 98.12 184 TYR A O 1
ATOM 1365 N N . ARG A 1 185 ? -16.844 9.727 -12.086 1 98.19 185 ARG A N 1
ATOM 1366 C CA . ARG A 1 185 ? -18.094 10.289 -11.586 1 98.19 185 ARG A CA 1
ATOM 1367 C C . ARG A 1 185 ? -19.297 9.461 -12.047 1 98.19 185 ARG A C 1
ATOM 1369 O O . ARG A 1 185 ? -20.172 9.148 -11.258 1 98.19 185 ARG A O 1
ATOM 1376 N N . GLU A 1 186 ? -19.297 9.109 -13.273 1 97.5 186 GLU A N 1
ATOM 1377 C CA . GLU A 1 186 ? -20.391 8.336 -13.852 1 97.5 186 GLU A CA 1
ATOM 1378 C C . GLU A 1 186 ? -20.5 6.957 -13.203 1 97.5 186 GLU A C 1
ATOM 1380 O O . GLU A 1 186 ? -21.594 6.504 -12.875 1 97.5 186 GLU A O 1
ATOM 1385 N N . ILE A 1 187 ? -19.391 6.348 -13.047 1 97.44 187 ILE A N 1
ATOM 1386 C CA . ILE A 1 187 ? -19.375 5.012 -12.469 1 97.44 187 ILE A CA 1
ATOM 1387 C C . ILE A 1 187 ? -19.844 5.078 -11.016 1 97.44 187 ILE A C 1
ATOM 1389 O O . ILE A 1 187 ? -20.656 4.258 -10.57 1 97.44 187 ILE A O 1
ATOM 1393 N N . LEU A 1 188 ? -19.344 6.078 -10.281 1 98 188 LEU A N 1
ATOM 1394 C CA . LEU A 1 188 ? -19.781 6.266 -8.906 1 98 188 LEU A CA 1
ATOM 1395 C C . LEU A 1 188 ? -21.297 6.457 -8.836 1 98 188 LEU A C 1
ATOM 1397 O O . LEU A 1 188 ? -21.969 5.797 -8.047 1 98 188 LEU A O 1
ATOM 1401 N N . ALA A 1 189 ? -21.797 7.285 -9.68 1 97.69 189 ALA A N 1
ATOM 1402 C CA . ALA A 1 189 ? -23.219 7.594 -9.688 1 97.69 189 ALA A CA 1
ATOM 1403 C C . ALA A 1 189 ? -24.047 6.348 -9.992 1 97.69 189 ALA A C 1
ATOM 1405 O O . ALA A 1 189 ? -25.078 6.109 -9.359 1 97.69 189 ALA A O 1
ATOM 1406 N N . SER A 1 190 ? -23.562 5.594 -10.891 1 95.69 190 SER A N 1
ATOM 1407 C CA . SER A 1 190 ? -24.281 4.387 -11.289 1 95.69 190 SER A CA 1
ATOM 1408 C C . SER A 1 190 ? -24.344 3.381 -10.141 1 95.69 190 SER A C 1
ATOM 1410 O O . SER A 1 190 ? -25.203 2.486 -10.148 1 95.69 190 SER A O 1
ATOM 1412 N N . GLN A 1 191 ? -23.516 3.576 -9.195 1 94.44 191 GLN A N 1
ATOM 1413 C CA . GLN A 1 191 ? -23.484 2.645 -8.07 1 94.44 191 GLN A CA 1
ATOM 1414 C C . GLN A 1 191 ? -23.984 3.307 -6.793 1 94.44 191 GLN A C 1
ATOM 1416 O O . GLN A 1 191 ? -23.75 2.797 -5.691 1 94.44 191 GLN A O 1
ATOM 1421 N N . GLY A 1 192 ? -24.5 4.469 -6.918 1 95.38 192 GLY A N 1
ATOM 1422 C CA . GLY A 1 192 ? -25.188 5.121 -5.816 1 95.38 192 GLY A CA 1
ATOM 1423 C C . GLY A 1 192 ? -24.266 5.945 -4.941 1 95.38 192 GLY A C 1
ATOM 1424 O O . GLY A 1 192 ? -24.594 6.242 -3.791 1 95.38 192 GLY A O 1
ATOM 1425 N N . LEU A 1 193 ? -23.094 6.246 -5.383 1 97.62 193 LEU A N 1
ATOM 1426 C CA . LEU A 1 193 ? -22.141 7.086 -4.648 1 97.62 193 LEU A CA 1
ATOM 1427 C C . LEU A 1 193 ? -22 8.445 -5.316 1 97.62 193 LEU A C 1
ATOM 1429 O O . LEU A 1 193 ? -21.938 8.539 -6.543 1 97.62 193 LEU A O 1
ATOM 1433 N N . GLU A 1 194 ? -21.953 9.484 -4.543 1 98.25 194 GLU A N 1
ATOM 1434 C CA . GLU A 1 194 ? -21.797 10.836 -5.07 1 98.25 194 GLU A CA 1
ATOM 1435 C C . GLU A 1 194 ? -20.312 11.195 -5.207 1 98.25 194 GLU A C 1
ATOM 1437 O O . GLU A 1 194 ? -19.484 10.75 -4.414 1 98.25 194 GLU A O 1
ATOM 1442 N N . THR A 1 195 ? -20.047 11.914 -6.285 1 98.75 195 THR A N 1
ATOM 1443 C CA . THR A 1 195 ? -18.781 12.617 -6.312 1 98.75 195 THR A CA 1
ATOM 1444 C C . THR A 1 195 ? -18.875 13.945 -5.574 1 98.75 195 THR A C 1
ATOM 1446 O O . THR A 1 195 ? -19.438 14.906 -6.086 1 98.75 195 THR A O 1
ATOM 1449 N N . LEU A 1 196 ? -18.297 13.977 -4.418 1 98.81 196 LEU A N 1
ATOM 1450 C CA . LEU A 1 196 ? -18.469 15.117 -3.521 1 98.81 196 LEU A CA 1
ATOM 1451 C C . LEU A 1 196 ? -17.391 16.156 -3.742 1 98.81 196 LEU A C 1
ATOM 1453 O O . LEU A 1 196 ? -17.469 17.266 -3.215 1 98.81 196 LEU A O 1
ATOM 1457 N N . GLY A 1 197 ? -16.375 15.773 -4.508 1 98.75 197 GLY A N 1
ATOM 1458 C CA . GLY A 1 197 ? -15.32 16.734 -4.82 1 98.75 197 GLY A CA 1
ATOM 1459 C C . GLY A 1 197 ? -14.219 16.141 -5.684 1 98.75 197 GLY A C 1
ATOM 1460 O O . GLY A 1 197 ? -13.953 14.938 -5.621 1 98.75 197 GLY A O 1
ATOM 1461 N N . ILE A 1 198 ? -13.641 16.938 -6.504 1 98.75 198 ILE A N 1
ATOM 1462 C CA . ILE A 1 198 ? -12.422 16.656 -7.266 1 98.75 198 ILE A CA 1
ATOM 1463 C C . ILE A 1 198 ? -11.43 17.797 -7.078 1 98.75 198 ILE A C 1
ATOM 1465 O O . ILE A 1 198 ? -11.57 18.859 -7.688 1 98.75 198 ILE A O 1
ATOM 1469 N N . ILE A 1 199 ? -10.461 17.562 -6.211 1 98.38 199 ILE A N 1
ATOM 1470 C CA . ILE A 1 199 ? -9.492 18.594 -5.855 1 98.38 199 ILE A CA 1
ATOM 1471 C C . ILE A 1 199 ? -8.195 18.375 -6.629 1 98.38 199 ILE A C 1
ATOM 1473 O O . ILE A 1 199 ? -7.496 17.391 -6.418 1 98.38 199 ILE A O 1
ATOM 1477 N N . PRO A 1 200 ? -7.844 19.297 -7.488 1 97.5 200 PRO A N 1
ATOM 1478 C CA . PRO A 1 200 ? -6.609 19.125 -8.266 1 97.5 200 PRO A CA 1
ATOM 1479 C C . PRO A 1 200 ? -5.355 19.203 -7.395 1 97.5 200 PRO A C 1
ATOM 1481 O O . PRO A 1 200 ? -5.391 19.75 -6.293 1 97.5 200 PRO A O 1
ATOM 1484 N N . HIS A 1 201 ? -4.332 18.625 -7.891 1 93.81 201 HIS A N 1
ATOM 1485 C CA . HIS A 1 201 ? -3.035 18.719 -7.234 1 93.81 201 HIS A CA 1
ATOM 1486 C C . HIS A 1 201 ? -2.598 20.172 -7.078 1 93.81 201 HIS A C 1
ATOM 1488 O O . HIS A 1 201 ? -2.637 20.938 -8.039 1 93.81 201 HIS A O 1
ATOM 1494 N N . ARG A 1 202 ? -2.279 20.5 -5.844 1 89.19 202 ARG A N 1
ATOM 1495 C CA . ARG A 1 202 ? -1.692 21.781 -5.484 1 89.19 202 ARG A CA 1
ATOM 1496 C C . ARG A 1 202 ? -0.441 21.594 -4.633 1 89.19 202 ARG A C 1
ATOM 1498 O O . ARG A 1 202 ? -0.521 21.125 -3.5 1 89.19 202 ARG A O 1
ATOM 1505 N N . THR A 1 203 ? 0.645 22.031 -5.145 1 84.94 203 THR A N 1
ATOM 1506 C CA . THR A 1 203 ? 1.927 21.828 -4.477 1 84.94 203 THR A CA 1
ATOM 1507 C C . THR A 1 203 ? 1.896 22.438 -3.072 1 84.94 203 THR A C 1
ATOM 1509 O O . THR A 1 203 ? 2.408 21.828 -2.125 1 84.94 203 THR A O 1
ATOM 1512 N N . GLU A 1 204 ? 1.214 23.547 -2.883 1 83.38 204 GLU A N 1
ATOM 1513 C CA . GLU A 1 204 ? 1.178 24.281 -1.622 1 83.38 204 GLU A CA 1
ATOM 1514 C C . GLU A 1 204 ? 0.479 23.469 -0.532 1 83.38 204 GLU A C 1
ATOM 1516 O O . GLU A 1 204 ? 0.73 23.672 0.657 1 83.38 204 GLU A O 1
ATOM 1521 N N . LEU A 1 205 ? -0.361 22.516 -0.96 1 84.44 205 LEU A N 1
ATOM 1522 C CA . LEU A 1 205 ? -1.133 21.734 0.009 1 84.44 205 LEU A CA 1
ATOM 1523 C C . LEU A 1 205 ? -0.611 20.312 0.104 1 84.44 205 LEU A C 1
ATOM 1525 O O . LEU A 1 205 ? -0.828 19.625 1.111 1 84.44 205 LEU A O 1
ATOM 1529 N N . SER A 1 206 ? 0.096 19.969 -0.961 1 87.19 206 SER A N 1
ATOM 1530 C CA . SER A 1 206 ? 0.368 18.547 -1.054 1 87.19 206 SER A CA 1
ATOM 1531 C C . SER A 1 206 ? 1.847 18.25 -0.827 1 87.19 206 SER A C 1
ATOM 1533 O O . SER A 1 206 ? 2.207 17.141 -0.418 1 87.19 206 SER A O 1
ATOM 1535 N N . ALA A 1 207 ? 2.686 19.188 -1.014 1 90.5 207 ALA A N 1
ATOM 1536 C CA . ALA A 1 207 ? 4.121 18.938 -0.897 1 90.5 207 ALA A CA 1
ATOM 1537 C C . ALA A 1 207 ? 4.551 18.891 0.566 1 90.5 207 ALA A C 1
ATOM 1539 O O . ALA A 1 207 ? 4.324 19.844 1.316 1 90.5 207 ALA A O 1
ATOM 1540 N N . PRO A 1 208 ? 5.164 17.781 0.973 1 93.44 208 PRO A N 1
ATOM 1541 C CA . PRO A 1 208 ? 5.703 17.766 2.336 1 93.44 208 PRO A CA 1
ATOM 1542 C C . PRO A 1 208 ? 6.848 18.766 2.527 1 93.44 208 PRO A C 1
ATOM 1544 O O . PRO A 1 208 ? 7.473 19.188 1.551 1 93.44 208 PRO A O 1
ATOM 1547 N N . THR A 1 209 ? 7.02 19.109 3.732 1 93.25 209 THR A N 1
ATOM 1548 C CA . THR A 1 209 ? 8.141 19.984 4.07 1 93.25 209 THR A CA 1
ATOM 1549 C C . THR A 1 209 ? 9.32 19.172 4.578 1 93.25 209 THR A C 1
ATOM 1551 O O . THR A 1 209 ? 9.203 17.953 4.801 1 93.25 209 THR A O 1
ATOM 1554 N N . VAL A 1 210 ? 10.477 19.828 4.762 1 95.75 210 VAL A N 1
ATOM 1555 C CA . VAL A 1 210 ? 11.68 19.203 5.293 1 95.75 210 VAL A CA 1
ATOM 1556 C C . VAL A 1 210 ? 11.383 18.609 6.664 1 95.75 210 VAL A C 1
ATOM 1558 O O . VAL A 1 210 ? 11.93 17.547 7.02 1 95.75 210 VAL A O 1
ATOM 1561 N N . ALA A 1 211 ? 10.469 19.203 7.336 1 92.25 211 ALA A N 1
ATOM 1562 C CA . ALA A 1 211 ? 10.117 18.719 8.672 1 92.25 211 ALA A CA 1
ATOM 1563 C C . ALA A 1 211 ? 9.531 17.312 8.609 1 92.25 211 ALA A C 1
ATOM 1565 O O . ALA A 1 211 ? 9.867 16.453 9.438 1 92.25 211 ALA A O 1
ATOM 1566 N N . GLU A 1 212 ? 8.664 17.062 7.66 1 92.56 212 GLU A N 1
ATOM 1567 C CA . GLU A 1 212 ? 8.078 15.734 7.523 1 92.56 212 GLU A CA 1
ATOM 1568 C C . GLU A 1 212 ? 9.148 14.688 7.184 1 92.56 212 GLU A C 1
ATOM 1570 O O . GLU A 1 212 ? 9.086 13.555 7.66 1 92.56 212 GLU A O 1
ATOM 1575 N N . PHE A 1 213 ? 10.125 15.062 6.363 1 94.75 213 PHE A N 1
ATOM 1576 C CA . PHE A 1 213 ? 11.227 14.164 6.039 1 94.75 213 PHE A CA 1
ATOM 1577 C C . PHE A 1 213 ? 12.016 13.797 7.293 1 94.75 213 PHE A C 1
ATOM 1579 O O . PHE A 1 213 ? 12.32 12.625 7.523 1 94.75 213 PHE A O 1
ATOM 1586 N N . TYR A 1 214 ? 12.273 14.82 8.062 1 94.56 214 TYR A N 1
ATOM 1587 C CA . TYR A 1 214 ? 13.016 14.602 9.297 1 94.56 214 TYR A CA 1
ATOM 1588 C C . TYR A 1 214 ? 12.227 13.719 10.258 1 94.56 214 TYR A C 1
ATOM 1590 O O . TYR A 1 214 ? 12.797 12.844 10.914 1 94.56 214 TYR A O 1
ATOM 1598 N N . GLU A 1 215 ? 10.969 13.914 10.297 1 89.56 215 GLU A N 1
ATOM 1599 C CA . GLU A 1 215 ? 10.117 13.156 11.211 1 89.56 215 GLU A CA 1
ATOM 1600 C C . GLU A 1 215 ? 10.117 11.672 10.852 1 89.56 215 GLU A C 1
ATOM 1602 O O . GLU A 1 215 ? 10.125 10.812 11.734 1 89.56 215 GLU A O 1
ATOM 1607 N N . VAL A 1 216 ? 10.102 11.383 9.625 1 90.5 216 VAL A N 1
ATOM 1608 C CA . VAL A 1 216 ? 10.023 10.008 9.156 1 90.5 216 VAL A CA 1
ATOM 1609 C C . VAL A 1 216 ? 11.398 9.352 9.242 1 90.5 216 VAL A C 1
ATOM 1611 O O . VAL A 1 216 ? 11.516 8.18 9.602 1 90.5 216 VAL A O 1
ATOM 1614 N N . LEU A 1 217 ? 12.445 10.117 8.977 1 94 217 LEU A N 1
ATOM 1615 C CA . LEU A 1 217 ? 13.773 9.539 8.859 1 94 217 LEU A CA 1
ATOM 1616 C C . LEU A 1 217 ? 14.5 9.578 10.203 1 94 217 LEU A C 1
ATOM 1618 O O . LEU A 1 217 ? 15.359 8.734 10.469 1 94 217 LEU A O 1
ATOM 1622 N N . GLY A 1 218 ? 14.164 10.617 10.953 1 92.38 218 GLY A N 1
ATOM 1623 C CA . GLY A 1 218 ? 14.984 10.891 12.125 1 92.38 218 GLY A CA 1
ATOM 1624 C C . GLY A 1 218 ? 16.375 11.367 11.773 1 92.38 218 GLY A C 1
ATOM 1625 O O . GLY A 1 218 ? 16.578 12.086 10.797 1 92.38 218 GLY A O 1
ATOM 1626 N N . GLY A 1 219 ? 17.297 11.102 12.711 1 94.56 219 GLY A N 1
ATOM 1627 C CA . GLY A 1 219 ? 18.688 11.484 12.5 1 94.56 219 GLY A CA 1
ATOM 1628 C C . GLY A 1 219 ? 19.031 12.82 13.141 1 94.56 219 GLY A C 1
ATOM 1629 O O . GLY A 1 219 ? 18.5 13.172 14.188 1 94.56 219 GLY A O 1
ATOM 1630 N N . GLU A 1 220 ? 20.062 13.383 12.5 1 96.5 220 GLU A N 1
ATOM 1631 C CA . GLU A 1 220 ? 20.594 14.625 13.047 1 96.5 220 GLU A CA 1
ATOM 1632 C C . GLU A 1 220 ? 20.484 15.758 12.031 1 96.5 220 GLU A C 1
ATOM 1634 O O . GLU A 1 220 ? 20.828 15.586 10.859 1 96.5 220 GLU A O 1
ATOM 1639 N N . ILE A 1 221 ? 20 16.891 12.531 1 97.31 221 ILE A N 1
ATOM 1640 C CA . ILE A 1 221 ? 20.047 18.094 11.703 1 97.31 221 ILE A CA 1
ATOM 1641 C C . ILE A 1 221 ? 21.391 18.781 11.883 1 97.31 221 ILE A C 1
ATOM 1643 O O . ILE A 1 221 ? 21.719 19.25 12.969 1 97.31 221 ILE A O 1
ATOM 1647 N N . LEU A 1 222 ? 22.094 18.891 10.867 1 97.75 222 LEU A N 1
ATOM 1648 C CA . LEU A 1 222 ? 23.438 19.438 10.953 1 97.75 222 LEU A CA 1
ATOM 1649 C C . LEU A 1 222 ? 23.422 20.953 10.695 1 97.75 222 LEU A C 1
ATOM 1651 O O . LEU A 1 222 ? 24.266 21.688 11.203 1 97.75 222 LEU A O 1
ATOM 1655 N N . THR A 1 223 ? 22.547 21.375 9.766 1 97.25 223 THR A N 1
ATOM 1656 C CA . THR A 1 223 ? 22.359 22.797 9.453 1 97.25 223 THR A CA 1
ATOM 1657 C C . THR A 1 223 ? 20.906 23.094 9.125 1 97.25 223 THR A C 1
ATOM 1659 O O . THR A 1 223 ? 20.109 22.172 8.906 1 97.25 223 THR A O 1
ATOM 1662 N N . GLY A 1 224 ? 20.562 24.406 9.164 1 95.62 224 GLY A N 1
ATOM 1663 C CA . GLY A 1 224 ? 19.312 24.891 8.602 1 95.62 224 GLY A CA 1
ATOM 1664 C C . GLY A 1 224 ? 18.094 24.516 9.43 1 95.62 224 GLY A C 1
ATOM 1665 O O . GLY A 1 224 ? 17.031 24.219 8.891 1 95.62 224 GLY A O 1
ATOM 1666 N N . GLU A 1 225 ? 18.203 24.484 10.719 1 93.12 225 GLU A N 1
ATOM 1667 C CA . GLU A 1 225 ? 17.109 24.141 11.633 1 93.12 225 GLU A CA 1
ATOM 1668 C C . GLU A 1 225 ? 15.945 25.109 11.492 1 93.12 225 GLU A C 1
ATOM 1670 O O . GLU A 1 225 ? 14.797 24.734 11.766 1 93.12 225 GLU A O 1
ATOM 1675 N N . ASP A 1 226 ? 16.219 26.25 11.016 1 92.88 226 ASP A N 1
ATOM 1676 C CA . ASP A 1 226 ? 15.195 27.281 10.891 1 92.88 226 ASP A CA 1
ATOM 1677 C C . ASP A 1 226 ? 14.484 27.188 9.547 1 92.88 226 ASP A C 1
ATOM 1679 O O . ASP A 1 226 ? 13.547 27.938 9.281 1 92.88 226 ASP A O 1
ATOM 1683 N N . LYS A 1 227 ? 14.883 26.25 8.703 1 94.75 227 LYS A N 1
ATOM 1684 C CA . LYS A 1 227 ? 14.328 26.141 7.355 1 94.75 227 LYS A CA 1
ATOM 1685 C C . LYS A 1 227 ? 13.594 24.812 7.164 1 94.75 227 LYS A C 1
ATOM 1687 O O . LYS A 1 227 ? 13.445 24.344 6.039 1 94.75 227 LYS A O 1
ATOM 1692 N N . LEU A 1 228 ? 13.109 24.219 8.188 1 93.88 228 LEU A N 1
ATOM 1693 C CA . LEU A 1 228 ? 12.453 22.922 8.117 1 93.88 228 LEU A CA 1
ATOM 1694 C C . LEU A 1 228 ? 11.062 23.047 7.512 1 93.88 228 LEU A C 1
ATOM 1696 O O . LEU A 1 228 ? 10.461 22.047 7.109 1 93.88 228 LEU A O 1
ATOM 1700 N N . GLY A 1 229 ? 10.562 24.188 7.395 1 91 229 GLY A N 1
ATOM 1701 C CA . GLY A 1 229 ? 9.242 24.438 6.832 1 91 229 GLY A CA 1
ATOM 1702 C C . GLY A 1 229 ? 9.242 24.516 5.316 1 91 229 GLY A C 1
ATOM 1703 O O . GLY A 1 229 ? 8.188 24.625 4.691 1 91 229 GLY A O 1
ATOM 1704 N N . SER A 1 230 ? 10.461 24.375 4.656 1 92.75 230 SER A N 1
ATOM 1705 C CA . SER A 1 230 ? 10.555 24.453 3.201 1 92.75 230 SER A CA 1
ATOM 1706 C C . SER A 1 230 ? 9.906 23.234 2.543 1 92.75 230 SER A C 1
ATOM 1708 O O . SER A 1 230 ? 10.062 22.109 3.018 1 92.75 230 SER A O 1
ATOM 1710 N N . ALA A 1 231 ? 9.195 23.484 1.468 1 92.94 231 ALA A N 1
ATOM 1711 C CA . ALA A 1 231 ? 8.508 22.422 0.744 1 92.94 231 ALA A CA 1
ATOM 1712 C C . ALA A 1 231 ? 9.492 21.594 -0.081 1 92.94 231 ALA A C 1
ATOM 1714 O O . ALA A 1 231 ? 10.445 22.141 -0.643 1 92.94 231 ALA A O 1
ATOM 1715 N N . VAL A 1 232 ? 9.289 20.359 -0.156 1 95.75 232 VAL A N 1
ATOM 1716 C CA . VAL A 1 232 ? 10.055 19.438 -0.997 1 95.75 232 VAL A CA 1
ATOM 1717 C C . VAL A 1 232 ? 9.172 18.938 -2.139 1 95.75 232 VAL A C 1
ATOM 1719 O O . VAL A 1 232 ? 8.156 18.281 -1.906 1 95.75 232 VAL A O 1
ATOM 1722 N N . GLU A 1 233 ? 9.602 19.172 -3.332 1 93.06 233 GLU A N 1
ATOM 1723 C CA . GLU A 1 233 ? 8.742 18.891 -4.477 1 93.06 233 GLU A CA 1
ATOM 1724 C C . GLU A 1 233 ? 9.211 17.641 -5.227 1 93.06 233 GLU A C 1
ATOM 1726 O O . GLU A 1 233 ? 8.43 17.016 -5.949 1 93.06 233 GLU A O 1
ATOM 1731 N N . ASP A 1 234 ? 10.453 17.328 -5.008 1 93.06 234 ASP A N 1
ATOM 1732 C CA . ASP A 1 234 ? 11.047 16.188 -5.703 1 93.06 234 ASP A CA 1
ATOM 1733 C C . ASP A 1 234 ? 12.125 15.531 -4.852 1 93.06 234 ASP A C 1
ATOM 1735 O O . ASP A 1 234 ? 12.648 16.141 -3.918 1 93.06 234 ASP A O 1
ATOM 1739 N N . VAL A 1 235 ? 12.328 14.281 -5.113 1 95.75 235 VAL A N 1
ATOM 1740 C CA . VAL A 1 235 ? 13.383 13.547 -4.426 1 95.75 235 VAL A CA 1
ATOM 1741 C C . VAL A 1 235 ? 14.344 12.945 -5.449 1 95.75 235 VAL A C 1
ATOM 1743 O O . VAL A 1 235 ? 13.914 12.242 -6.371 1 95.75 235 VAL A O 1
ATOM 1746 N N . LEU A 1 236 ? 15.578 13.242 -5.32 1 95.69 236 LEU A N 1
ATOM 1747 C CA . LEU A 1 236 ? 16.625 12.719 -6.203 1 95.69 236 LEU A CA 1
ATOM 1748 C C . LEU A 1 236 ? 17.688 11.984 -5.402 1 95.69 236 LEU A C 1
ATOM 1750 O O . LEU A 1 236 ? 17.969 12.336 -4.254 1 95.69 236 LEU A O 1
ATOM 1754 N N . VAL A 1 237 ? 18.234 10.977 -6.008 1 95.69 237 VAL A N 1
ATOM 1755 C CA . VAL A 1 237 ? 19.312 10.211 -5.383 1 95.69 237 VAL A CA 1
ATOM 1756 C C . VAL A 1 237 ? 20.625 10.453 -6.133 1 95.69 237 VAL A C 1
ATOM 1758 O O . VAL A 1 237 ? 20.672 10.32 -7.359 1 95.69 237 VAL A O 1
ATOM 1761 N N . GLY A 1 238 ? 21.625 10.828 -5.43 1 94.62 238 GLY A N 1
ATOM 1762 C CA . GLY A 1 238 ? 22.938 11.031 -6.012 1 94.62 238 GLY A CA 1
ATOM 1763 C C . GLY A 1 238 ? 23.766 9.758 -6.082 1 94.62 238 GLY A C 1
ATOM 1764 O O . GLY A 1 238 ? 24.766 9.625 -5.391 1 94.62 238 GLY A O 1
ATOM 1765 N N . ALA A 1 239 ? 23.375 8.93 -6.973 1 92.56 239 ALA A N 1
ATOM 1766 C CA . ALA A 1 239 ? 24.078 7.664 -7.145 1 92.56 239 ALA A CA 1
ATOM 1767 C C . ALA A 1 239 ? 24.984 7.699 -8.375 1 92.56 239 ALA A C 1
ATOM 1769 O O . ALA A 1 239 ? 25.703 6.734 -8.656 1 92.56 239 ALA A O 1
ATOM 1770 N N . MET A 1 240 ? 24.984 8.797 -9.086 1 92.44 240 MET A N 1
ATOM 1771 C CA . MET A 1 240 ? 25.797 8.977 -10.289 1 92.44 240 MET A CA 1
ATOM 1772 C C . MET A 1 240 ? 27.047 9.797 -9.977 1 92.44 240 MET A C 1
ATOM 1774 O O . MET A 1 240 ? 27.281 10.172 -8.828 1 92.44 240 MET A O 1
ATOM 1778 N N . THR A 1 241 ? 27.875 9.938 -10.977 1 91.88 241 THR A N 1
ATOM 1779 C CA . THR A 1 241 ? 28.984 10.883 -10.844 1 91.88 241 THR A CA 1
ATOM 1780 C C . THR A 1 241 ? 28.453 12.305 -10.68 1 91.88 241 THR A C 1
ATOM 1782 O O . THR A 1 241 ? 27.328 12.602 -11.055 1 91.88 241 THR A O 1
ATOM 1785 N N . PRO A 1 242 ? 29.281 13.141 -10.07 1 91.12 242 PRO A N 1
ATOM 1786 C CA . PRO A 1 242 ? 28.844 14.523 -9.883 1 91.12 242 PRO A CA 1
ATOM 1787 C C . PRO A 1 242 ? 28.438 15.195 -11.195 1 91.12 242 PRO A C 1
ATOM 1789 O O . PRO A 1 242 ? 27.453 15.938 -11.234 1 91.12 242 PRO A O 1
ATOM 1792 N N . GLU A 1 243 ? 29.141 14.898 -12.219 1 89.75 243 GLU A N 1
ATOM 1793 C CA . GLU A 1 243 ? 28.859 15.516 -13.508 1 89.75 243 GLU A CA 1
ATOM 1794 C C . GLU A 1 243 ? 27.484 15.102 -14.023 1 89.75 243 GLU A C 1
ATOM 1796 O O . GLU A 1 243 ? 26.672 15.953 -14.422 1 89.75 243 GLU A O 1
ATOM 1801 N N . SER A 1 244 ? 27.234 13.898 -14 1 89.75 244 SER A N 1
ATOM 1802 C CA . SER A 1 244 ? 25.953 13.367 -14.469 1 89.75 244 SER A CA 1
ATOM 1803 C C . SER A 1 244 ? 24.812 13.789 -13.547 1 89.75 244 SER A C 1
ATOM 1805 O O . SER A 1 244 ? 23.734 14.148 -14.016 1 89.75 244 SER A O 1
ATOM 1807 N N . ALA A 1 245 ? 25.078 13.781 -12.258 1 90.25 245 ALA A N 1
ATOM 1808 C CA . ALA A 1 245 ? 24.062 14.125 -11.266 1 90.25 245 ALA A CA 1
ATOM 1809 C C . ALA A 1 245 ? 23.609 15.57 -11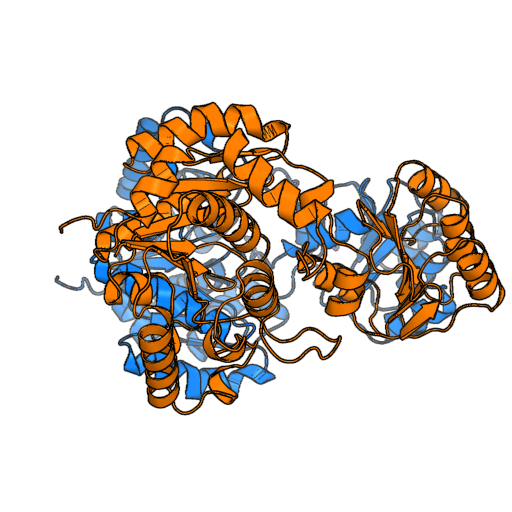.414 1 90.25 245 ALA A C 1
ATOM 1811 O O . ALA A 1 245 ? 22.438 15.883 -11.266 1 90.25 245 ALA A O 1
ATOM 1812 N N . LEU A 1 246 ? 24.562 16.422 -11.711 1 90.69 246 LEU A N 1
ATOM 1813 C CA . LEU A 1 246 ? 24.281 17.859 -11.797 1 90.69 246 LEU A CA 1
ATOM 1814 C C . LEU A 1 246 ? 23.234 18.125 -12.883 1 90.69 246 LEU A C 1
ATOM 1816 O O . LEU A 1 246 ? 22.375 19 -12.711 1 90.69 246 LEU A O 1
ATOM 1820 N N . ALA A 1 247 ? 23.344 17.406 -13.938 1 88.31 247 ALA A N 1
ATOM 1821 C CA . ALA A 1 247 ? 22.375 17.562 -15.008 1 88.31 247 ALA A CA 1
ATOM 1822 C C . ALA A 1 247 ? 20.953 17.266 -14.523 1 88.31 247 ALA A C 1
ATOM 1824 O O . ALA A 1 247 ? 20 17.953 -14.906 1 88.31 247 ALA A O 1
ATOM 1825 N N . TYR A 1 248 ? 20.812 16.344 -13.641 1 87.94 248 TYR A N 1
ATOM 1826 C CA . TYR A 1 248 ? 19.531 15.984 -13.078 1 87.94 248 TYR A CA 1
ATOM 1827 C C . TYR A 1 248 ? 19.078 17 -12.039 1 87.94 248 TYR A C 1
ATOM 1829 O O . TYR A 1 248 ? 17.906 17.391 -12.008 1 87.94 248 TYR A O 1
ATOM 1837 N N . PHE A 1 249 ? 20.016 17.422 -11.242 1 92.75 249 PHE A N 1
ATOM 1838 C CA . PHE A 1 249 ? 19.703 18.344 -10.148 1 92.75 249 PHE A CA 1
ATOM 1839 C C . PHE A 1 249 ? 19.172 19.672 -10.688 1 92.75 249 PHE A C 1
ATOM 1841 O O . PHE A 1 249 ? 18.312 20.297 -10.062 1 92.75 249 PHE A O 1
ATOM 1848 N N . ARG A 1 250 ? 19.609 20.078 -11.859 1 91.69 250 ARG A N 1
ATOM 1849 C CA . ARG A 1 250 ? 19.234 21.359 -12.43 1 91.69 250 ARG A CA 1
ATOM 1850 C C . ARG A 1 250 ? 17.812 21.328 -12.969 1 91.69 250 ARG A C 1
ATOM 1852 O O . ARG A 1 250 ? 17.188 22.375 -13.164 1 91.69 250 ARG A O 1
ATOM 1859 N N . ARG A 1 251 ? 17.297 20.188 -13.148 1 88.5 251 ARG A N 1
ATOM 1860 C CA . ARG A 1 251 ? 15.992 20.031 -13.773 1 88.5 251 ARG A CA 1
ATOM 1861 C C . ARG A 1 251 ? 14.883 20.109 -12.734 1 88.5 251 ARG A C 1
ATOM 1863 O O . ARG A 1 251 ? 13.695 20.156 -13.078 1 88.5 251 ARG A O 1
ATOM 1870 N N . SER A 1 252 ? 15.25 20.109 -11.453 1 88.12 252 SER A N 1
ATOM 1871 C CA . SER A 1 252 ? 14.25 20.062 -10.391 1 88.12 252 SER A CA 1
ATOM 1872 C C . SER A 1 252 ? 14.453 21.188 -9.375 1 88.12 252 SER A C 1
ATOM 1874 O O . SER A 1 252 ? 15.586 21.5 -9.023 1 88.12 252 SER A O 1
ATOM 1876 N N . ALA A 1 253 ? 13.32 21.766 -9.008 1 89.62 253 ALA A N 1
ATOM 1877 C CA . ALA A 1 253 ? 13.367 22.781 -7.961 1 89.62 253 ALA A CA 1
ATOM 1878 C C . ALA A 1 253 ? 12.875 22.219 -6.633 1 89.62 253 ALA A C 1
ATOM 1880 O O . ALA A 1 253 ? 12.133 21.234 -6.605 1 89.62 253 ALA A O 1
ATOM 1881 N N . ASN A 1 254 ? 13.414 22.797 -5.5 1 94 254 ASN A N 1
ATOM 1882 C CA . ASN A 1 254 ? 12.984 22.469 -4.148 1 94 254 ASN A CA 1
ATOM 1883 C C . ASN A 1 254 ? 13.047 20.969 -3.893 1 94 254 ASN A C 1
ATOM 1885 O O . ASN A 1 254 ? 12.086 20.375 -3.408 1 94 254 ASN A O 1
ATOM 1889 N N . LYS A 1 255 ? 14.164 20.406 -4.254 1 96.44 255 LYS A N 1
ATOM 1890 C CA . LYS A 1 255 ? 14.273 18.953 -4.195 1 96.44 255 LYS A CA 1
ATOM 1891 C C . LYS A 1 255 ? 15.016 18.5 -2.938 1 96.44 255 LYS A C 1
ATOM 1893 O O . LYS A 1 255 ? 15.812 19.266 -2.377 1 96.44 255 LYS A O 1
ATOM 1898 N N . ALA A 1 256 ? 14.672 17.312 -2.533 1 97.5 256 ALA A N 1
ATOM 1899 C CA . ALA A 1 256 ? 15.531 16.578 -1.605 1 97.5 256 ALA A CA 1
ATOM 1900 C C . ALA A 1 256 ? 16.578 15.758 -2.355 1 97.5 256 ALA A C 1
ATOM 1902 O O . ALA A 1 256 ? 16.266 15.062 -3.32 1 97.5 256 ALA A O 1
ATOM 1903 N N . VAL A 1 257 ? 17.766 15.914 -1.955 1 97.88 257 VAL A N 1
ATOM 1904 C CA . VAL A 1 257 ? 18.828 15.109 -2.545 1 97.88 257 VAL A CA 1
ATOM 1905 C C . VAL A 1 257 ? 19.375 14.125 -1.51 1 97.88 257 VAL A C 1
ATOM 1907 O O . VAL A 1 257 ? 19.75 14.516 -0.403 1 97.88 257 VAL A O 1
ATOM 1910 N N . ILE A 1 258 ? 19.391 12.891 -1.854 1 97.88 258 ILE A N 1
ATOM 1911 C CA . ILE A 1 258 ? 19.859 11.812 -0.985 1 97.88 258 ILE A CA 1
ATOM 1912 C C . ILE A 1 258 ? 21.172 11.258 -1.519 1 97.88 258 ILE A C 1
ATOM 1914 O O . ILE A 1 258 ? 21.266 10.867 -2.686 1 97.88 258 ILE A O 1
ATOM 1918 N N . THR A 1 259 ? 22.203 11.203 -0.735 1 96.94 259 THR A N 1
ATOM 1919 C CA . THR A 1 259 ? 23.484 10.625 -1.125 1 96.94 259 THR A CA 1
ATOM 1920 C C . THR A 1 259 ? 24.281 10.211 0.105 1 96.94 259 THR A C 1
ATOM 1922 O O . THR A 1 259 ? 23.875 10.484 1.237 1 96.94 259 THR A O 1
ATOM 1925 N N . GLY A 1 260 ? 25.344 9.5 -0.147 1 95.88 260 GLY A N 1
ATOM 1926 C CA . GLY A 1 260 ? 26.219 9.141 0.961 1 95.88 260 GLY A CA 1
ATOM 1927 C C . GLY A 1 260 ? 26.906 10.336 1.591 1 95.88 260 GLY A C 1
ATOM 1928 O O . GLY A 1 260 ? 27.297 11.281 0.892 1 95.88 260 GLY A O 1
ATOM 1929 N N . GLY A 1 261 ? 27.062 10.234 2.873 1 96 261 GLY A N 1
ATOM 1930 C CA . GLY A 1 261 ? 27.734 11.32 3.576 1 96 261 GLY A CA 1
ATOM 1931 C C . GLY A 1 261 ? 29.156 11.547 3.125 1 96 261 GLY A C 1
ATOM 1932 O O . GLY A 1 261 ? 29.719 12.625 3.326 1 96 261 GLY A O 1
ATOM 1933 N N . ASP A 1 262 ? 29.719 10.562 2.539 1 95.69 262 ASP A N 1
ATOM 1934 C CA . ASP A 1 262 ? 31.109 10.633 2.107 1 95.69 262 ASP A CA 1
ATOM 1935 C C . ASP A 1 262 ? 31.219 11.148 0.675 1 95.69 262 ASP A C 1
ATOM 1937 O O . ASP A 1 262 ? 32.312 11.234 0.121 1 95.69 262 ASP A O 1
ATOM 1941 N N . ARG A 1 263 ? 30.078 11.508 0.099 1 95.69 263 ARG A N 1
ATOM 1942 C CA . ARG A 1 263 ? 30.062 11.992 -1.278 1 95.69 263 ARG A CA 1
ATOM 1943 C C . ARG A 1 263 ? 30.125 13.516 -1.324 1 95.69 263 ARG A C 1
ATOM 1945 O O . ARG A 1 263 ? 29.156 14.164 -1.727 1 95.69 263 ARG A O 1
ATOM 1952 N N . THR A 1 264 ? 31.281 14.023 -1.072 1 96.38 264 THR A N 1
ATOM 1953 C CA . THR A 1 264 ? 31.484 15.461 -0.931 1 96.38 264 THR A CA 1
ATOM 1954 C C . THR A 1 264 ? 31.125 16.188 -2.225 1 96.38 264 THR A C 1
ATOM 1956 O O . THR A 1 264 ? 30.391 17.172 -2.205 1 96.38 264 THR A O 1
ATOM 1959 N N . GLU A 1 265 ? 31.547 15.688 -3.301 1 95.44 265 GLU A N 1
ATOM 1960 C CA . GLU A 1 265 ? 31.359 16.359 -4.578 1 95.44 265 GLU A CA 1
ATOM 1961 C C . GLU A 1 265 ? 29.891 16.391 -4.98 1 95.44 265 GLU A C 1
ATOM 1963 O O . GLU A 1 265 ? 29.406 17.375 -5.531 1 95.44 265 GLU A O 1
ATOM 1968 N N . ILE A 1 266 ? 29.188 15.328 -4.691 1 96.19 266 ILE A N 1
ATOM 1969 C CA . ILE A 1 266 ? 27.766 15.242 -5.02 1 96.19 266 ILE A CA 1
ATOM 1970 C C . ILE A 1 266 ? 26.984 16.219 -4.141 1 96.19 266 ILE A C 1
ATOM 1972 O O . ILE A 1 266 ? 26.094 16.922 -4.625 1 96.19 266 ILE A O 1
ATOM 1976 N N . ALA A 1 267 ? 27.328 16.219 -2.873 1 97.38 267 ALA A N 1
ATOM 1977 C CA . ALA A 1 267 ? 26.672 17.125 -1.938 1 97.38 267 ALA A CA 1
ATOM 1978 C C . ALA A 1 267 ? 26.859 18.578 -2.355 1 97.38 267 ALA A C 1
ATOM 1980 O O . ALA A 1 267 ? 25.906 19.359 -2.381 1 97.38 267 ALA A O 1
ATOM 1981 N N . LEU A 1 268 ? 28.094 18.891 -2.715 1 96.81 268 LEU A N 1
ATOM 1982 C CA . LEU A 1 268 ? 28.406 20.25 -3.121 1 96.81 268 LEU A CA 1
ATOM 1983 C C . LEU A 1 268 ? 27.703 20.594 -4.43 1 96.81 268 LEU A C 1
ATOM 1985 O O . LEU A 1 268 ? 27.203 21.719 -4.594 1 96.81 268 LEU A O 1
ATOM 1989 N N . ALA A 1 269 ? 27.656 19.656 -5.328 1 95.69 269 ALA A N 1
ATOM 1990 C CA . ALA A 1 269 ? 26.953 19.875 -6.594 1 95.69 269 ALA A CA 1
ATOM 1991 C C . ALA A 1 269 ? 25.469 20.141 -6.363 1 95.69 269 ALA A C 1
ATOM 1993 O O . ALA A 1 269 ? 24.891 21.016 -6.996 1 95.69 269 ALA A O 1
ATOM 1994 N N . ALA A 1 270 ? 24.875 19.391 -5.477 1 96.44 270 ALA A N 1
ATOM 1995 C CA . ALA A 1 270 ? 23.484 19.594 -5.133 1 96.44 270 ALA A CA 1
ATOM 1996 C C . ALA A 1 270 ? 23.25 21 -4.586 1 96.44 270 ALA A C 1
ATOM 1998 O O . ALA A 1 270 ? 22.297 21.672 -4.977 1 96.44 270 ALA A O 1
ATOM 1999 N N . LEU A 1 271 ? 24.156 21.453 -3.734 1 96.62 271 LEU A N 1
ATOM 2000 C CA . LEU A 1 271 ? 24.016 22.734 -3.055 1 96.62 271 LEU A CA 1
ATOM 2001 C C . LEU A 1 271 ? 24.172 23.891 -4.035 1 96.62 271 LEU A C 1
ATOM 2003 O O . LEU A 1 271 ? 23.828 25.031 -3.719 1 96.62 271 LEU A O 1
ATOM 2007 N N . GLU A 1 272 ? 24.609 23.578 -5.227 1 94 272 GLU A N 1
ATOM 2008 C CA . GLU A 1 272 ? 24.719 24.594 -6.27 1 94 272 GLU A CA 1
ATOM 2009 C C . GLU A 1 272 ? 23.391 24.781 -6.996 1 94 272 GLU A C 1
ATOM 2011 O O . GLU A 1 272 ? 23.266 25.672 -7.848 1 94 272 GLU A O 1
ATOM 2016 N N . THR A 1 273 ? 22.484 24.016 -6.781 1 95.25 273 THR A N 1
ATOM 2017 C CA . THR A 1 273 ? 21.156 24.078 -7.402 1 95.25 273 THR A CA 1
ATOM 2018 C C . THR A 1 273 ? 20.078 24.344 -6.359 1 95.25 273 THR A C 1
ATOM 2020 O O . THR A 1 273 ? 20.391 24.625 -5.199 1 95.25 273 THR A O 1
ATOM 2023 N N . ASP A 1 274 ? 18.875 24.344 -6.746 1 94.69 274 ASP A N 1
ATOM 2024 C CA . ASP A 1 274 ? 17.75 24.609 -5.852 1 94.69 274 ASP A CA 1
ATOM 2025 C C . ASP A 1 274 ? 17.406 23.359 -5.035 1 94.69 274 ASP A C 1
ATOM 2027 O O . ASP A 1 274 ? 16.594 22.531 -5.473 1 94.69 274 ASP A O 1
ATOM 2031 N N . VAL A 1 275 ? 17.984 23.266 -3.857 1 96.12 275 VAL A N 1
ATOM 2032 C CA . VAL A 1 275 ? 17.797 22.109 -2.988 1 96.12 275 VAL A CA 1
ATOM 2033 C C . VAL A 1 275 ? 17.094 22.547 -1.701 1 96.12 275 VAL A C 1
ATOM 2035 O O . VAL A 1 275 ? 17.5 23.516 -1.06 1 96.12 275 VAL A O 1
ATOM 2038 N N . ALA A 1 276 ? 16.094 21.797 -1.38 1 96.94 276 ALA A N 1
ATOM 2039 C CA . ALA A 1 276 ? 15.344 22.094 -0.164 1 96.94 276 ALA A CA 1
ATOM 2040 C C . ALA A 1 276 ? 15.984 21.422 1.052 1 96.94 276 ALA A C 1
ATOM 2042 O O . ALA A 1 276 ? 15.93 21.953 2.16 1 96.94 276 ALA A O 1
ATOM 2043 N N . VAL A 1 277 ? 16.578 20.25 0.81 1 98.19 277 VAL A N 1
ATOM 2044 C CA . VAL A 1 277 ? 17.203 19.531 1.909 1 98.19 277 VAL A CA 1
ATOM 2045 C C . VAL A 1 277 ? 18.203 18.516 1.356 1 98.19 277 VAL A C 1
ATOM 2047 O O . VAL A 1 277 ? 17.953 17.891 0.325 1 98.19 277 VAL A O 1
ATOM 2050 N N . LEU A 1 278 ? 19.297 18.453 1.986 1 98.31 278 LEU A N 1
ATOM 2051 C CA . LEU A 1 278 ? 20.281 17.406 1.726 1 98.31 278 LEU A CA 1
ATOM 2052 C C . LEU A 1 278 ? 20.188 16.297 2.764 1 98.31 278 LEU A C 1
ATOM 2054 O O . LEU A 1 278 ? 20.266 16.562 3.967 1 98.31 278 LEU A O 1
ATOM 2058 N N . ILE A 1 279 ? 20 15.07 2.346 1 98.44 279 ILE A N 1
ATOM 2059 C CA . ILE A 1 279 ? 19.906 13.922 3.234 1 98.44 279 ILE A CA 1
ATOM 2060 C C . ILE A 1 279 ? 21.109 13.016 3.035 1 98.44 279 ILE A C 1
ATOM 2062 O O . ILE A 1 279 ? 21.297 12.438 1.962 1 98.44 279 ILE A O 1
ATOM 2066 N N . LEU A 1 280 ? 21.875 12.906 4.027 1 98.31 280 LEU A N 1
ATOM 2067 C CA . LEU A 1 280 ? 23.109 12.133 3.971 1 98.31 280 LEU A CA 1
ATOM 2068 C C . LEU A 1 280 ? 22.953 10.789 4.672 1 98.31 280 LEU A C 1
ATOM 2070 O O . LEU A 1 280 ? 22.547 10.734 5.836 1 98.31 280 LEU A O 1
ATOM 2074 N N . THR A 1 281 ? 23.344 9.75 3.994 1 96.94 281 THR A N 1
ATOM 2075 C CA . THR A 1 281 ? 23.031 8.406 4.469 1 96.94 281 THR A CA 1
ATOM 2076 C C . THR A 1 281 ? 24.281 7.73 5.031 1 96.94 281 THR A C 1
ATOM 2078 O O . THR A 1 281 ? 25.375 8.258 4.91 1 96.94 281 THR A O 1
ATOM 2081 N N . GLY A 1 282 ? 24.125 6.613 5.746 1 94.38 282 GLY A N 1
ATOM 2082 C CA . GLY A 1 282 ? 25.188 5.734 6.191 1 94.38 282 GLY A CA 1
ATOM 2083 C C . GLY A 1 282 ? 25.766 6.137 7.535 1 94.38 282 GLY A C 1
ATOM 2084 O O . GLY A 1 282 ? 26.672 5.469 8.055 1 94.38 282 GLY A O 1
ATOM 2085 N N . GLY A 1 283 ? 25.281 7.242 8.016 1 95.19 283 GLY A N 1
ATOM 2086 C CA . GLY A 1 283 ? 25.812 7.711 9.281 1 95.19 283 GLY A CA 1
ATOM 2087 C C . GLY A 1 283 ? 27.203 8.328 9.156 1 95.19 283 GLY A C 1
ATOM 2088 O O . GLY A 1 283 ? 27.969 8.344 10.117 1 95.19 283 GLY A O 1
ATOM 2089 N N . ILE A 1 284 ? 27.484 8.773 8.039 1 95.19 284 ILE A N 1
ATOM 2090 C CA . ILE A 1 284 ? 28.797 9.344 7.77 1 95.19 284 ILE A CA 1
ATOM 2091 C C . ILE A 1 284 ? 28.719 10.867 7.773 1 95.19 284 ILE A C 1
ATOM 2093 O O . ILE A 1 284 ? 28 11.461 6.957 1 95.19 284 ILE A O 1
ATOM 2097 N N . TYR A 1 285 ? 29.469 11.477 8.594 1 97.12 285 TYR A N 1
ATOM 2098 C CA . TYR A 1 285 ? 29.516 12.938 8.625 1 97.12 285 TYR A CA 1
ATOM 2099 C C . TYR A 1 285 ? 30.188 13.492 7.367 1 97.12 285 TYR A C 1
ATOM 2101 O O . TYR A 1 285 ? 31.203 12.961 6.914 1 97.12 285 TYR A O 1
ATOM 2109 N N . PRO A 1 286 ? 29.594 14.5 6.898 1 97.25 286 PRO A N 1
ATOM 2110 C CA . PRO A 1 286 ? 30.188 15.062 5.68 1 97.25 286 PRO A CA 1
ATOM 2111 C C . PRO A 1 286 ? 31.438 15.906 5.961 1 97.25 286 PRO A C 1
ATOM 2113 O O . PRO A 1 286 ? 31.703 16.25 7.117 1 97.25 286 PRO A O 1
ATOM 2116 N N . ASP A 1 287 ? 32.094 16.141 4.883 1 97.19 287 ASP A N 1
ATOM 2117 C CA . ASP A 1 287 ? 33.188 17.109 4.945 1 97.19 287 ASP A CA 1
ATOM 2118 C C . ASP A 1 287 ? 32.688 18.469 5.43 1 97.19 287 ASP A C 1
ATOM 2120 O O . ASP A 1 287 ? 31.562 18.875 5.098 1 97.19 287 ASP A O 1
ATOM 2124 N N . MET A 1 288 ? 33.531 19.172 6.082 1 97.31 288 MET A N 1
ATOM 2125 C CA . MET A 1 288 ? 33.188 20.469 6.641 1 97.31 288 MET A CA 1
ATOM 2126 C C . MET A 1 288 ? 32.781 21.438 5.543 1 97.31 288 MET A C 1
ATOM 2128 O O . MET A 1 288 ? 31.922 22.297 5.758 1 97.31 288 MET A O 1
ATOM 2132 N N . LYS A 1 289 ? 33.312 21.281 4.352 1 97.44 289 LYS A N 1
ATOM 2133 C CA . LYS A 1 289 ? 32.969 22.141 3.223 1 97.44 289 LYS A CA 1
ATOM 2134 C C . LYS A 1 289 ? 31.484 22.062 2.898 1 97.44 289 LYS A C 1
ATOM 2136 O O . LYS A 1 289 ? 30.859 23.047 2.523 1 97.44 289 LYS A O 1
ATOM 2141 N N . VAL A 1 290 ? 30.984 20.922 3.055 1 98 290 VAL A N 1
ATOM 2142 C CA . VAL A 1 290 ? 29.562 20.703 2.762 1 98 290 VAL A CA 1
ATOM 2143 C C . VAL A 1 290 ? 28.703 21.422 3.801 1 98 290 VAL A C 1
ATOM 2145 O O . VAL A 1 290 ? 27.734 22.094 3.455 1 98 290 VAL A O 1
ATOM 2148 N N . ILE A 1 291 ? 29.047 21.297 5.074 1 97.94 291 ILE A N 1
ATOM 2149 C CA . ILE A 1 291 ? 28.312 21.906 6.172 1 97.94 291 ILE A CA 1
ATOM 2150 C C . ILE A 1 291 ? 28.344 23.422 6.023 1 97.94 291 ILE A C 1
ATOM 2152 O O . ILE A 1 291 ? 27.297 24.078 6.121 1 97.94 291 ILE A O 1
ATOM 2156 N N . VAL A 1 292 ? 29.484 23.922 5.762 1 97.81 292 VAL A N 1
ATOM 2157 C CA . VAL A 1 292 ? 29.656 25.359 5.637 1 97.81 292 VAL A CA 1
ATOM 2158 C C . VAL A 1 292 ? 28.844 25.891 4.461 1 97.81 292 VAL A C 1
ATOM 2160 O O . VAL A 1 292 ? 28.125 26.875 4.59 1 97.81 292 VAL A O 1
ATOM 2163 N N . ARG A 1 293 ? 28.984 25.234 3.348 1 97.94 293 ARG A N 1
ATOM 2164 C CA . ARG A 1 293 ? 28.25 25.656 2.156 1 97.94 293 ARG A CA 1
ATOM 2165 C C . ARG A 1 293 ? 26.75 25.594 2.377 1 97.94 293 ARG A C 1
ATOM 2167 O O . ARG A 1 293 ? 26.016 26.484 1.969 1 97.94 293 ARG A O 1
ATOM 2174 N N . ALA A 1 294 ? 26.297 24.531 2.957 1 98.19 294 ALA A N 1
ATOM 2175 C CA . ALA A 1 294 ? 24.875 24.375 3.25 1 98.19 294 ALA A CA 1
ATOM 2176 C C . ALA A 1 294 ? 24.375 25.484 4.172 1 98.19 294 ALA A C 1
ATOM 2178 O O . ALA A 1 294 ? 23.281 26.031 3.963 1 98.19 294 ALA A O 1
ATOM 2179 N N . ALA A 1 295 ? 25.125 25.734 5.172 1 97.31 295 ALA A N 1
ATOM 2180 C CA . ALA A 1 295 ? 24.781 26.812 6.098 1 97.31 295 ALA A CA 1
ATOM 2181 C C . ALA A 1 295 ? 24.703 28.156 5.379 1 97.31 295 ALA A C 1
ATOM 2183 O O . ALA A 1 295 ? 23.766 28.922 5.602 1 97.31 295 ALA A O 1
ATOM 2184 N N . GLU A 1 296 ? 25.656 28.406 4.547 1 96.88 296 GLU A N 1
ATOM 2185 C CA . GLU A 1 296 ? 25.672 29.641 3.764 1 96.88 296 GLU A CA 1
ATOM 2186 C C . GLU A 1 296 ? 24.422 29.766 2.904 1 96.88 296 GLU A C 1
ATOM 2188 O O . GLU A 1 296 ? 23.875 30.859 2.758 1 96.88 296 GLU A O 1
ATOM 2193 N N . LYS A 1 297 ? 23.953 28.719 2.367 1 96.44 297 LYS A N 1
ATOM 2194 C CA . LYS A 1 297 ? 22.828 28.719 1.444 1 96.44 297 LYS A CA 1
ATOM 2195 C C . LYS A 1 297 ? 21.5 28.578 2.195 1 96.44 297 LYS A C 1
ATOM 2197 O O . LYS A 1 297 ? 20.422 28.656 1.597 1 96.44 297 LYS A O 1
ATOM 2202 N N . GLY A 1 298 ? 21.656 28.266 3.479 1 96.38 298 GLY A N 1
ATOM 2203 C CA . GLY A 1 298 ? 20.469 28.078 4.289 1 96.38 298 GLY A CA 1
ATOM 2204 C C . GLY A 1 298 ? 19.734 26.781 3.975 1 96.38 298 GLY A C 1
ATOM 2205 O O . GLY A 1 298 ? 18.5 26.734 3.963 1 96.38 298 GLY A O 1
ATOM 2206 N N . VAL A 1 299 ? 20.453 25.75 3.641 1 97.88 299 VAL A N 1
ATOM 2207 C CA . VAL A 1 299 ? 19.875 24.469 3.281 1 97.88 299 VAL A CA 1
ATOM 2208 C C . VAL A 1 299 ? 19.984 23.5 4.453 1 97.88 299 VAL A C 1
ATOM 2210 O O . VAL A 1 299 ? 21.094 23.266 4.969 1 97.88 299 VAL A O 1
ATOM 2213 N N . PRO A 1 300 ? 18.906 22.922 4.914 1 98.31 300 PRO A N 1
ATOM 2214 C CA . PRO A 1 300 ? 18.984 21.891 5.941 1 98.31 300 PRO A CA 1
ATOM 2215 C C . PRO A 1 300 ? 19.734 20.641 5.469 1 98.31 300 PRO A C 1
ATOM 2217 O O . PRO A 1 300 ? 19.609 20.25 4.309 1 98.31 300 PRO A O 1
ATOM 2220 N N . VAL A 1 301 ? 20.516 20.125 6.395 1 98.56 301 VAL A N 1
ATOM 2221 C CA . VAL A 1 301 ? 21.219 18.859 6.18 1 98.56 301 VAL A CA 1
ATOM 2222 C C . VAL A 1 301 ? 20.797 17.844 7.242 1 98.56 301 VAL A C 1
ATOM 2224 O O . VAL A 1 301 ? 20.953 18.094 8.438 1 98.56 301 VAL A O 1
ATOM 2227 N N . ILE A 1 302 ? 20.234 16.734 6.789 1 98 302 ILE A N 1
ATOM 2228 C CA . ILE A 1 302 ? 19.828 15.664 7.695 1 98 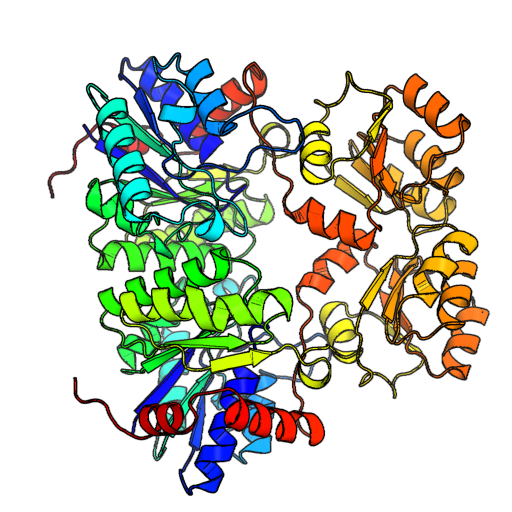302 ILE A CA 1
ATOM 2229 C C . ILE A 1 302 ? 20.766 14.469 7.551 1 98 302 ILE A C 1
ATOM 2231 O O . ILE A 1 302 ? 20.906 13.914 6.457 1 98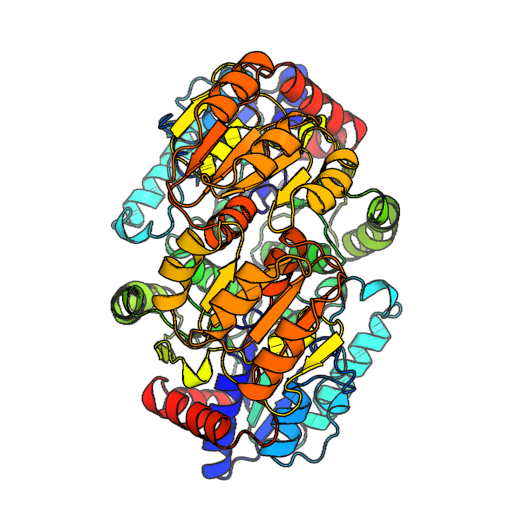 302 ILE A O 1
ATOM 2235 N N . LEU A 1 303 ? 21.406 14.109 8.586 1 98.38 303 LEU A N 1
ATOM 2236 C CA . LEU A 1 303 ? 22.266 12.93 8.625 1 98.38 303 LEU A CA 1
ATOM 2237 C C . LEU A 1 303 ? 21.516 11.734 9.219 1 98.38 303 LEU A C 1
ATOM 2239 O O . LEU A 1 303 ? 20.984 11.82 10.328 1 98.38 303 LEU A O 1
ATOM 2243 N N . VAL A 1 304 ? 21.422 10.703 8.445 1 97.31 304 VAL A N 1
ATOM 2244 C CA . VAL A 1 304 ? 20.719 9.523 8.922 1 97.31 304 VAL A CA 1
ATOM 2245 C C . VAL A 1 304 ? 21.656 8.32 8.938 1 97.31 304 VAL A C 1
ATOM 2247 O O . VAL A 1 304 ? 22.641 8.289 8.195 1 97.31 304 VAL A O 1
ATOM 2250 N N . HIS A 1 305 ? 21.375 7.332 9.688 1 95.56 305 HIS A N 1
ATOM 2251 C CA . HIS A 1 305 ? 22.234 6.164 9.82 1 95.56 305 HIS A CA 1
ATOM 2252 C C . HIS A 1 305 ? 21.797 5.043 8.891 1 95.56 305 HIS A C 1
ATOM 2254 O O . HIS A 1 305 ? 22.5 4.051 8.719 1 95.56 305 HIS A O 1
ATOM 2260 N N . TYR A 1 306 ? 20.672 5.23 8.234 1 94.25 306 TYR A N 1
ATOM 2261 C CA . TYR A 1 306 ? 20.156 4.238 7.297 1 94.25 306 TYR A CA 1
ATOM 2262 C C . TYR A 1 306 ? 20.938 4.258 5.992 1 94.25 306 TYR A C 1
ATOM 2264 O O . TYR A 1 306 ? 21.531 5.277 5.629 1 94.25 306 TYR A O 1
ATOM 2272 N N . ASP A 1 307 ? 20.938 3.127 5.352 1 93.5 307 ASP A N 1
ATOM 2273 C CA . ASP A 1 307 ? 21.453 3.084 3.984 1 93.5 307 ASP A CA 1
ATOM 2274 C C . ASP A 1 307 ? 20.453 3.699 3.008 1 93.5 307 ASP A C 1
ATOM 2276 O O . ASP A 1 307 ? 19.281 3.924 3.359 1 93.5 307 ASP A O 1
ATOM 2280 N N . THR A 1 308 ? 20.891 3.975 1.861 1 94.19 308 THR A N 1
ATOM 2281 C CA . THR A 1 308 ? 20.109 4.699 0.868 1 94.19 308 THR A CA 1
ATOM 2282 C C . THR A 1 308 ? 18.812 3.949 0.544 1 94.19 308 THR A C 1
ATOM 2284 O O . THR A 1 308 ? 17.75 4.555 0.434 1 94.19 308 THR A O 1
ATOM 2287 N N . TYR A 1 309 ? 18.938 2.699 0.456 1 93.38 309 TYR A N 1
ATOM 2288 C CA . TYR A 1 309 ? 17.766 1.901 0.127 1 93.38 309 TYR A CA 1
ATOM 2289 C C . TYR A 1 309 ? 16.703 2.033 1.206 1 93.38 309 TYR A C 1
ATOM 2291 O O . TYR A 1 309 ? 15.523 2.27 0.902 1 93.38 309 TYR A O 1
ATOM 2299 N N . THR A 1 310 ? 17.031 1.929 2.361 1 93.62 310 THR A N 1
ATOM 2300 C CA . THR A 1 310 ? 16.141 2.051 3.502 1 93.62 310 THR A CA 1
ATOM 2301 C C . THR A 1 310 ? 15.523 3.445 3.559 1 93.62 310 THR A C 1
ATOM 2303 O O . THR A 1 310 ? 14.32 3.592 3.805 1 93.62 310 THR A O 1
ATOM 2306 N N . VAL A 1 311 ? 16.312 4.445 3.268 1 96 311 VAL A N 1
ATOM 2307 C CA . VAL A 1 311 ? 15.852 5.828 3.293 1 96 311 VAL A CA 1
ATOM 2308 C C . VAL A 1 311 ? 14.734 6.016 2.266 1 96 311 VAL A C 1
ATOM 2310 O O . VAL A 1 311 ? 13.664 6.535 2.592 1 96 311 VAL A O 1
ATOM 2313 N N . ILE A 1 312 ? 14.969 5.523 1.099 1 94.88 312 ILE A N 1
ATOM 2314 C CA . ILE A 1 312 ? 14 5.711 0.026 1 94.88 312 ILE A CA 1
ATOM 2315 C C . ILE A 1 312 ? 12.703 4.98 0.369 1 94.88 312 ILE A C 1
ATOM 2317 O O . ILE A 1 312 ? 11.609 5.504 0.141 1 94.88 312 ILE A O 1
ATOM 2321 N N . ASN A 1 313 ? 12.766 3.838 0.913 1 92.44 313 ASN A N 1
ATOM 2322 C CA . ASN A 1 313 ? 11.57 3.09 1.302 1 92.44 313 ASN A CA 1
ATOM 2323 C C . ASN A 1 313 ? 10.797 3.807 2.4 1 92.44 313 ASN A C 1
ATOM 2325 O O . ASN A 1 313 ? 9.562 3.822 2.387 1 92.44 313 ASN A O 1
ATOM 2329 N N . ARG A 1 314 ? 11.484 4.422 3.338 1 91.94 314 ARG A N 1
ATOM 2330 C CA . ARG A 1 314 ? 10.844 5.141 4.434 1 91.94 314 ARG A CA 1
ATOM 2331 C C . ARG A 1 314 ? 10.156 6.406 3.926 1 91.94 314 ARG A C 1
ATOM 2333 O O . ARG A 1 314 ? 9.133 6.824 4.469 1 91.94 314 ARG A O 1
ATOM 2340 N N . LEU A 1 315 ? 10.711 6.977 2.896 1 93.12 315 LEU A N 1
ATOM 2341 C CA . LEU A 1 315 ? 10.18 8.227 2.369 1 93.12 315 LEU A CA 1
ATOM 2342 C C . LEU A 1 315 ? 8.828 7.996 1.698 1 93.12 315 LEU A C 1
ATOM 2344 O O . LEU A 1 315 ? 8.078 8.945 1.453 1 93.12 315 LEU A O 1
ATOM 2348 N N . ALA A 1 316 ? 8.469 6.73 1.41 1 85.81 316 ALA A N 1
ATOM 2349 C CA . ALA A 1 316 ? 7.168 6.406 0.836 1 85.81 316 ALA A CA 1
ATOM 2350 C C . ALA A 1 316 ? 6.039 6.805 1.781 1 85.81 316 ALA A C 1
ATOM 2352 O O . ALA A 1 316 ? 4.898 7 1.35 1 85.81 316 ALA A O 1
ATOM 2353 N N . GLU A 1 317 ? 6.32 7.043 3 1 82.06 317 GLU A N 1
ATOM 2354 C CA . GLU A 1 317 ? 5.332 7.34 4.031 1 82.06 317 GLU A CA 1
ATOM 2355 C C . GLU A 1 317 ? 5.219 8.844 4.27 1 82.06 317 GLU A C 1
ATOM 2357 O O . GLU A 1 317 ? 4.371 9.289 5.047 1 82.06 317 GLU A O 1
ATOM 2362 N N . VAL A 1 318 ? 6.094 9.602 3.607 1 89.44 318 VAL A N 1
ATOM 2363 C CA . VAL A 1 318 ? 6.133 11.039 3.863 1 89.44 318 VAL A CA 1
ATOM 2364 C C . VAL A 1 318 ? 4.957 11.719 3.166 1 89.44 318 VAL A C 1
ATOM 2366 O O . VAL A 1 318 ? 4.719 11.5 1.977 1 89.44 318 VAL A O 1
ATOM 2369 N N . SER A 1 319 ? 4.18 12.5 3.924 1 88.25 319 SER A N 1
ATOM 2370 C CA . SER A 1 319 ? 3.072 13.289 3.393 1 88.25 319 SER A CA 1
ATOM 2371 C C . SER A 1 319 ? 2.98 14.648 4.082 1 88.25 319 SER A C 1
ATOM 2373 O O . SER A 1 319 ? 3.527 14.836 5.172 1 88.25 319 SER A O 1
ATOM 2375 N N . ARG A 1 320 ? 2.354 15.531 3.451 1 89.12 320 ARG A N 1
ATOM 2376 C CA . ARG A 1 320 ? 2.18 16.875 3.994 1 89.12 320 ARG A CA 1
ATOM 2377 C C . ARG A 1 320 ? 1.289 16.844 5.23 1 89.12 320 ARG A C 1
ATOM 2379 O O . ARG A 1 320 ? 0.279 16.141 5.262 1 89.12 320 ARG A O 1
ATOM 2386 N N . VAL A 1 321 ? 1.685 17.609 6.246 1 88.31 321 VAL A N 1
ATOM 2387 C CA . VAL A 1 321 ? 0.908 17.797 7.469 1 88.31 321 VAL A CA 1
ATOM 2388 C C . VAL A 1 321 ? 0.66 19.281 7.707 1 88.31 321 VAL A C 1
ATOM 2390 O O . VAL A 1 321 ? 1.595 20.078 7.68 1 88.31 321 VAL A O 1
ATOM 2393 N N . ILE A 1 322 ? -0.561 19.609 7.859 1 92.31 322 ILE A N 1
ATOM 2394 C CA . ILE A 1 322 ? -0.884 20.984 8.219 1 92.31 322 ILE A CA 1
ATOM 2395 C C . ILE A 1 322 ? -0.671 21.188 9.711 1 92.31 322 ILE A C 1
ATOM 2397 O O . ILE A 1 322 ? -1.204 20.438 10.531 1 92.31 322 ILE A O 1
ATOM 2401 N N . ARG A 1 323 ? 0.151 22.141 10.062 1 90.56 323 ARG A N 1
ATOM 2402 C CA . ARG A 1 323 ? 0.452 22.406 11.461 1 90.56 323 ARG A CA 1
ATOM 2403 C C . ARG A 1 323 ? -0.368 23.594 11.977 1 90.56 323 ARG A C 1
ATOM 2405 O O . ARG A 1 323 ? -0.825 24.422 11.195 1 90.56 323 ARG A O 1
ATOM 2412 N N . PRO A 1 324 ? -0.278 23.469 13.438 1 90.69 324 PRO A N 1
ATOM 2413 C CA . PRO A 1 324 ? -0.909 24.672 14 1 90.69 324 PRO A CA 1
ATOM 2414 C C . PRO A 1 324 ? -0.151 25.953 13.664 1 90.69 324 PRO A C 1
ATOM 2416 O O . PRO A 1 324 ? 1.082 25.953 13.617 1 90.69 324 PRO A O 1
ATOM 2419 N N . GLY A 1 325 ? -0.667 26.984 13.148 1 90.12 325 GLY A N 1
ATOM 2420 C CA . GLY A 1 325 ? -0.037 28.25 12.82 1 90.12 325 GLY A CA 1
ATOM 2421 C C . GLY A 1 325 ? 0.172 28.438 11.336 1 90.12 325 GLY A C 1
ATOM 2422 O O . GLY A 1 325 ? 0.497 29.547 10.883 1 90.12 325 GLY A O 1
ATOM 2423 N N . ASP A 1 326 ? 0.124 27.297 10.656 1 90.94 326 ASP A N 1
ATOM 2424 C CA . ASP A 1 326 ? 0.249 27.406 9.203 1 90.94 326 ASP A CA 1
ATOM 2425 C C . ASP A 1 326 ? -0.978 28.078 8.594 1 90.94 326 ASP A C 1
ATOM 2427 O O . ASP A 1 326 ? -1.751 27.438 7.875 1 90.94 326 ASP A O 1
ATOM 2431 N N . GLU A 1 327 ? -1.022 29.359 8.758 1 94.75 327 GLU A N 1
ATOM 2432 C CA . GLU A 1 327 ? -2.203 30.125 8.359 1 94.75 327 GLU A CA 1
ATOM 2433 C C . GLU A 1 327 ? -2.467 29.984 6.859 1 94.75 327 GLU A C 1
ATOM 2435 O O . GLU A 1 327 ? -3.621 29.906 6.434 1 94.75 327 GLU A O 1
ATOM 2440 N N . LYS A 1 328 ? -1.399 29.969 6.141 1 92.38 328 LYS A N 1
ATOM 2441 C CA . LYS A 1 328 ? -1.543 29.844 4.691 1 92.38 328 LYS A CA 1
ATOM 2442 C C . LYS A 1 328 ? -2.17 28.516 4.309 1 92.38 328 LYS A C 1
ATOM 2444 O O . LYS A 1 328 ? -3.119 28.469 3.523 1 92.38 328 LYS A O 1
ATOM 2449 N N . ALA A 1 329 ? -1.665 27.453 4.887 1 92.88 329 ALA A N 1
ATOM 2450 C CA . ALA A 1 329 ? -2.186 26.125 4.594 1 92.88 329 ALA A CA 1
ATOM 2451 C C . ALA A 1 329 ? -3.621 25.969 5.086 1 92.88 329 ALA A C 1
ATOM 2453 O O . ALA A 1 329 ? -4.453 25.359 4.418 1 92.88 329 ALA A O 1
ATOM 2454 N N . ILE A 1 330 ? -3.93 26.531 6.25 1 96.75 330 ILE A N 1
ATOM 2455 C CA . ILE A 1 330 ? -5.262 26.469 6.84 1 96.75 330 ILE A CA 1
ATOM 2456 C C . ILE A 1 330 ? -6.262 27.188 5.945 1 96.75 330 ILE A C 1
ATOM 2458 O O . ILE A 1 330 ? -7.328 26.656 5.629 1 96.75 330 ILE A O 1
ATOM 2462 N N . SER A 1 331 ? -5.855 28.359 5.512 1 96.94 331 SER A N 1
ATOM 2463 C CA . SER A 1 331 ? -6.707 29.141 4.617 1 96.94 331 SER A CA 1
ATOM 2464 C C . SER A 1 331 ? -6.918 28.422 3.291 1 96.94 331 SER A C 1
ATOM 2466 O O . SER A 1 331 ? -8.031 28.391 2.764 1 96.94 331 SER A O 1
ATOM 2468 N N . LEU A 1 332 ? -5.887 27.859 2.814 1 95.62 332 LEU A N 1
ATOM 2469 C CA . LEU A 1 332 ? -5.957 27.156 1.542 1 95.62 332 LEU A CA 1
ATOM 2470 C C . LEU A 1 332 ? -6.871 25.938 1.648 1 95.62 332 LEU A C 1
ATOM 2472 O O . LEU A 1 332 ? -7.621 25.641 0.716 1 95.62 332 LEU A O 1
ATOM 2476 N N . ALA A 1 333 ? -6.777 25.219 2.73 1 96.75 333 ALA A N 1
ATOM 2477 C CA . ALA A 1 333 ? -7.656 24.078 2.951 1 96.75 333 ALA A CA 1
ATOM 2478 C C . ALA A 1 333 ? -9.125 24.484 2.871 1 96.75 333 ALA A C 1
ATOM 2480 O O . ALA A 1 333 ? -9.938 23.797 2.254 1 96.75 333 ALA A O 1
ATOM 2481 N N . LYS A 1 334 ? -9.422 25.609 3.506 1 98.19 334 LYS A N 1
ATOM 2482 C CA . LYS A 1 334 ? -10.781 26.141 3.459 1 98.19 334 LYS A CA 1
ATOM 2483 C C . LYS A 1 334 ? -11.18 26.5 2.031 1 98.19 334 LYS A C 1
ATOM 2485 O O . LYS A 1 334 ? -12.25 26.125 1.564 1 98.19 334 LYS A O 1
ATOM 2490 N N . GLU A 1 335 ? -10.312 27.125 1.338 1 97.69 335 GLU A N 1
ATOM 2491 C CA . GLU A 1 335 ? -10.57 27.609 -0.016 1 97.69 335 GLU A CA 1
ATOM 2492 C C . GLU A 1 335 ? -10.789 26.453 -0.982 1 97.69 335 GLU A C 1
ATOM 2494 O O . GLU A 1 335 ? -11.688 26.484 -1.821 1 97.69 335 GLU A O 1
ATOM 2499 N N . VAL A 1 336 ? -10.016 25.469 -0.863 1 97.12 336 VAL A N 1
ATOM 2500 C CA . VAL A 1 336 ? -10.039 24.359 -1.801 1 97.12 336 VAL A CA 1
ATOM 2501 C C . VAL A 1 336 ? -11.352 23.594 -1.655 1 97.12 336 VAL A C 1
ATOM 2503 O O . VAL A 1 336 ? -11.93 23.141 -2.648 1 97.12 336 VAL A O 1
ATOM 2506 N N . VAL A 1 337 ? -11.828 23.469 -0.456 1 98.19 337 VAL A N 1
ATOM 2507 C CA . VAL A 1 337 ? -13.086 22.781 -0.224 1 98.19 337 VAL A CA 1
ATOM 2508 C C . VAL A 1 337 ? -14.234 23.547 -0.869 1 98.19 337 VAL A C 1
ATOM 2510 O O . VAL A 1 337 ? -15.109 22.953 -1.515 1 98.19 337 VAL A O 1
ATOM 2513 N N . ALA A 1 338 ? -14.195 24.828 -0.707 1 98.31 338 ALA A N 1
ATOM 2514 C CA . ALA A 1 338 ? -15.227 25.672 -1.303 1 98.31 338 ALA A CA 1
ATOM 2515 C C . ALA A 1 338 ? -15.156 25.625 -2.826 1 98.31 338 ALA A C 1
ATOM 2517 O O . ALA A 1 338 ? -16.188 25.578 -3.5 1 98.31 338 ALA A O 1
ATOM 2518 N N . ALA A 1 339 ? -14.031 25.594 -3.359 1 98.12 339 ALA A N 1
ATOM 2519 C CA . ALA A 1 339 ? -13.828 25.75 -4.797 1 98.12 339 ALA A CA 1
ATOM 2520 C C . ALA A 1 339 ? -14.062 24.422 -5.52 1 98.12 339 ALA A C 1
ATOM 2522 O O . ALA A 1 339 ? -14.508 24.406 -6.668 1 98.12 339 ALA A O 1
ATOM 2523 N N . HIS A 1 340 ? -13.812 23.266 -4.848 1 98.44 340 HIS A N 1
ATOM 2524 C CA . HIS A 1 340 ? -13.688 22.047 -5.633 1 98.44 340 HIS A CA 1
ATOM 2525 C C . HIS A 1 340 ? -14.57 20.938 -5.074 1 98.44 340 HIS A C 1
ATOM 2527 O O . HIS A 1 340 ? -14.648 19.859 -5.645 1 98.44 340 HIS A O 1
ATOM 2533 N N . CYS A 1 341 ? -15.234 21.141 -3.977 1 98.69 341 CYS A N 1
ATOM 2534 C CA . CYS A 1 341 ? -16.141 20.141 -3.404 1 98.69 341 CYS A CA 1
ATOM 2535 C C . CYS A 1 341 ? -17.594 20.625 -3.467 1 98.69 341 CYS A C 1
ATOM 2537 O O . CYS A 1 341 ? -17.844 21.812 -3.707 1 98.69 341 CYS A O 1
ATOM 2539 N N . ALA A 1 342 ? -18.5 19.703 -3.344 1 98.56 342 ALA A N 1
ATOM 2540 C CA . ALA A 1 342 ? -19.922 20.047 -3.168 1 98.56 342 ALA A CA 1
ATOM 2541 C C . ALA A 1 342 ? -20.188 20.547 -1.752 1 98.56 342 ALA A C 1
ATOM 2543 O O . ALA A 1 342 ? -20.797 19.844 -0.945 1 98.56 342 ALA A O 1
ATOM 2544 N N . LEU A 1 343 ? -19.766 21.797 -1.508 1 98.44 343 LEU A N 1
ATOM 2545 C CA . LEU A 1 343 ? -19.734 22.344 -0.158 1 98.44 343 LEU A CA 1
ATOM 2546 C C . LEU A 1 343 ? -21.109 22.328 0.481 1 98.44 343 LEU A C 1
ATOM 2548 O O . LEU A 1 343 ? -21.266 21.875 1.62 1 98.44 343 LEU A O 1
ATOM 2552 N N . ASP A 1 344 ? -22.125 22.766 -0.254 1 97.81 344 ASP A N 1
ATOM 2553 C CA . ASP A 1 344 ? -23.484 22.797 0.298 1 97.81 344 ASP A CA 1
ATOM 2554 C C . ASP A 1 344 ? -23.953 21.391 0.668 1 97.81 344 ASP A C 1
ATOM 2556 O O . ASP A 1 344 ? -24.578 21.188 1.709 1 97.81 344 ASP A O 1
ATOM 2560 N N . ARG A 1 345 ? -23.594 20.453 -0.165 1 97.88 345 ARG A N 1
ATOM 2561 C CA . ARG A 1 345 ? -23.953 19.062 0.092 1 97.88 345 ARG A CA 1
ATOM 2562 C C . ARG A 1 345 ? -23.234 18.531 1.328 1 97.88 345 ARG A C 1
ATOM 2564 O O . ARG A 1 345 ? -23.844 17.859 2.172 1 97.88 345 ARG A O 1
ATOM 2571 N N . LEU A 1 346 ? -21.984 18.859 1.469 1 98.06 346 LEU A N 1
ATOM 2572 C CA . LEU A 1 346 ? -21.203 18.438 2.619 1 98.06 346 LEU A CA 1
ATOM 2573 C C . LEU A 1 346 ? -21.75 19.047 3.908 1 98.06 346 LEU A C 1
ATOM 2575 O O . LEU A 1 346 ? -21.828 18.359 4.934 1 98.06 346 LEU A O 1
ATOM 2579 N N . ILE A 1 347 ? -22.141 20.297 3.807 1 97.38 347 ILE A N 1
ATOM 2580 C CA . ILE A 1 347 ? -22.703 20.984 4.969 1 97.38 347 ILE A CA 1
ATOM 2581 C C . ILE A 1 347 ? -24.031 20.328 5.359 1 97.38 347 ILE A C 1
ATOM 2583 O O . ILE A 1 347 ? -24.266 20.062 6.543 1 97.38 347 ILE A O 1
ATOM 2587 N N . SER A 1 348 ? -24.828 20 4.355 1 96.56 348 SER A N 1
ATOM 2588 C CA . SER A 1 348 ? -26.094 19.328 4.617 1 96.56 348 SER A CA 1
ATOM 2589 C C . SER A 1 348 ? -25.875 17.969 5.266 1 96.56 348 SER A C 1
ATOM 2591 O O . SER A 1 348 ? -26.562 17.609 6.23 1 96.56 348 SER A O 1
ATOM 2593 N N . LEU A 1 349 ? -24.906 17.25 4.801 1 96.5 349 LEU A N 1
ATOM 2594 C CA . LEU A 1 349 ? -24.578 15.938 5.344 1 96.5 349 LEU A CA 1
ATOM 2595 C C . LEU A 1 349 ? -24.125 16.047 6.789 1 96.5 349 LEU A C 1
ATOM 2597 O O . LEU A 1 349 ? -24.391 15.156 7.602 1 96.5 349 LEU A O 1
ATOM 2601 N N . ALA A 1 350 ? -23.438 17.141 7.121 1 96.56 350 ALA A N 1
ATOM 2602 C CA . ALA A 1 350 ? -22.812 17.312 8.43 1 96.56 350 ALA A CA 1
ATOM 2603 C C . ALA A 1 350 ? -23.828 17.828 9.453 1 96.56 350 ALA A C 1
ATOM 2605 O O . ALA A 1 350 ? -23.594 17.734 10.664 1 96.56 350 ALA A O 1
ATOM 2606 N N . THR A 1 351 ? -24.969 18.422 8.969 1 94.25 351 THR A N 1
ATOM 2607 C CA . THR A 1 351 ? -25.844 19.125 9.898 1 94.25 351 THR A CA 1
ATOM 2608 C C . THR A 1 351 ? -27.219 18.469 9.953 1 94.25 351 THR A C 1
ATOM 2610 O O . THR A 1 351 ? -27.969 18.672 10.906 1 94.25 351 THR A O 1
ATOM 2613 N N . GLU A 1 352 ? -27.578 17.75 8.922 1 84.88 352 GLU A N 1
ATOM 2614 C CA . GLU A 1 352 ? -28.906 17.156 8.891 1 84.88 352 GLU A CA 1
ATOM 2615 C C . GLU A 1 352 ? -28.859 15.688 9.266 1 84.88 352 GLU A C 1
ATOM 2617 O O . GLU A 1 352 ? -28.109 14.906 8.672 1 84.88 352 GLU A O 1
ATOM 2622 N N . ALA A 1 353 ? -29.578 15.469 10.414 1 72.06 353 ALA A N 1
ATOM 2623 C CA . ALA A 1 353 ? -29.672 14.078 10.844 1 72.06 353 ALA A CA 1
ATOM 2624 C C . ALA A 1 353 ? -30.469 13.242 9.852 1 72.06 353 ALA A C 1
ATOM 2626 O O . ALA A 1 353 ? -31.438 13.734 9.266 1 72.06 353 ALA A O 1
ATOM 2627 N N . HIS A 1 354 ? -29.859 12.367 9.148 1 61.56 354 HIS A N 1
ATOM 2628 C CA . HIS A 1 354 ? -30.625 11.516 8.234 1 61.56 354 HIS A CA 1
ATOM 2629 C C . HIS A 1 354 ? -31.406 10.445 8.984 1 61.56 354 HIS A C 1
ATOM 2631 O O . HIS A 1 354 ? -30.906 9.898 9.977 1 61.56 354 HIS A O 1
ATOM 2637 N N . GLU A 1 355 ? -32.688 10.617 9.078 1 50.44 355 GLU A N 1
ATOM 2638 C CA . GLU A 1 355 ? -33.5 9.523 9.586 1 50.44 355 GLU A CA 1
ATOM 2639 C C . GLU A 1 355 ? -33.219 8.219 8.852 1 50.44 355 GLU A C 1
ATOM 2641 O O . GLU A 1 355 ? -33 8.219 7.641 1 50.44 355 GLU A O 1
ATOM 2646 N N . ALA A 1 356 ? -33.094 7.262 9.539 1 42.19 356 ALA A N 1
ATOM 2647 C CA . ALA A 1 356 ? -32.906 5.914 9.016 1 42.19 356 ALA A CA 1
ATOM 2648 C C . ALA A 1 356 ? -34.094 5.477 8.148 1 42.19 356 ALA A C 1
ATOM 2650 O O . ALA A 1 356 ? -35.25 5.734 8.484 1 42.19 356 ALA A O 1
ATOM 2651 N N . MET B 1 1 ? -19.562 -29.922 -5.711 1 77.88 1 MET B N 1
ATOM 2652 C CA . MET B 1 1 ? -18.281 -29.266 -5.984 1 77.88 1 MET B CA 1
ATOM 2653 C C . MET B 1 1 ? -18.125 -28.016 -5.125 1 77.88 1 MET B C 1
ATOM 2655 O O . MET B 1 1 ? -19.078 -27.25 -4.938 1 77.88 1 MET B O 1
ATOM 2659 N N . ALA B 1 2 ? -16.953 -27.984 -4.348 1 87.44 2 ALA B N 1
ATOM 2660 C CA . ALA B 1 2 ? -16.703 -26.781 -3.555 1 87.44 2 ALA B CA 1
ATOM 2661 C C . ALA B 1 2 ? -15.711 -25.859 -4.25 1 87.44 2 ALA B C 1
ATOM 2663 O O . ALA B 1 2 ? -14.922 -26.312 -5.09 1 87.44 2 ALA B O 1
ATOM 2664 N N . THR B 1 3 ? -15.883 -24.641 -4.137 1 95.38 3 THR B N 1
ATOM 2665 C CA . THR B 1 3 ? -15.016 -23.609 -4.699 1 95.38 3 THR B CA 1
ATOM 2666 C C . THR B 1 3 ? -14.281 -22.859 -3.594 1 95.38 3 THR B C 1
ATOM 2668 O O . THR B 1 3 ? -14.906 -22.312 -2.678 1 95.38 3 THR B O 1
ATOM 2671 N N . LEU B 1 4 ? -13.008 -22.953 -3.621 1 98 4 LEU B N 1
ATOM 2672 C CA . LEU B 1 4 ? -12.172 -22.172 -2.703 1 98 4 LEU B CA 1
ATOM 2673 C C . LEU B 1 4 ? -11.57 -20.969 -3.404 1 98 4 LEU B C 1
ATOM 2675 O O . LEU B 1 4 ? -11.016 -21.094 -4.5 1 98 4 LEU B O 1
ATOM 2679 N N . TYR B 1 5 ? -11.727 -19.828 -2.85 1 98.62 5 TYR B N 1
ATOM 2680 C CA . TYR B 1 5 ? -11.273 -18.562 -3.406 1 98.62 5 TYR B CA 1
ATOM 2681 C C . TYR B 1 5 ? -10.172 -17.953 -2.541 1 98.62 5 TYR B C 1
ATOM 2683 O O . TYR B 1 5 ? -10.445 -17.453 -1.444 1 98.62 5 TYR B O 1
ATOM 2691 N N . PHE B 1 6 ? -8.93 -18.016 -3.055 1 98.75 6 PHE B N 1
ATOM 2692 C CA . PHE B 1 6 ? -7.793 -17.438 -2.35 1 98.75 6 PHE B CA 1
ATOM 2693 C C . PHE B 1 6 ? -7.699 -15.938 -2.627 1 98.75 6 PHE B C 1
ATOM 2695 O O . PHE B 1 6 ? -7.547 -15.523 -3.779 1 98.75 6 PHE B O 1
ATOM 2702 N N . VAL B 1 7 ? -7.785 -15.156 -1.567 1 98.56 7 VAL B N 1
ATOM 2703 C CA . VAL B 1 7 ? -7.77 -13.703 -1.688 1 98.56 7 VAL B CA 1
ATOM 2704 C C . VAL B 1 7 ? -6.555 -13.141 -0.956 1 98.56 7 VAL B C 1
ATOM 2706 O O . VAL B 1 7 ? -6.102 -13.711 0.042 1 98.56 7 VAL B O 1
ATOM 2709 N N . GLY B 1 8 ? -5.992 -12.078 -1.392 1 97.25 8 GLY B N 1
ATOM 2710 C CA . GLY B 1 8 ? -4.824 -11.414 -0.836 1 97.25 8 GLY B CA 1
ATOM 2711 C C . GLY B 1 8 ? -4.234 -10.367 -1.769 1 97.25 8 GLY B C 1
ATOM 2712 O O . GLY B 1 8 ? -4.809 -10.07 -2.816 1 97.25 8 GLY B O 1
ATOM 2713 N N . ALA B 1 9 ? -3.139 -9.844 -1.386 1 95.06 9 ALA B N 1
ATOM 2714 C CA . ALA B 1 9 ? -2.436 -8.867 -2.211 1 95.06 9 ALA B CA 1
ATOM 2715 C C . ALA B 1 9 ? -1.452 -9.547 -3.156 1 95.06 9 ALA B C 1
ATOM 2717 O O . ALA B 1 9 ? -1.117 -10.719 -2.973 1 95.06 9 ALA B O 1
ATOM 2718 N N . ALA B 1 10 ? -1.075 -8.789 -4.18 1 91.81 10 ALA B N 1
ATOM 2719 C CA . ALA B 1 10 ? 0.026 -9.266 -5.008 1 91.81 10 ALA B CA 1
ATOM 2720 C C . ALA B 1 10 ? 1.248 -9.602 -4.16 1 91.81 10 ALA B C 1
ATOM 2722 O O . ALA B 1 10 ? 1.611 -8.852 -3.256 1 91.81 10 ALA B O 1
ATOM 2723 N N . GLY B 1 11 ? 1.792 -10.734 -4.363 1 91.19 11 GLY B N 1
ATOM 2724 C CA . GLY B 1 11 ? 2.998 -11.117 -3.65 1 91.19 11 GLY B CA 1
ATOM 2725 C C . GLY B 1 11 ? 2.715 -11.797 -2.324 1 91.19 11 GLY B C 1
ATOM 2726 O O . GLY B 1 11 ? 3.641 -12.195 -1.615 1 91.19 11 GLY B O 1
ATOM 2727 N N . SER B 1 12 ? 1.419 -11.977 -1.985 1 95.06 12 SER B N 1
ATOM 2728 C CA . SER B 1 12 ? 1.07 -12.578 -0.702 1 95.06 12 SER B CA 1
ATOM 2729 C C . SER B 1 12 ? 1.379 -14.07 -0.688 1 95.06 12 SER B C 1
ATOM 2731 O O . SER B 1 12 ? 1.444 -14.688 0.377 1 95.06 12 SER B O 1
ATOM 2733 N N . GLY B 1 13 ? 1.442 -14.695 -1.848 1 95.25 13 GLY B N 1
ATOM 2734 C CA . GLY B 1 13 ? 1.711 -16.125 -1.934 1 95.25 13 GLY B CA 1
ATOM 2735 C C . GLY B 1 13 ? 0.478 -16.938 -2.258 1 95.25 13 GLY B C 1
ATOM 2736 O O . GLY B 1 13 ? 0.506 -18.172 -2.18 1 95.25 13 GLY B O 1
ATOM 2737 N N . LYS B 1 14 ? -0.631 -16.328 -2.652 1 96.12 14 LYS B N 1
ATOM 2738 C CA . LYS B 1 14 ? -1.879 -17.016 -2.975 1 96.12 14 LYS B CA 1
ATOM 2739 C C . LYS B 1 14 ? -1.651 -18.109 -4.008 1 96.12 14 LYS B C 1
ATOM 2741 O O . LYS B 1 14 ? -2.109 -19.234 -3.832 1 96.12 14 LYS B O 1
ATOM 2746 N N . THR B 1 15 ? -0.873 -17.719 -5.055 1 96.06 15 THR B N 1
ATOM 2747 C CA . THR B 1 15 ? -0.652 -18.656 -6.148 1 96.06 15 THR B CA 1
ATOM 2748 C C . THR B 1 15 ? 0.132 -19.875 -5.66 1 96.06 15 THR B C 1
ATOM 2750 O O . THR B 1 15 ? -0.208 -21.016 -5.992 1 96.06 15 THR B O 1
ATOM 2753 N N . ALA B 1 16 ? 1.163 -19.656 -4.883 1 96.44 16 ALA B N 1
ATOM 2754 C CA . ALA B 1 16 ? 1.974 -20.75 -4.355 1 96.44 16 ALA B CA 1
ATOM 2755 C C . ALA B 1 16 ? 1.144 -21.672 -3.461 1 96.44 16 ALA B C 1
ATOM 2757 O O . ALA B 1 16 ? 1.254 -22.891 -3.541 1 96.44 16 ALA B O 1
ATOM 2758 N N . VAL B 1 17 ? 0.331 -21.109 -2.611 1 98 17 VAL B N 1
ATOM 2759 C CA . VAL B 1 17 ? -0.519 -21.891 -1.715 1 98 17 VAL B CA 1
ATOM 2760 C C . VAL B 1 17 ? -1.531 -22.688 -2.529 1 98 17 VAL B C 1
ATOM 2762 O O . VAL B 1 17 ? -1.733 -23.875 -2.281 1 98 17 VAL B O 1
ATOM 2765 N N . ALA B 1 18 ? -2.182 -22.047 -3.51 1 98.5 18 ALA B N 1
ATOM 2766 C CA . ALA B 1 18 ? -3.135 -22.719 -4.383 1 98.5 18 ALA B CA 1
ATOM 2767 C C . ALA B 1 18 ? -2.475 -23.891 -5.113 1 98.5 18 ALA B C 1
ATOM 2769 O O . ALA B 1 18 ? -3.062 -24.969 -5.234 1 98.5 18 ALA B O 1
ATOM 2770 N N . LEU B 1 19 ? -1.272 -23.641 -5.586 1 98.38 19 LEU B N 1
ATOM 2771 C CA . LEU B 1 19 ? -0.516 -24.672 -6.285 1 98.38 19 LEU B CA 1
ATOM 2772 C C . LEU B 1 19 ? -0.263 -25.875 -5.375 1 98.38 19 LEU B C 1
ATOM 2774 O O . LEU B 1 19 ? -0.529 -27.016 -5.758 1 98.38 19 LEU B O 1
ATOM 2778 N N . GLY B 1 20 ? 0.276 -25.578 -4.203 1 98.56 20 GLY B N 1
ATOM 2779 C CA . GLY B 1 20 ? 0.516 -26.656 -3.258 1 98.56 20 GLY B CA 1
ATOM 2780 C C . GLY B 1 20 ? -0.727 -27.469 -2.957 1 98.56 20 GLY B C 1
ATOM 2781 O O . GLY B 1 20 ? -0.69 -28.703 -2.992 1 98.56 20 GLY B O 1
ATOM 2782 N N . LEU B 1 21 ? -1.821 -26.812 -2.693 1 98.75 21 LEU B N 1
ATOM 2783 C CA . LEU B 1 21 ? -3.076 -27.5 -2.406 1 98.75 21 LEU B CA 1
ATOM 2784 C C . LEU B 1 21 ? -3.541 -28.297 -3.613 1 98.75 21 LEU B C 1
ATOM 2786 O O . LEU B 1 21 ? -3.998 -29.438 -3.465 1 98.75 21 LEU B O 1
ATOM 2790 N N . ALA B 1 22 ? -3.416 -27.719 -4.809 1 98.75 22 ALA B N 1
ATOM 2791 C CA . ALA B 1 22 ? -3.844 -28.391 -6.035 1 98.75 22 ALA B CA 1
ATOM 2792 C C . ALA B 1 22 ? -3.113 -29.719 -6.219 1 98.75 22 ALA B C 1
ATOM 2794 O O . ALA B 1 22 ? -3.721 -30.719 -6.605 1 98.75 22 ALA B O 1
ATOM 2795 N N . LEU B 1 23 ? -1.871 -29.688 -5.945 1 98.62 23 LEU B N 1
ATOM 2796 C CA . LEU B 1 23 ? -1.064 -30.891 -6.113 1 98.62 23 LEU B CA 1
ATOM 2797 C C . LEU B 1 23 ? -1.485 -31.969 -5.125 1 98.62 23 LEU B C 1
ATOM 2799 O O . LEU B 1 23 ? -1.552 -33.156 -5.477 1 98.62 23 LEU B O 1
ATOM 2803 N N . HIS B 1 24 ? -1.749 -31.578 -3.916 1 98.56 24 HIS B N 1
ATOM 2804 C CA . HIS B 1 24 ? -2.227 -32.531 -2.936 1 98.56 24 HIS B CA 1
ATOM 2805 C C . HIS B 1 24 ? -3.586 -33.094 -3.336 1 98.56 24 HIS B C 1
ATOM 2807 O O . HIS B 1 24 ? -3.84 -34.312 -3.162 1 98.56 24 HIS B O 1
ATOM 2813 N N . LEU B 1 25 ? -4.461 -32.25 -3.848 1 98.19 25 LEU B N 1
ATOM 2814 C CA . LEU B 1 25 ? -5.77 -32.719 -4.312 1 98.19 25 LEU B CA 1
ATOM 2815 C C . LEU B 1 25 ? -5.629 -33.688 -5.48 1 98.19 25 LEU B C 1
ATOM 2817 O O . LEU B 1 25 ? -6.301 -34.719 -5.523 1 98.19 25 LEU B O 1
ATOM 2821 N N . ARG B 1 26 ? -4.75 -33.312 -6.359 1 97.69 26 ARG B N 1
ATOM 2822 C CA . ARG B 1 26 ? -4.492 -34.188 -7.504 1 97.69 26 ARG B CA 1
ATOM 2823 C C . ARG B 1 26 ? -4 -35.531 -7.051 1 97.69 26 ARG B C 1
ATOM 2825 O O . ARG B 1 26 ? -4.449 -36.562 -7.562 1 97.69 26 ARG B O 1
ATOM 2832 N N . ASP B 1 27 ? -3.113 -35.531 -6.125 1 97.44 27 ASP B N 1
ATOM 2833 C CA . ASP B 1 27 ? -2.576 -36.781 -5.594 1 97.44 27 ASP B CA 1
ATOM 2834 C C . ASP B 1 27 ? -3.688 -37.656 -5.004 1 97.44 27 ASP B C 1
ATOM 2836 O O . ASP B 1 27 ? -3.553 -38.875 -4.93 1 97.44 27 ASP B O 1
ATOM 2840 N N . ARG B 1 28 ? -4.75 -37.094 -4.629 1 96.25 28 ARG B N 1
ATOM 2841 C CA . ARG B 1 28 ? -5.871 -37.781 -4.008 1 96.25 28 ARG B CA 1
ATOM 2842 C C . ARG B 1 28 ? -6.938 -38.156 -5.039 1 96.25 28 ARG B C 1
ATOM 2844 O O . ARG B 1 28 ? -8.039 -38.562 -4.684 1 96.25 28 ARG B O 1
ATOM 2851 N N . GLY B 1 29 ? -6.707 -37.812 -6.281 1 96.44 29 GLY B N 1
ATOM 2852 C CA . GLY B 1 29 ? -7.582 -38.219 -7.371 1 96.44 29 GLY B CA 1
ATOM 2853 C C . GLY B 1 29 ? -8.695 -37.219 -7.645 1 96.44 29 GLY B C 1
ATOM 2854 O O . GLY B 1 29 ? -9.656 -37.531 -8.344 1 96.44 29 GLY B O 1
ATOM 2855 N N . VAL B 1 30 ? -8.539 -36.062 -7.059 1 96.5 30 VAL B N 1
ATOM 2856 C CA . VAL B 1 30 ? -9.547 -35.031 -7.266 1 96.5 30 VAL B CA 1
ATOM 2857 C C . VAL B 1 30 ? -9.289 -34.344 -8.594 1 96.5 30 VAL B C 1
ATOM 2859 O O . VAL B 1 30 ? -8.148 -34.031 -8.93 1 96.5 30 VAL B O 1
ATOM 2862 N N . ALA B 1 31 ? -10.32 -34.156 -9.398 1 96.75 31 ALA B N 1
ATOM 2863 C CA . ALA B 1 31 ? -10.219 -33.344 -10.617 1 96.75 31 ALA B CA 1
ATOM 2864 C C . ALA B 1 31 ? -10.133 -31.875 -10.297 1 96.75 31 ALA B C 1
ATOM 2866 O O . ALA B 1 31 ? -11.156 -31.172 -10.289 1 96.75 31 ALA B O 1
ATOM 2867 N N . VAL B 1 32 ? -8.977 -31.391 -10.156 1 97.44 32 VAL B N 1
ATOM 2868 C CA . VAL B 1 32 ? -8.758 -30.016 -9.719 1 97.44 32 VAL B CA 1
ATOM 2869 C C . VAL B 1 32 ? -8.781 -29.078 -10.93 1 97.44 32 VAL B C 1
ATOM 2871 O O . VAL B 1 32 ? -8.188 -29.375 -11.961 1 97.44 32 VAL B O 1
ATOM 2874 N N . ARG B 1 33 ? -9.492 -28.016 -10.789 1 98.25 33 ARG B N 1
ATOM 2875 C CA . ARG B 1 33 ? -9.492 -26.922 -11.758 1 98.25 33 ARG B CA 1
ATOM 2876 C C . ARG B 1 33 ? -8.992 -25.625 -11.117 1 98.25 33 ARG B C 1
ATOM 2878 O O . ARG B 1 33 ? -9.016 -25.484 -9.891 1 98.25 33 ARG B O 1
ATOM 2885 N N . TYR B 1 34 ? -8.469 -24.797 -11.93 1 98.56 34 TYR B N 1
ATOM 2886 C CA . TYR B 1 34 ? -7.934 -23.5 -11.531 1 98.56 34 TYR B CA 1
ATOM 2887 C C . TYR B 1 34 ? -8.555 -22.375 -12.344 1 98.56 34 TYR B C 1
ATOM 2889 O O . TYR B 1 34 ? -8.758 -22.516 -13.555 1 98.56 34 TYR B O 1
ATOM 2897 N N . PHE B 1 35 ? -8.844 -21.281 -11.641 1 98.81 35 PHE B N 1
ATOM 2898 C CA . PHE B 1 35 ? -9.43 -20.141 -12.32 1 98.81 35 PHE B CA 1
ATOM 2899 C C . PHE B 1 35 ? -8.945 -18.828 -11.695 1 98.81 35 PHE B C 1
ATOM 2901 O O . PHE B 1 35 ? -8.852 -18.719 -10.469 1 98.81 35 PHE B O 1
ATOM 2908 N N . LYS B 1 36 ? -8.586 -17.875 -12.477 1 98.62 36 LYS B N 1
ATOM 2909 C CA . LYS B 1 36 ? -8.195 -16.531 -12.07 1 98.62 36 LYS B CA 1
ATOM 2910 C C . LYS B 1 36 ? -8.969 -15.469 -12.852 1 98.62 36 LYS B C 1
ATOM 2912 O O . LYS B 1 36 ? -8.508 -15 -13.898 1 98.62 36 LYS B O 1
ATOM 2917 N N . PRO B 1 37 ? -10.133 -15.055 -12.305 1 98.38 37 PRO B N 1
ATOM 2918 C CA . PRO B 1 37 ? -11.031 -14.195 -13.086 1 98.38 37 PRO B CA 1
ATOM 2919 C C . PRO B 1 37 ? -10.344 -12.922 -13.578 1 98.38 37 PRO B C 1
ATOM 2921 O O . PRO B 1 37 ? -10.578 -12.484 -14.703 1 98.38 37 PRO B O 1
ATOM 2924 N N . VAL B 1 38 ? -9.523 -12.352 -12.695 1 97.75 38 VAL B N 1
ATOM 2925 C CA . VAL B 1 38 ? -8.773 -11.141 -13.008 1 97.75 38 VAL B CA 1
ATOM 2926 C C . VAL B 1 38 ? -7.277 -11.406 -12.844 1 97.75 38 VAL B C 1
ATOM 2928 O O . VAL B 1 38 ? -6.777 -11.508 -11.727 1 97.75 38 VAL B O 1
ATOM 2931 N N . GLY B 1 39 ? -6.629 -11.492 -13.977 1 95.75 39 GLY B N 1
ATOM 2932 C CA . GLY B 1 39 ? -5.215 -11.836 -13.977 1 95.75 39 GLY B CA 1
ATOM 2933 C C . GLY B 1 39 ? -4.305 -10.625 -13.898 1 95.75 39 GLY B C 1
ATOM 2934 O O . GLY B 1 39 ? -4.781 -9.492 -13.836 1 95.75 39 GLY B O 1
ATOM 2935 N N . ASN B 1 40 ? -3.041 -10.867 -13.766 1 89.56 40 ASN B N 1
ATOM 2936 C CA . ASN B 1 40 ? -2.008 -9.828 -13.781 1 89.56 40 ASN B CA 1
ATOM 2937 C C . ASN B 1 40 ? -1.664 -9.414 -15.211 1 89.56 40 ASN B C 1
ATOM 2939 O O . ASN B 1 40 ? -1.812 -10.203 -16.141 1 89.56 40 ASN B O 1
ATOM 2943 N N . PRO B 1 41 ? -1.248 -8.18 -15.32 1 83.5 41 PRO B N 1
ATOM 2944 C CA . PRO B 1 41 ? -0.789 -7.789 -16.656 1 83.5 41 PRO B CA 1
ATOM 2945 C C . PRO B 1 41 ? 0.457 -8.555 -17.094 1 83.5 41 PRO B C 1
ATOM 2947 O O . PRO B 1 41 ? 1.208 -9.055 -16.25 1 83.5 41 PRO B O 1
ATOM 2950 N N . PRO B 1 42 ? 0.56 -8.633 -18.406 1 72.69 42 PRO B N 1
ATOM 2951 C CA . PRO B 1 42 ? 1.772 -9.289 -18.906 1 72.69 42 PRO B CA 1
ATOM 2952 C C . PRO B 1 42 ? 3.047 -8.531 -18.531 1 72.69 42 PRO B C 1
ATOM 2954 O O . PRO B 1 42 ? 3.029 -7.301 -18.438 1 72.69 42 PRO B O 1
ATOM 2957 N N . GLY B 1 43 ? 4.086 -9.211 -18.047 1 67.25 43 GLY B N 1
ATOM 2958 C CA . GLY B 1 43 ? 5.363 -8.578 -17.766 1 67.25 43 GLY B CA 1
ATOM 2959 C C . GLY B 1 43 ? 6.078 -8.102 -19.016 1 67.25 43 GLY B C 1
ATOM 2960 O O . GLY B 1 43 ? 5.574 -8.273 -20.125 1 67.25 43 GLY B O 1
ATOM 2961 N N . ALA B 1 44 ? 7.148 -7.27 -18.844 1 59.69 44 ALA B N 1
ATOM 2962 C CA . ALA B 1 44 ? 7.957 -6.711 -19.922 1 59.69 44 ALA B CA 1
ATOM 2963 C C . ALA B 1 44 ? 8.422 -7.805 -20.875 1 59.69 44 ALA B C 1
ATOM 2965 O O . ALA B 1 44 ? 8.656 -7.543 -22.062 1 59.69 44 ALA B O 1
ATOM 2966 N N . ALA B 1 45 ? 8.68 -9.039 -20.297 1 55.16 45 ALA B N 1
ATOM 2967 C CA . ALA B 1 45 ? 9.25 -10.055 -21.188 1 55.16 45 ALA B CA 1
ATOM 2968 C C . ALA B 1 45 ? 8.219 -10.555 -22.188 1 55.16 45 ALA B C 1
ATOM 2970 O O . ALA B 1 45 ? 8.539 -11.336 -23.078 1 55.16 45 ALA B O 1
ATOM 2971 N N . GLY B 1 46 ? 7.074 -9.922 -22.328 1 52.69 46 GLY B N 1
ATOM 2972 C CA . GLY B 1 46 ? 6.172 -10.125 -23.453 1 52.69 46 GLY B CA 1
ATOM 2973 C C . GLY B 1 46 ? 5.402 -11.43 -23.375 1 52.69 46 GLY B C 1
ATOM 2974 O O . GLY B 1 46 ? 4.777 -11.852 -24.344 1 52.69 46 GLY B O 1
ATOM 2975 N N . THR B 1 47 ? 5.781 -12.328 -22.344 1 54.53 47 THR B N 1
ATOM 2976 C CA . THR B 1 47 ? 5.039 -13.57 -22.547 1 54.53 47 THR B CA 1
ATOM 2977 C C . THR B 1 47 ? 3.539 -13.336 -22.391 1 54.53 47 THR B C 1
ATOM 2979 O O . THR B 1 47 ? 3.117 -12.562 -21.531 1 54.53 47 THR B O 1
ATOM 2982 N N . GLY B 1 48 ? 2.775 -13.383 -23.422 1 63.16 48 GLY B N 1
ATOM 2983 C CA . GLY B 1 48 ? 1.329 -13.273 -23.531 1 63.16 48 GLY B CA 1
ATOM 2984 C C . GLY B 1 48 ? 0.598 -13.992 -22.406 1 63.16 48 GLY B C 1
ATOM 2985 O O . GLY B 1 48 ? 1.135 -14.93 -21.797 1 63.16 48 GLY B O 1
ATOM 2986 N N . GLY B 1 49 ? -0.319 -13.383 -21.609 1 78.56 49 GLY B N 1
ATOM 2987 C CA . GLY B 1 49 ? -1.307 -13.938 -20.703 1 78.56 49 GLY B CA 1
ATOM 2988 C C . GLY B 1 49 ? -0.887 -13.859 -19.25 1 78.56 49 GLY B C 1
ATOM 2989 O O . GLY B 1 49 ? 0.209 -13.383 -18.938 1 78.56 49 GLY B O 1
ATOM 2990 N N . ASP B 1 50 ? -1.55 -14.328 -18.344 1 91.69 50 ASP B N 1
ATOM 2991 C CA . ASP B 1 50 ? -1.312 -14.344 -16.906 1 91.69 50 ASP B CA 1
ATOM 2992 C C . ASP B 1 50 ? -0.338 -15.461 -16.531 1 91.69 50 ASP B C 1
ATOM 2994 O O . ASP B 1 50 ? -0.579 -16.625 -16.828 1 91.69 50 ASP B O 1
ATOM 2998 N N . ARG B 1 51 ? 0.764 -15.125 -15.93 1 90.25 51 ARG B N 1
ATOM 2999 C CA . ARG B 1 51 ? 1.836 -16.062 -15.609 1 90.25 51 ARG B CA 1
ATOM 3000 C C . ARG B 1 51 ? 1.354 -17.125 -14.633 1 90.25 51 ARG B C 1
ATOM 3002 O O . ARG B 1 51 ? 1.805 -18.281 -14.695 1 90.25 51 ARG B O 1
ATOM 3009 N N . ASP B 1 52 ? 0.467 -16.781 -13.727 1 95.31 52 ASP B N 1
ATOM 3010 C CA . ASP B 1 52 ? -0.064 -17.766 -12.781 1 95.31 52 ASP B CA 1
ATOM 3011 C C . ASP B 1 52 ? -0.927 -18.797 -13.484 1 95.31 52 ASP B C 1
ATOM 3013 O O . ASP B 1 52 ? -0.829 -20 -13.203 1 95.31 52 ASP B O 1
ATOM 3017 N N . ALA B 1 53 ? -1.752 -18.312 -14.406 1 96.44 53 ALA B N 1
ATOM 3018 C CA . ALA B 1 53 ? -2.588 -19.219 -15.188 1 96.44 53 ALA B CA 1
ATOM 3019 C C . ALA B 1 53 ? -1.736 -20.172 -16.016 1 96.44 53 ALA B C 1
ATOM 3021 O O . ALA B 1 53 ? -2.035 -21.375 -16.109 1 96.44 53 ALA B O 1
ATOM 3022 N N . ALA B 1 54 ? -0.692 -19.641 -16.609 1 94.44 54 ALA B N 1
ATOM 3023 C CA . ALA B 1 54 ? 0.216 -20.469 -17.406 1 94.44 54 ALA B CA 1
ATOM 3024 C C . ALA B 1 54 ? 0.876 -21.531 -16.531 1 94.44 54 ALA B C 1
ATOM 3026 O O . ALA B 1 54 ? 0.996 -22.688 -16.938 1 94.44 54 ALA B O 1
ATOM 3027 N N . LEU B 1 55 ? 1.303 -21.141 -15.367 1 95.81 55 LEU B N 1
ATOM 3028 C CA . LEU B 1 55 ? 1.902 -22.062 -14.414 1 95.81 55 LEU B CA 1
ATOM 3029 C C . LEU B 1 55 ? 0.935 -23.188 -14.062 1 95.81 55 LEU B C 1
ATOM 3031 O O . LEU B 1 55 ? 1.279 -24.375 -14.188 1 95.81 55 LEU B O 1
ATOM 3035 N N . MET B 1 56 ? -0.271 -22.844 -13.656 1 97.94 56 MET B N 1
ATOM 3036 C CA . MET B 1 56 ? -1.25 -23.812 -13.195 1 97.94 56 MET B CA 1
ATOM 3037 C C . MET B 1 56 ? -1.69 -24.719 -14.344 1 97.94 56 MET B C 1
ATOM 3039 O O . MET B 1 56 ? -1.915 -25.922 -14.141 1 97.94 56 MET B O 1
ATOM 3043 N N . GLN B 1 57 ? -1.832 -24.125 -15.555 1 97.69 57 GLN B N 1
ATOM 3044 C CA . GLN B 1 57 ? -2.162 -24.922 -16.734 1 97.69 57 GLN B CA 1
ATOM 3045 C C . GLN B 1 57 ? -1.126 -26.016 -16.953 1 97.69 57 GLN B C 1
ATOM 3047 O O . GLN B 1 57 ? -1.479 -27.188 -17.141 1 97.69 57 GLN B O 1
ATOM 3052 N N . ALA B 1 58 ? 0.085 -25.609 -16.922 1 97.06 58 ALA B N 1
ATOM 3053 C CA . ALA B 1 58 ? 1.183 -26.531 -17.219 1 97.06 58 ALA B CA 1
ATOM 3054 C C . ALA B 1 58 ? 1.315 -27.594 -16.141 1 97.06 58 ALA B C 1
ATOM 3056 O O . ALA B 1 58 ? 1.392 -28.797 -16.438 1 97.06 58 ALA B O 1
ATOM 3057 N N . VAL B 1 59 ? 1.314 -27.188 -14.914 1 97.69 59 VAL B N 1
ATOM 3058 C CA . VAL B 1 59 ? 1.609 -28.078 -13.797 1 97.69 59 VAL B CA 1
ATOM 3059 C C . VAL B 1 59 ? 0.455 -29.062 -13.594 1 97.69 59 VAL B C 1
ATOM 3061 O O . VAL B 1 59 ? 0.675 -30.234 -13.289 1 97.69 59 VAL B O 1
ATOM 3064 N N . LEU B 1 60 ? -0.783 -28.578 -13.828 1 97.75 60 LEU B N 1
ATOM 3065 C CA . LEU B 1 60 ? -1.953 -29.422 -13.594 1 97.75 60 LEU B CA 1
ATOM 3066 C C . LEU B 1 60 ? -2.445 -30.047 -14.891 1 97.75 60 LEU B C 1
ATOM 3068 O O . LEU B 1 60 ? -3.432 -30.797 -14.891 1 97.75 60 LEU B O 1
ATOM 3072 N N . ALA B 1 61 ? -1.804 -29.719 -16 1 97.06 61 ALA B N 1
ATOM 3073 C CA . ALA B 1 61 ? -2.186 -30.234 -17.312 1 97.06 61 ALA B CA 1
ATOM 3074 C C . ALA B 1 61 ? -3.664 -29.984 -17.594 1 97.06 61 ALA B C 1
ATOM 3076 O O . ALA B 1 61 ? -4.395 -30.891 -17.984 1 97.06 61 ALA B O 1
ATOM 3077 N N . LEU B 1 62 ? -4.074 -28.797 -17.375 1 97.75 62 LEU B N 1
ATOM 3078 C CA . LEU B 1 62 ? -5.477 -28.438 -17.562 1 97.75 62 LEU B CA 1
ATOM 3079 C C . LEU B 1 62 ? -5.82 -28.297 -19.031 1 97.75 62 LEU B C 1
ATOM 3081 O O . LEU B 1 62 ? -5.023 -27.766 -19.812 1 97.75 62 LEU B O 1
ATOM 3085 N N . PRO B 1 63 ? -6.977 -28.719 -19.438 1 97.25 63 PRO B N 1
ATOM 3086 C CA . PRO B 1 63 ? -7.379 -28.672 -20.844 1 97.25 63 PRO B CA 1
ATOM 3087 C C . PRO B 1 63 ? -7.938 -27.312 -21.25 1 97.25 63 PRO B C 1
ATOM 3089 O O . PRO B 1 63 ? -8.953 -27.234 -21.953 1 97.25 63 PRO B O 1
ATOM 3092 N N . PHE B 1 64 ? -7.398 -26.25 -20.734 1 97.5 64 PHE B N 1
ATOM 3093 C CA . PHE B 1 64 ? -7.781 -24.875 -21.016 1 97.5 64 PHE B CA 1
ATOM 3094 C C . PHE B 1 64 ? -6.562 -24.031 -21.359 1 97.5 64 PHE B C 1
ATOM 3096 O O . PHE B 1 64 ? -5.457 -24.297 -20.891 1 97.5 64 PHE B O 1
ATOM 3103 N N . SER B 1 65 ? -6.73 -23.078 -22.203 1 95.81 65 SER B N 1
ATOM 3104 C CA . SER B 1 65 ? -5.656 -22.125 -22.422 1 95.81 65 SER B CA 1
ATOM 3105 C C . SER B 1 65 ? -5.496 -21.172 -21.25 1 95.81 65 SER B C 1
ATOM 3107 O O . SER B 1 65 ? -6.426 -20.984 -20.453 1 95.81 65 SER B O 1
ATOM 3109 N N . PRO B 1 66 ? -4.371 -20.547 -21.062 1 94.38 66 PRO B N 1
ATOM 3110 C CA . PRO B 1 66 ? -4.188 -19.562 -20 1 94.38 66 PRO B CA 1
ATOM 3111 C C . PRO B 1 66 ? -5.203 -18.422 -20.078 1 94.38 66 PRO B C 1
ATOM 3113 O O . PRO B 1 66 ? -5.633 -17.906 -19.047 1 94.38 66 PRO B O 1
ATOM 3116 N N . GLU B 1 67 ? -5.637 -18.094 -21.266 1 94 67 GLU B N 1
ATOM 3117 C CA . GLU B 1 67 ? -6.605 -17.016 -21.453 1 94 67 GLU B CA 1
ATOM 3118 C C . GLU B 1 67 ? -7.984 -17.422 -20.938 1 94 67 GLU B C 1
ATOM 3120 O O . GLU B 1 67 ? -8.758 -16.594 -20.469 1 94 67 GLU B O 1
ATOM 3125 N N . GLU B 1 68 ? -8.258 -18.688 -21.047 1 96.62 68 GLU B N 1
ATOM 3126 C CA . GLU B 1 68 ? -9.516 -19.219 -20.516 1 96.62 68 GLU B CA 1
ATOM 3127 C C . GLU B 1 68 ? -9.484 -19.266 -18.984 1 96.62 68 GLU B C 1
ATOM 3129 O O . GLU B 1 68 ? -10.516 -19.094 -18.344 1 96.62 68 GLU B O 1
ATOM 3134 N N . LEU B 1 69 ? -8.297 -19.516 -18.453 1 98 69 LEU B N 1
ATOM 3135 C CA . LEU B 1 69 ? -8.133 -19.609 -17.016 1 98 69 LEU B CA 1
ATOM 3136 C C . LEU B 1 69 ? -8.094 -18.234 -16.375 1 98 69 LEU B C 1
ATOM 3138 O O . LEU B 1 69 ? -8.469 -18.078 -15.211 1 98 69 LEU B O 1
ATOM 3142 N N . ALA B 1 70 ? -7.621 -17.234 -17.094 1 97.81 70 ALA B N 1
ATOM 3143 C CA . ALA B 1 70 ? -7.57 -15.836 -16.688 1 97.81 70 ALA B CA 1
ATOM 3144 C C . ALA B 1 70 ? -8.094 -14.914 -17.781 1 97.81 70 ALA B C 1
ATOM 3146 O O . ALA B 1 70 ? -7.305 -14.336 -18.531 1 97.81 70 ALA B O 1
ATOM 3147 N N . PRO B 1 71 ? -9.328 -14.688 -17.797 1 97.12 71 PRO B N 1
ATOM 3148 C CA . PRO B 1 71 ? -9.945 -14.062 -18.969 1 97.12 71 PRO B CA 1
ATOM 3149 C C . PRO B 1 71 ? -9.688 -12.555 -19.031 1 97.12 71 PRO B C 1
ATOM 3151 O O . PRO B 1 71 ? -9.781 -11.961 -20.109 1 97.12 71 PRO B O 1
ATOM 3154 N N . LEU B 1 72 ? -9.453 -11.93 -17.906 1 96.75 72 LEU B N 1
ATOM 3155 C CA . LEU B 1 72 ? -9.164 -10.5 -17.906 1 96.75 72 LEU B CA 1
ATOM 3156 C C . LEU B 1 72 ? -7.824 -10.219 -17.234 1 96.75 72 LEU B C 1
ATOM 3158 O O . LEU B 1 72 ? -7.336 -11.039 -16.453 1 96.75 72 LEU B O 1
ATOM 3162 N N . THR B 1 73 ? -7.258 -9.125 -17.547 1 94.38 73 THR B N 1
ATOM 3163 C CA . THR B 1 73 ? -6.023 -8.672 -16.906 1 94.38 73 THR B CA 1
ATOM 3164 C C . THR B 1 73 ? -6.211 -7.285 -16.297 1 94.38 73 THR B C 1
ATOM 3166 O O . THR B 1 73 ? -6.875 -6.426 -16.891 1 94.38 73 THR B O 1
ATOM 3169 N N . LEU B 1 74 ? -5.648 -7.141 -15.148 1 95.12 74 LEU B N 1
ATOM 3170 C CA . LEU B 1 74 ? -5.77 -5.879 -14.43 1 95.12 74 LEU B CA 1
ATOM 3171 C C . LEU B 1 74 ? -4.684 -4.902 -14.859 1 95.12 74 LEU B C 1
ATOM 3173 O O . LEU B 1 74 ? -3.516 -5.066 -14.5 1 95.12 74 LEU B O 1
ATOM 3177 N N . GLY B 1 75 ? -5.035 -3.896 -15.594 1 92.44 75 GLY B N 1
ATOM 3178 C CA . GLY B 1 75 ? -4.137 -2.801 -15.914 1 92.44 75 GLY B CA 1
ATOM 3179 C C . GLY B 1 75 ? -4.383 -1.56 -15.078 1 92.44 75 GLY B C 1
ATOM 3180 O O . GLY B 1 75 ? -5.422 -1.444 -14.422 1 92.44 75 GLY B O 1
ATOM 3181 N N . SER B 1 76 ? -3.459 -0.613 -15.102 1 91.88 76 SER B N 1
ATOM 3182 C CA . SER B 1 76 ? -3.59 0.627 -14.344 1 91.88 76 SER B CA 1
ATOM 3183 C C . SER B 1 76 ? -4.801 1.432 -14.805 1 91.88 76 SER B C 1
ATOM 3185 O O . SER B 1 76 ? -5.496 2.041 -13.992 1 91.88 76 SER B O 1
ATOM 3187 N N . TYR B 1 77 ? -5.07 1.435 -16.109 1 94.81 77 TYR B N 1
ATOM 3188 C CA . TYR B 1 77 ? -6.176 2.174 -16.703 1 94.81 77 TYR B CA 1
ATOM 3189 C C . TYR B 1 77 ? -7.098 1.242 -17.484 1 94.81 77 TYR B C 1
ATOM 3191 O O . TYR B 1 77 ? -7.438 1.515 -18.641 1 94.81 77 TYR B O 1
ATOM 3199 N N . TYR B 1 78 ? -7.469 0.178 -16.781 1 95.31 78 TYR B N 1
ATOM 3200 C CA . TYR B 1 78 ? -8.188 -0.922 -17.406 1 95.31 78 TYR B CA 1
ATOM 3201 C C . TYR B 1 78 ? -9.57 -0.472 -17.891 1 95.31 78 TYR B C 1
ATOM 3203 O O . TYR B 1 78 ? -10.148 -1.072 -18.797 1 95.31 78 TYR B O 1
ATOM 3211 N N . LEU B 1 79 ? -10.164 0.613 -17.328 1 96.06 79 LEU B N 1
ATOM 3212 C CA . LEU B 1 79 ? -11.492 1.088 -17.719 1 96.06 79 LEU B CA 1
ATOM 3213 C C . LEU B 1 79 ? -11.469 1.639 -19.141 1 96.06 79 LEU B C 1
ATOM 3215 O O . LEU B 1 79 ? -12.508 1.703 -19.812 1 96.06 79 LEU B O 1
ATOM 3219 N N . SER B 1 80 ? -10.305 2.105 -19.547 1 93.19 80 SER B N 1
ATOM 3220 C CA . SER B 1 80 ? -10.148 2.545 -20.922 1 93.19 80 SER B CA 1
ATOM 3221 C C . SER B 1 80 ? -10.07 1.358 -21.875 1 93.19 80 SER B C 1
ATOM 3223 O O . SER B 1 80 ? -10.438 1.47 -23.047 1 93.19 80 SER B O 1
ATOM 3225 N N . THR B 1 81 ? -9.586 0.226 -21.375 1 90.44 81 THR B N 1
ATOM 3226 C CA . THR B 1 81 ? -9.453 -1 -22.156 1 90.44 81 THR B CA 1
ATOM 3227 C C . THR B 1 81 ? -10.773 -1.752 -22.219 1 90.44 81 THR B C 1
ATOM 3229 O O . THR B 1 81 ? -11.195 -2.191 -23.281 1 90.44 81 THR B O 1
ATOM 3232 N N . TYR B 1 82 ? -11.391 -1.823 -21.047 1 93.12 82 TYR B N 1
ATOM 3233 C CA . TYR B 1 82 ? -12.648 -2.555 -20.922 1 93.12 82 TYR B CA 1
ATOM 3234 C C . TYR B 1 82 ? -13.836 -1.598 -20.875 1 93.12 82 TYR B C 1
ATOM 3236 O O . TYR B 1 82 ? -14.492 -1.465 -19.844 1 93.12 82 TYR B O 1
ATOM 3244 N N . ARG B 1 83 ? -14.281 -1.051 -21.984 1 89.94 83 ARG B N 1
ATOM 3245 C CA . ARG B 1 83 ? -15.312 -0.016 -22.047 1 89.94 83 ARG B CA 1
ATOM 3246 C C . ARG B 1 83 ? -16.703 -0.615 -21.891 1 89.94 83 ARG B C 1
ATOM 3248 O O . ARG B 1 83 ? -17.609 0.03 -21.344 1 89.94 83 ARG B O 1
ATOM 3255 N N . ASP B 1 84 ? -16.781 -1.867 -22.359 1 93.5 84 ASP B N 1
ATOM 3256 C CA . ASP B 1 84 ? -18.047 -2.57 -22.203 1 93.5 84 ASP B CA 1
ATOM 3257 C C . ASP B 1 84 ? -18.047 -3.449 -20.953 1 93.5 84 ASP B C 1
ATOM 3259 O O . ASP B 1 84 ? -17.641 -4.613 -21.016 1 93.5 84 ASP B O 1
ATOM 3263 N N . HIS B 1 85 ? -18.562 -2.951 -19.922 1 91.38 85 HIS B N 1
ATOM 3264 C CA . HIS B 1 85 ? -18.547 -3.602 -18.625 1 91.38 85 HIS B CA 1
ATOM 3265 C C . HIS B 1 85 ? -19.328 -4.91 -18.641 1 91.38 85 HIS B C 1
ATOM 3267 O O . HIS B 1 85 ? -18.875 -5.918 -18.094 1 91.38 85 HIS B O 1
ATOM 3273 N N . GLN B 1 86 ? -20.375 -4.867 -19.344 1 93.31 86 GLN B N 1
ATOM 3274 C CA . GLN B 1 86 ? -21.219 -6.055 -19.422 1 93.31 86 GLN B CA 1
ATOM 3275 C C . GLN B 1 86 ? -20.531 -7.172 -20.203 1 93.31 86 GLN B C 1
ATOM 3277 O O . GLN B 1 86 ? -20.641 -8.344 -19.844 1 93.31 86 GLN B O 1
ATOM 3282 N N . ALA B 1 87 ? -19.859 -6.746 -21.219 1 95.81 87 ALA B N 1
ATOM 3283 C CA . ALA B 1 87 ? -19.125 -7.734 -22 1 95.81 87 ALA B CA 1
ATOM 3284 C C . ALA B 1 87 ? -18.047 -8.406 -21.156 1 95.81 87 ALA B C 1
ATOM 3286 O O . ALA B 1 87 ? -17.812 -9.609 -21.266 1 95.81 87 ALA B O 1
ATOM 3287 N N . CYS B 1 88 ? -17.375 -7.645 -20.359 1 96.31 88 CYS B N 1
ATOM 3288 C CA . CYS B 1 88 ? -16.344 -8.18 -19.484 1 96.31 88 CYS B CA 1
ATOM 3289 C C . CYS B 1 88 ? -16.922 -9.18 -18.5 1 96.31 88 CYS B C 1
ATOM 3291 O O . CYS B 1 88 ? -16.359 -10.258 -18.281 1 96.31 88 CYS B O 1
ATOM 3293 N N . ARG B 1 89 ? -18.016 -8.836 -17.938 1 96.19 89 ARG B N 1
ATOM 3294 C CA . ARG B 1 89 ? -18.688 -9.727 -17 1 96.19 89 ARG B CA 1
ATOM 3295 C C . ARG B 1 89 ? -19.094 -11.039 -17.688 1 96.19 89 ARG B C 1
ATOM 3297 O O . ARG B 1 89 ? -18.875 -12.117 -17.125 1 96.19 89 ARG B O 1
ATOM 3304 N N . ARG B 1 90 ? -19.609 -10.93 -18.844 1 97.31 90 ARG B N 1
ATOM 3305 C CA . ARG B 1 90 ? -20.016 -12.109 -19.594 1 97.31 90 ARG B CA 1
ATOM 3306 C C . ARG B 1 90 ? -18.828 -13.008 -19.906 1 97.31 90 ARG B C 1
ATOM 3308 O O . ARG B 1 90 ? -18.922 -14.234 -19.828 1 97.31 90 ARG B O 1
ATOM 3315 N N . LEU B 1 91 ? -17.75 -12.359 -20.219 1 97.62 91 LEU B N 1
ATOM 3316 C CA . LEU B 1 91 ? -16.531 -13.102 -20.516 1 97.62 91 LEU B CA 1
ATOM 3317 C C . LEU B 1 91 ? -16.078 -13.914 -19.312 1 97.62 91 LEU B C 1
ATOM 3319 O O . LEU B 1 91 ? -15.742 -15.094 -19.438 1 97.62 91 LEU B O 1
ATOM 3323 N N . VAL B 1 92 ? -16.078 -13.312 -18.141 1 98.25 92 VAL B N 1
ATOM 3324 C CA . VAL B 1 92 ? -15.656 -13.969 -16.906 1 98.25 92 VAL B CA 1
ATOM 3325 C C . VAL B 1 92 ? -16.625 -15.086 -16.547 1 98.25 92 VAL B C 1
ATOM 3327 O O . VAL B 1 92 ? -16.203 -16.188 -16.188 1 98.25 92 VAL B O 1
ATOM 3330 N N . GLU B 1 93 ? -17.906 -14.82 -16.719 1 97.94 93 GLU B N 1
ATOM 3331 C CA . GLU B 1 93 ? -18.938 -15.812 -16.406 1 97.94 93 GLU B CA 1
ATOM 3332 C C . GLU B 1 93 ? -18.828 -17.016 -17.328 1 97.94 93 GLU B C 1
ATOM 3334 O O . GLU B 1 93 ? -18.953 -18.156 -16.875 1 97.94 93 GLU B O 1
ATOM 3339 N N . ALA B 1 94 ? -18.609 -16.734 -18.578 1 98.25 94 ALA B N 1
ATOM 3340 C CA . ALA B 1 94 ? -18.469 -17.828 -19.547 1 98.25 94 ALA B CA 1
ATOM 3341 C C . ALA B 1 94 ? -17.234 -18.672 -19.25 1 98.25 94 ALA B C 1
ATOM 3343 O O . ALA B 1 94 ? -17.297 -19.906 -19.297 1 98.25 94 ALA B O 1
ATOM 3344 N N . ALA B 1 95 ? -16.172 -18.016 -18.969 1 98.44 95 ALA B N 1
ATOM 3345 C CA . ALA B 1 95 ? -14.93 -18.734 -18.656 1 98.44 95 ALA B CA 1
ATOM 3346 C C . ALA B 1 95 ? -15.094 -19.562 -17.391 1 98.44 95 ALA B C 1
ATOM 3348 O O . ALA B 1 95 ? -14.656 -20.719 -17.328 1 98.44 95 ALA B O 1
ATOM 3349 N N . TYR B 1 96 ? -15.719 -19.016 -16.391 1 98.38 96 TYR B N 1
ATOM 3350 C CA . TYR B 1 96 ? -15.977 -19.719 -15.148 1 98.38 96 TYR B CA 1
ATOM 3351 C C . TYR B 1 96 ? -16.781 -20.984 -15.398 1 98.38 96 TYR B C 1
ATOM 3353 O O . TYR B 1 96 ? -16.438 -22.047 -14.891 1 98.38 96 TYR B O 1
ATOM 3361 N N . ALA B 1 97 ? -17.828 -20.766 -16.156 1 98 97 ALA B N 1
ATOM 3362 C CA . ALA B 1 97 ? -18.703 -21.906 -16.453 1 98 97 ALA B CA 1
ATOM 3363 C C . ALA B 1 97 ? -17.938 -23.016 -17.156 1 98 97 ALA B C 1
ATOM 3365 O O . ALA B 1 97 ? -18.109 -24.188 -16.828 1 98 97 ALA B O 1
ATOM 3366 N N . LYS B 1 98 ? -17.141 -22.609 -18.016 1 98.12 98 LYS B N 1
ATOM 3367 C CA . LYS B 1 98 ? -16.359 -23.562 -18.781 1 98.12 98 LYS B CA 1
ATOM 3368 C C . LYS B 1 98 ? -15.352 -24.297 -17.906 1 98.12 98 LYS B C 1
ATOM 3370 O O . LYS B 1 98 ? -15.305 -25.531 -17.891 1 98.12 98 LYS B O 1
ATOM 3375 N N . VAL B 1 99 ? -14.641 -23.609 -17.094 1 98.06 99 VAL B N 1
ATOM 3376 C CA . VAL B 1 99 ? -13.531 -24.141 -16.312 1 98.06 99 VAL B CA 1
ATOM 3377 C C . VAL B 1 99 ? -14.062 -24.969 -15.156 1 98.06 99 VAL B C 1
ATOM 3379 O O . VAL B 1 99 ? -13.469 -25.984 -14.781 1 98.06 99 VAL B O 1
ATOM 3382 N N . SER B 1 100 ? -15.172 -24.531 -14.617 1 97.31 100 SER B N 1
ATOM 3383 C CA . SER B 1 100 ? -15.703 -25.188 -13.422 1 97.31 100 SER B CA 1
ATOM 3384 C C . SER B 1 100 ? -16.438 -26.484 -13.781 1 97.31 100 SER B C 1
ATOM 3386 O O . SER B 1 100 ? -16.672 -27.328 -12.914 1 97.31 100 SER B O 1
ATOM 3388 N N . SER B 1 101 ? -16.781 -26.625 -15.047 1 96.06 101 SER B N 1
ATOM 3389 C CA . SER B 1 101 ? -17.531 -27.797 -15.461 1 96.06 101 SER B CA 1
ATOM 3390 C C . SER B 1 101 ? -16.734 -29.078 -15.227 1 96.06 101 SER B C 1
ATOM 3392 O O . SER B 1 101 ? -15.586 -29.188 -15.664 1 96.06 101 SER B O 1
ATOM 3394 N N . GLY B 1 102 ? -17.312 -29.984 -14.43 1 93.69 102 GLY B N 1
ATOM 3395 C CA . GLY B 1 102 ? -16.703 -31.281 -14.203 1 93.69 102 GLY B CA 1
ATOM 3396 C C . GLY B 1 102 ? -15.617 -31.25 -13.148 1 93.69 102 GLY B C 1
ATOM 3397 O O . GLY B 1 102 ? -14.93 -32.25 -12.922 1 93.69 102 GLY B O 1
ATOM 3398 N N . ALA B 1 103 ? -15.445 -30.188 -12.492 1 95.56 103 ALA B N 1
ATOM 3399 C CA . ALA B 1 103 ? -14.398 -30.062 -11.484 1 95.56 103 ALA B CA 1
ATOM 3400 C C . ALA B 1 103 ? -14.789 -30.781 -10.203 1 95.56 103 ALA B C 1
ATOM 3402 O O . ALA B 1 103 ? -15.945 -30.75 -9.781 1 95.56 103 ALA B O 1
ATOM 3403 N N . GLY B 1 104 ? -13.805 -31.469 -9.648 1 95.94 104 GLY B N 1
ATOM 3404 C CA . GLY B 1 104 ? -13.961 -31.969 -8.289 1 95.94 104 GLY B CA 1
ATOM 3405 C C . GLY B 1 104 ? -13.672 -30.922 -7.23 1 95.94 104 GLY B C 1
ATOM 3406 O O . GLY B 1 104 ? -14.211 -30.969 -6.129 1 95.94 104 GLY B O 1
ATOM 3407 N N . ALA B 1 105 ? -12.828 -30.062 -7.555 1 97.44 105 ALA B N 1
ATOM 3408 C CA . ALA B 1 105 ? -12.469 -28.875 -6.762 1 97.44 105 ALA B CA 1
ATOM 3409 C C . ALA B 1 105 ? -12.07 -27.719 -7.664 1 97.44 105 ALA B C 1
ATOM 3411 O O . ALA B 1 105 ? -11.312 -27.891 -8.617 1 97.44 105 ALA B O 1
ATOM 3412 N N . LEU B 1 106 ? -12.625 -26.594 -7.414 1 98.31 106 LEU B N 1
ATOM 3413 C CA . LEU B 1 106 ? -12.227 -25.391 -8.133 1 98.31 106 LEU B CA 1
ATOM 3414 C C . LEU B 1 106 ? -11.477 -24.438 -7.215 1 98.31 106 LEU B C 1
ATOM 3416 O O . LEU B 1 106 ? -12.008 -24.016 -6.18 1 98.31 106 LEU B O 1
ATOM 3420 N N . LEU B 1 107 ? -10.242 -24.141 -7.555 1 98.69 107 LEU B N 1
ATOM 3421 C CA . LEU B 1 107 ? -9.43 -23.172 -6.844 1 98.69 107 LEU B CA 1
ATOM 3422 C C . LEU B 1 107 ? -9.375 -21.844 -7.609 1 98.69 107 LEU B C 1
ATOM 3424 O O . LEU B 1 107 ? -8.859 -21.797 -8.727 1 98.69 107 LEU B O 1
ATOM 3428 N N . ILE B 1 108 ? -9.922 -20.859 -7.031 1 98.81 108 ILE B N 1
ATOM 3429 C CA . ILE B 1 108 ? -9.891 -19.531 -7.637 1 98.81 108 ILE B CA 1
ATOM 3430 C C . ILE B 1 108 ? -8.766 -18.719 -7.016 1 98.81 108 ILE B C 1
ATOM 3432 O O . ILE B 1 108 ? -8.664 -18.625 -5.789 1 98.81 108 ILE B O 1
ATOM 3436 N N . ASP B 1 109 ? -7.902 -18.234 -7.828 1 98.5 109 ASP B N 1
ATOM 3437 C CA . ASP B 1 109 ? -6.809 -17.344 -7.453 1 98.5 109 ASP B CA 1
ATOM 3438 C C . ASP B 1 109 ? -7.195 -15.875 -7.645 1 98.5 109 ASP B C 1
ATOM 3440 O O . ASP B 1 109 ? -7.375 -15.422 -8.773 1 98.5 109 ASP B O 1
ATOM 3444 N N . GLY B 1 110 ? -7.285 -15.18 -6.574 1 98.38 110 GLY B N 1
ATOM 3445 C CA . GLY B 1 110 ? -7.758 -13.805 -6.609 1 98.38 110 GLY B CA 1
ATOM 3446 C C . GLY B 1 110 ? -6.781 -12.852 -7.266 1 98.38 110 GLY B C 1
ATOM 3447 O O . GLY B 1 110 ? -5.598 -13.172 -7.41 1 98.38 110 GLY B O 1
ATOM 3448 N N . ALA B 1 111 ? -7.273 -11.695 -7.547 1 97.44 111 ALA B N 1
ATOM 3449 C CA . ALA B 1 111 ? -6.504 -10.633 -8.18 1 97.44 111 ALA B CA 1
ATOM 3450 C C . ALA B 1 111 ? -5.469 -10.047 -7.219 1 97.44 111 ALA B C 1
ATOM 3452 O O . ALA B 1 111 ? -5.273 -10.57 -6.121 1 97.44 111 ALA B O 1
ATOM 3453 N N . ALA B 1 112 ? -4.746 -9.016 -7.719 1 95.06 112 ALA B N 1
ATOM 3454 C CA . ALA B 1 112 ? -3.654 -8.398 -6.973 1 95.06 112 ALA B CA 1
ATOM 3455 C C . ALA B 1 112 ? -4.168 -7.738 -5.695 1 95.06 112 ALA B C 1
ATOM 3457 O O . ALA B 1 112 ? -3.398 -7.488 -4.762 1 95.06 112 ALA B O 1
ATOM 3458 N N . ARG B 1 113 ? -5.488 -7.391 -5.676 1 96.75 113 ARG B N 1
ATOM 3459 C CA . ARG B 1 113 ? -6.191 -6.895 -4.496 1 96.75 113 ARG B CA 1
ATOM 3460 C C . ARG B 1 113 ? -7.629 -7.402 -4.461 1 96.75 113 ARG B C 1
ATOM 3462 O O . ARG B 1 113 ? -8.234 -7.648 -5.508 1 96.75 113 ARG B O 1
ATOM 3469 N N . PRO B 1 114 ? -8.188 -7.473 -3.26 1 97.88 114 PRO B N 1
ATOM 3470 C CA . PRO B 1 114 ? -9.562 -7.977 -3.172 1 97.88 114 PRO B CA 1
ATOM 3471 C C . PRO B 1 114 ? -10.57 -7.082 -3.896 1 97.88 114 PRO B C 1
ATOM 3473 O O . PRO B 1 114 ? -11.633 -7.551 -4.301 1 97.88 114 PRO B O 1
ATOM 3476 N N . TRP B 1 115 ? -10.172 -5.781 -4.148 1 98.12 115 TRP B N 1
ATOM 3477 C CA . TRP B 1 115 ? -11.133 -4.836 -4.711 1 98.12 115 TRP B CA 1
ATOM 3478 C C . TRP B 1 115 ? -10.875 -4.621 -6.199 1 98.12 115 TRP B C 1
ATOM 3480 O O . TRP B 1 115 ? -11.508 -3.77 -6.828 1 98.12 115 TRP B O 1
ATOM 3490 N N . ALA B 1 116 ? -9.953 -5.418 -6.758 1 98.12 116 ALA B N 1
ATOM 3491 C CA . ALA B 1 116 ? -9.617 -5.254 -8.172 1 98.12 116 ALA B CA 1
ATOM 3492 C C . ALA B 1 116 ? -10.859 -5.387 -9.047 1 98.12 116 ALA B C 1
ATOM 3494 O O . ALA B 1 116 ? -11.617 -6.344 -8.922 1 98.12 116 ALA B O 1
ATOM 3495 N N . MET B 1 117 ? -11.094 -4.359 -9.875 1 98.19 117 MET B N 1
ATOM 3496 C CA . MET B 1 117 ? -12.156 -4.262 -10.867 1 98.19 117 MET B CA 1
ATOM 3497 C C . MET B 1 117 ? -13.531 -4.254 -10.203 1 98.19 117 MET B C 1
ATOM 3499 O O . MET B 1 117 ? -14.492 -4.805 -10.75 1 98.19 117 MET B O 1
ATOM 3503 N N . ALA B 1 118 ? -13.609 -3.715 -9.031 1 97.81 118 ALA B N 1
ATOM 3504 C CA . ALA B 1 118 ? -14.883 -3.498 -8.359 1 97.81 118 ALA B CA 1
ATOM 3505 C C . ALA B 1 118 ? -15.82 -2.648 -9.211 1 97.81 118 ALA B C 1
ATOM 3507 O O . ALA B 1 118 ? -17.047 -2.826 -9.172 1 97.81 118 ALA B O 1
ATOM 3508 N N . ALA B 1 119 ? -15.273 -1.768 -10.008 1 97.31 119 ALA B N 1
ATOM 3509 C CA . ALA B 1 119 ? -16.078 -0.922 -10.891 1 97.31 119 ALA B CA 1
ATOM 3510 C C . ALA B 1 119 ? -16.891 -1.765 -11.859 1 97.31 119 ALA B C 1
ATOM 3512 O O . ALA B 1 119 ? -17.953 -1.327 -12.336 1 97.31 119 ALA B O 1
ATOM 3513 N N . LEU B 1 120 ? -16.438 -2.99 -12.125 1 96.69 120 LEU B N 1
ATOM 3514 C CA . LEU B 1 120 ? -17.141 -3.885 -13.047 1 96.69 120 LEU B CA 1
ATOM 3515 C C . LEU B 1 120 ? -17.891 -4.965 -12.281 1 96.69 120 LEU B C 1
ATOM 3517 O O . LEU B 1 120 ? -18.438 -5.898 -12.883 1 96.69 120 LEU B O 1
ATOM 3521 N N . GLY B 1 121 ? -17.844 -4.891 -10.977 1 96.31 121 GLY B N 1
ATOM 3522 C CA . GLY B 1 121 ? -18.484 -5.914 -10.156 1 96.31 121 GLY B CA 1
ATOM 3523 C C . GLY B 1 121 ? -17.719 -7.223 -10.133 1 96.31 121 GLY B C 1
ATOM 3524 O O . GLY B 1 121 ? -18.312 -8.289 -9.945 1 96.31 121 GLY B O 1
ATOM 3525 N N . LEU B 1 122 ? -16.406 -7.125 -10.367 1 97.94 122 LEU B N 1
ATOM 3526 C CA . LEU B 1 122 ? -15.617 -8.344 -10.492 1 97.94 122 LEU B CA 1
ATOM 3527 C C . LEU B 1 122 ? -14.664 -8.5 -9.312 1 97.94 122 LEU B C 1
ATOM 3529 O O . LEU B 1 122 ? -13.727 -9.305 -9.367 1 97.94 122 LEU B O 1
ATOM 3533 N N . ASP B 1 123 ? -14.898 -7.695 -8.219 1 97.94 123 ASP B N 1
ATOM 3534 C CA . ASP B 1 123 ? -14.062 -7.824 -7.027 1 97.94 123 ASP B CA 1
ATOM 3535 C C . ASP B 1 123 ? -14.273 -9.172 -6.352 1 97.94 123 ASP B C 1
ATOM 3537 O O . ASP B 1 123 ? -15.258 -9.859 -6.617 1 97.94 123 ASP B O 1
ATOM 3541 N N . ALA B 1 124 ? -13.414 -9.516 -5.477 1 98.38 124 ALA B N 1
ATOM 3542 C CA . ALA B 1 124 ? -13.328 -10.852 -4.891 1 98.38 124 ALA B CA 1
ATOM 3543 C C . ALA B 1 124 ? -14.602 -11.203 -4.137 1 98.38 124 ALA B C 1
ATOM 3545 O O . ALA B 1 124 ? -15.109 -12.328 -4.25 1 98.38 124 ALA B O 1
ATOM 3546 N N . LEU B 1 125 ? -15.148 -10.281 -3.365 1 98.44 125 LEU B N 1
ATOM 3547 C CA . LEU B 1 125 ? -16.297 -10.602 -2.539 1 98.44 125 LEU B CA 1
ATOM 3548 C C . LEU B 1 125 ? -17.562 -10.766 -3.396 1 98.44 125 LEU B C 1
ATOM 3550 O O . LEU B 1 125 ? -18.375 -11.641 -3.139 1 98.44 125 LEU B O 1
ATOM 3554 N N . SER B 1 126 ? -17.703 -9.922 -4.43 1 97.75 126 SER B N 1
ATOM 3555 C CA . SER B 1 126 ? -18.844 -10.047 -5.34 1 97.75 126 SER B CA 1
ATOM 3556 C C . SER B 1 126 ? -18.828 -11.391 -6.059 1 97.75 126 SER B C 1
ATOM 3558 O O . SER B 1 126 ? -19.844 -12.086 -6.121 1 97.75 126 SER B O 1
ATOM 3560 N N . LEU B 1 127 ? -17.688 -11.758 -6.539 1 98.31 127 LEU B N 1
ATOM 3561 C CA . LEU B 1 127 ? -17.562 -13.016 -7.262 1 98.31 127 LEU B CA 1
ATOM 3562 C C . LEU B 1 127 ? -17.75 -14.203 -6.32 1 98.31 127 LEU B C 1
ATOM 3564 O O . LEU B 1 127 ? -18.406 -15.188 -6.684 1 98.31 127 LEU B O 1
ATOM 3568 N N . ALA B 1 128 ? -17.156 -14.094 -5.156 1 98.38 128 ALA B N 1
ATOM 3569 C CA . ALA B 1 128 ? -17.297 -15.172 -4.184 1 98.38 128 ALA B CA 1
ATOM 3570 C C . ALA B 1 128 ? -18.766 -15.414 -3.846 1 98.38 128 ALA B C 1
ATOM 3572 O O . ALA B 1 128 ? -19.203 -16.562 -3.721 1 98.38 128 ALA B O 1
ATOM 3573 N N . ARG B 1 129 ? -19.453 -14.32 -3.639 1 97.75 129 ARG B N 1
ATOM 3574 C CA . ARG B 1 129 ? -20.875 -14.43 -3.35 1 97.75 129 ARG B CA 1
ATOM 3575 C C . ARG B 1 129 ? -21.625 -15.086 -4.508 1 97.75 129 ARG B C 1
ATOM 3577 O O . ARG B 1 129 ? -22.406 -16.016 -4.301 1 97.75 129 ARG B O 1
ATOM 3584 N N . GLU B 1 130 ? -21.375 -14.609 -5.676 1 97.19 130 GLU B N 1
ATOM 3585 C CA . GLU B 1 130 ? -22.047 -15.094 -6.879 1 97.19 130 GLU B CA 1
ATOM 3586 C C . GLU B 1 130 ? -21.781 -16.578 -7.094 1 97.19 130 GLU B C 1
ATOM 3588 O O . GLU B 1 130 ? -22.688 -17.328 -7.488 1 97.19 130 GLU B O 1
ATOM 3593 N N . TRP B 1 131 ? -20.594 -17.016 -6.766 1 97.06 131 TRP B N 1
ATOM 3594 C CA . TRP B 1 131 ? -20.188 -18.375 -7.078 1 97.06 131 TRP B CA 1
ATOM 3595 C C . TRP B 1 131 ? -20.266 -19.266 -5.84 1 97.06 131 TRP B C 1
ATOM 3597 O O . TRP B 1 131 ? -19.844 -20.422 -5.871 1 97.06 131 TRP B O 1
ATOM 3607 N N . LYS B 1 132 ? -20.719 -18.688 -4.711 1 96.5 132 LYS B N 1
ATOM 3608 C CA . LYS B 1 132 ? -20.828 -19.391 -3.443 1 96.5 132 LYS B CA 1
ATOM 3609 C C . LYS B 1 132 ? -19.5 -20.031 -3.043 1 96.5 132 LYS B C 1
ATOM 3611 O O . LYS B 1 132 ? -19.469 -21.203 -2.635 1 96.5 132 LYS B O 1
ATOM 3616 N N . ALA B 1 133 ? -18.5 -19.281 -3.295 1 97.62 133 ALA B N 1
ATOM 3617 C CA . ALA B 1 133 ? -17.156 -19.734 -2.975 1 97.62 133 ALA B CA 1
ATOM 3618 C C . ALA B 1 133 ? -16.812 -19.469 -1.509 1 97.62 133 ALA B C 1
ATOM 3620 O O . ALA B 1 133 ? -17.359 -18.547 -0.899 1 97.62 133 ALA B O 1
ATOM 3621 N N . THR B 1 134 ? -16 -20.297 -0.928 1 97.88 134 THR B N 1
ATOM 3622 C CA . THR B 1 134 ? -15.453 -20.078 0.403 1 97.88 134 THR B CA 1
ATOM 3623 C C . THR B 1 134 ? -14.109 -19.344 0.319 1 97.88 134 THR B C 1
ATOM 3625 O O . THR B 1 134 ? -13.227 -19.75 -0.434 1 97.88 134 THR B O 1
ATOM 3628 N N . LEU B 1 135 ? -13.953 -18.328 1.087 1 98.25 135 LEU B N 1
ATOM 3629 C CA . LEU B 1 135 ? -12.766 -17.484 1.012 1 98.25 135 LEU B CA 1
ATOM 3630 C C . LEU B 1 135 ? -11.68 -18 1.946 1 98.25 135 LEU B C 1
ATOM 3632 O O . LEU B 1 135 ? -11.969 -18.422 3.07 1 98.25 135 LEU B O 1
ATOM 3636 N N . VAL B 1 136 ? -10.484 -17.969 1.475 1 98.69 136 VAL B N 1
ATOM 3637 C CA . VAL B 1 136 ? -9.273 -18.109 2.268 1 98.69 136 VAL B CA 1
ATOM 3638 C C . VAL B 1 136 ? -8.359 -16.906 2.041 1 98.69 136 VAL B C 1
ATOM 3640 O O . VAL B 1 136 ? -7.918 -16.656 0.917 1 98.69 136 VAL B O 1
ATOM 3643 N N . TYR B 1 137 ? -8.094 -16.172 3.051 1 98.62 137 TYR B N 1
ATOM 3644 C CA . TYR B 1 137 ? -7.211 -15.016 2.928 1 98.62 137 TYR B CA 1
ATOM 3645 C C . TYR B 1 137 ? -5.754 -15.422 3.127 1 98.62 137 TYR B C 1
ATOM 3647 O O . TYR B 1 137 ? -5.414 -16.078 4.121 1 98.62 137 TYR B O 1
ATOM 3655 N N . VAL B 1 138 ? -4.941 -15.094 2.172 1 98.56 138 VAL B N 1
ATOM 3656 C CA . VAL B 1 138 ? -3.502 -15.328 2.264 1 98.56 138 VAL B CA 1
ATOM 3657 C C . VAL B 1 138 ? -2.771 -13.992 2.404 1 98.56 138 VAL B C 1
ATOM 3659 O O . VAL B 1 138 ? -2.865 -13.133 1.524 1 98.56 138 VAL B O 1
ATOM 3662 N N . LEU B 1 139 ? -2.076 -13.82 3.518 1 97.44 139 LEU B N 1
ATOM 3663 C CA . LEU B 1 139 ? -1.404 -12.531 3.676 1 97.44 139 LEU B CA 1
ATOM 3664 C C . LEU B 1 139 ? 0.012 -12.727 4.211 1 97.44 139 LEU B C 1
ATOM 3666 O O . LEU B 1 139 ? 0.314 -13.75 4.828 1 97.44 139 LEU B O 1
ATOM 3670 N N . ARG B 1 140 ? 0.85 -11.82 3.861 1 95.88 140 ARG B N 1
ATOM 3671 C CA . ARG B 1 140 ? 2.188 -11.672 4.426 1 95.88 140 ARG B CA 1
ATOM 3672 C C . ARG B 1 140 ? 2.189 -10.664 5.57 1 95.88 140 ARG B C 1
ATOM 3674 O O . ARG B 1 140 ? 2.139 -9.453 5.34 1 95.88 140 ARG B O 1
ATOM 3681 N N . PRO B 1 141 ? 2.242 -11.164 6.766 1 97.06 141 PRO B N 1
ATOM 3682 C CA . PRO B 1 141 ? 2.158 -10.211 7.883 1 97.06 141 PRO B CA 1
ATOM 3683 C C . PRO B 1 141 ? 3.43 -9.383 8.047 1 97.06 141 PRO B C 1
ATOM 3685 O O . PRO B 1 141 ? 4.535 -9.93 8.008 1 97.06 141 PRO B O 1
ATOM 3688 N N . VAL B 1 142 ? 3.266 -8.125 8.219 1 94.19 142 VAL B N 1
ATOM 3689 C CA . VAL B 1 142 ? 4.379 -7.23 8.508 1 94.19 142 VAL B CA 1
ATOM 3690 C C . VAL B 1 142 ? 4.281 -6.727 9.945 1 94.19 142 VAL B C 1
ATOM 3692 O O . VAL B 1 142 ? 5.297 -6.547 10.625 1 94.19 142 VAL B O 1
ATOM 3695 N N . ASN B 1 143 ? 3.129 -6.477 10.461 1 95.69 143 ASN B N 1
ATOM 3696 C CA . ASN B 1 143 ? 2.82 -6.059 11.828 1 95.69 143 ASN B CA 1
ATOM 3697 C C . ASN B 1 143 ? 1.356 -6.312 12.172 1 95.69 143 ASN B C 1
ATOM 3699 O O . ASN B 1 143 ? 0.665 -7.047 11.461 1 95.69 143 ASN B O 1
ATOM 3703 N N . ASP B 1 144 ? 0.872 -5.789 13.234 1 97.06 144 ASP B N 1
ATOM 3704 C CA . ASP B 1 144 ? -0.473 -6.07 13.727 1 97.06 144 ASP B CA 1
ATOM 3705 C C . ASP B 1 144 ? -1.533 -5.582 12.742 1 97.06 144 ASP B C 1
ATOM 3707 O O . ASP B 1 144 ? -2.641 -6.121 12.695 1 97.06 144 ASP B O 1
ATOM 3711 N N . GLN B 1 145 ? -1.184 -4.633 11.922 1 96.69 145 GLN B N 1
ATOM 3712 C CA . GLN B 1 145 ? -2.145 -4.035 11 1 96.69 145 GLN B CA 1
ATOM 3713 C C . GLN B 1 145 ? -2.51 -5.004 9.875 1 96.69 145 GLN B C 1
ATOM 3715 O O . GLN B 1 145 ? -3.584 -4.895 9.281 1 96.69 145 GLN B O 1
ATOM 3720 N N . SER B 1 146 ? -1.602 -5.945 9.594 1 97.38 146 SER B N 1
ATOM 3721 C CA . SER B 1 146 ? -1.915 -6.973 8.609 1 97.38 146 SER B CA 1
ATOM 3722 C C . SER B 1 146 ? -3.092 -7.832 9.062 1 97.38 146 SER B C 1
ATOM 3724 O O . SER B 1 146 ? -3.945 -8.203 8.25 1 97.38 146 SER B O 1
ATOM 3726 N N . LEU B 1 147 ? -3.098 -8.133 10.344 1 98.06 147 LEU B N 1
ATOM 3727 C CA . LEU B 1 147 ? -4.215 -8.875 10.914 1 98.06 147 LEU B CA 1
ATOM 3728 C C . LEU B 1 147 ? -5.512 -8.078 10.797 1 98.06 147 LEU B C 1
ATOM 3730 O O . LEU B 1 147 ? -6.562 -8.641 10.484 1 98.06 147 LEU B O 1
ATOM 3734 N N . ASP B 1 148 ? -5.43 -6.77 11.016 1 98.19 148 ASP B N 1
ATOM 3735 C CA . ASP B 1 148 ? -6.598 -5.898 10.922 1 98.19 148 ASP B CA 1
ATOM 3736 C C . ASP B 1 148 ? -7.258 -6.016 9.547 1 98.19 148 ASP B C 1
ATOM 3738 O O . ASP B 1 148 ? -8.484 -6.086 9.445 1 98.19 148 ASP B O 1
ATOM 3742 N N . GLU B 1 149 ? -6.422 -6.043 8.523 1 97.56 149 GLU B N 1
ATOM 3743 C CA . GLU B 1 149 ? -6.949 -6.102 7.168 1 97.56 149 GLU B CA 1
ATOM 3744 C C . GLU B 1 149 ? -7.723 -7.398 6.934 1 97.56 149 GLU B C 1
ATOM 3746 O O . GLU B 1 149 ? -8.82 -7.379 6.371 1 97.56 149 GLU B O 1
ATOM 3751 N N . ALA B 1 150 ? -7.184 -8.484 7.395 1 97.38 150 ALA B N 1
ATOM 3752 C CA . ALA B 1 150 ? -7.844 -9.773 7.246 1 97.38 150 ALA B CA 1
ATOM 3753 C C . ALA B 1 150 ? -9.172 -9.805 7.988 1 97.38 150 ALA B C 1
ATOM 3755 O O . ALA B 1 150 ? -10.18 -10.273 7.453 1 97.38 150 ALA B O 1
ATOM 3756 N N . LEU B 1 151 ? -9.148 -9.289 9.188 1 98.19 151 LEU B N 1
ATOM 3757 C CA . LEU B 1 151 ? -10.352 -9.273 10.016 1 98.19 151 LEU B CA 1
ATOM 3758 C C . LEU B 1 151 ? -11.414 -8.375 9.398 1 98.19 151 LEU B C 1
ATOM 3760 O O . LEU B 1 151 ? -12.586 -8.766 9.312 1 98.19 151 LEU B O 1
ATOM 3764 N N . PHE B 1 152 ? -10.953 -7.238 8.969 1 98.31 152 PHE B N 1
ATOM 3765 C CA . PHE B 1 152 ? -11.859 -6.281 8.352 1 98.31 152 PHE B CA 1
ATOM 3766 C C . PHE B 1 152 ? -12.523 -6.879 7.117 1 98.31 152 PHE B C 1
ATOM 3768 O O . PHE B 1 152 ? -13.75 -6.832 6.977 1 98.31 152 PHE B O 1
ATOM 3775 N N . LEU B 1 153 ? -11.742 -7.5 6.238 1 97.62 153 LEU B N 1
ATOM 3776 C CA . LEU B 1 153 ? -12.258 -8.109 5.02 1 97.62 153 LEU B CA 1
ATOM 3777 C C . LEU B 1 153 ? -13.141 -9.305 5.34 1 97.62 153 LEU B C 1
ATOM 3779 O O . LEU B 1 153 ? -14.148 -9.539 4.664 1 97.62 153 LEU B O 1
ATOM 3783 N N . GLY B 1 154 ? -12.727 -10.078 6.348 1 97.88 154 GLY B N 1
ATOM 3784 C CA . GLY B 1 154 ? -13.57 -11.172 6.801 1 97.88 154 GLY B CA 1
ATOM 3785 C C . GLY B 1 154 ? -14.945 -10.719 7.258 1 97.88 154 GLY B C 1
ATOM 3786 O O . GLY B 1 154 ? -15.953 -11.344 6.914 1 97.88 154 GLY B O 1
ATOM 3787 N N . HIS B 1 155 ? -14.977 -9.633 7.992 1 97.12 155 HIS B N 1
ATOM 3788 C CA . HIS B 1 155 ? -16.25 -9.078 8.461 1 97.12 155 HIS B CA 1
ATOM 3789 C C . HIS B 1 155 ? -17.094 -8.594 7.293 1 97.12 155 HIS B C 1
ATOM 3791 O O . HIS B 1 155 ? -18.297 -8.891 7.234 1 97.12 155 HIS B O 1
ATOM 3797 N N . CYS B 1 156 ? -16.484 -7.883 6.371 1 98 156 CYS B N 1
ATOM 3798 C CA . CYS B 1 156 ? -17.203 -7.426 5.184 1 98 156 CYS B CA 1
ATOM 3799 C C . CYS B 1 156 ? -17.797 -8.602 4.418 1 98 156 CYS B C 1
ATOM 3801 O O . CYS B 1 156 ? -18.953 -8.562 4.008 1 98 156 CYS B O 1
ATOM 3803 N N . ALA B 1 157 ? -16.984 -9.648 4.293 1 98.25 157 ALA B N 1
ATOM 3804 C CA . ALA B 1 157 ? -17.422 -10.836 3.564 1 98.25 157 ALA B CA 1
ATOM 3805 C C . ALA B 1 157 ? -18.641 -11.469 4.23 1 98.25 157 ALA B C 1
ATOM 3807 O O . ALA B 1 157 ? -19.625 -11.773 3.564 1 98.25 157 ALA B O 1
ATOM 3808 N N . ARG B 1 158 ? -18.578 -11.594 5.504 1 97.06 158 ARG B N 1
ATOM 3809 C CA . ARG B 1 158 ? -19.672 -12.211 6.246 1 97.06 158 ARG B CA 1
ATOM 3810 C C . ARG B 1 158 ? -20.969 -11.398 6.102 1 97.06 158 ARG B C 1
ATOM 3812 O O . ARG B 1 158 ? -22.031 -11.969 5.898 1 97.06 158 ARG B O 1
ATOM 3819 N N . GLU B 1 159 ? -20.812 -10.156 6.207 1 96.69 159 GLU B N 1
ATOM 3820 C CA . GLU B 1 159 ? -21.984 -9.281 6.059 1 96.69 159 GLU B CA 1
ATOM 3821 C C . GLU B 1 159 ? -22.562 -9.383 4.656 1 96.69 159 GLU B C 1
ATOM 3823 O O . GLU B 1 159 ? -23.766 -9.172 4.461 1 96.69 159 GLU B O 1
ATOM 3828 N N . MET B 1 160 ? -21.734 -9.727 3.732 1 96.5 160 MET B N 1
ATOM 3829 C CA . MET B 1 160 ? -22.188 -9.852 2.348 1 96.5 160 MET B CA 1
ATOM 3830 C C . MET B 1 160 ? -22.688 -11.258 2.064 1 96.5 160 MET B C 1
ATOM 3832 O O . MET B 1 160 ? -23.047 -11.578 0.928 1 96.5 160 MET B O 1
ATOM 3836 N N . GLY B 1 161 ? -22.609 -12.102 3.049 1 96.56 161 GLY B N 1
ATOM 3837 C CA . GLY B 1 161 ? -23.094 -13.461 2.904 1 96.56 161 GLY B CA 1
ATOM 3838 C C . GLY B 1 161 ? -22.062 -14.398 2.297 1 96.56 161 GLY B C 1
ATOM 3839 O O . GLY B 1 161 ? -22.406 -15.445 1.756 1 96.56 161 GLY B O 1
ATOM 3840 N N . VAL B 1 162 ? -20.859 -14.039 2.311 1 97.56 162 VAL B N 1
ATOM 3841 C CA . VAL B 1 162 ? -19.781 -14.859 1.77 1 97.56 162 VAL B CA 1
ATOM 3842 C C . VAL B 1 162 ? -19.125 -15.672 2.893 1 97.56 162 VAL B C 1
ATOM 3844 O O . VAL B 1 162 ? -18.828 -15.133 3.957 1 97.56 162 VAL B O 1
ATOM 3847 N N . ARG B 1 163 ? -18.953 -16.891 2.711 1 96.31 163 ARG B N 1
ATOM 3848 C CA . ARG B 1 163 ? -18.297 -17.75 3.688 1 96.31 163 ARG B CA 1
ATOM 3849 C C . ARG B 1 163 ? -16.797 -17.516 3.709 1 96.31 163 ARG B C 1
ATOM 3851 O O . ARG B 1 163 ? -16.156 -17.484 2.656 1 96.31 163 ARG B O 1
ATOM 3858 N N . VAL B 1 164 ? -16.266 -17.312 4.879 1 97.69 164 VAL B N 1
ATOM 3859 C CA . VAL B 1 164 ? -14.828 -17.141 5.062 1 97.69 164 VAL B CA 1
ATOM 3860 C C . VAL B 1 164 ? -14.297 -18.25 5.98 1 97.69 164 VAL B C 1
ATOM 3862 O O . VAL B 1 164 ? -14.711 -18.344 7.137 1 97.69 164 VAL B O 1
ATOM 3865 N N . ALA B 1 165 ? -13.438 -19.016 5.426 1 97.38 165 ALA B N 1
ATOM 3866 C CA . ALA B 1 165 ? -12.906 -20.109 6.215 1 97.38 165 ALA B CA 1
ATOM 3867 C C . ALA B 1 165 ? -11.836 -19.625 7.191 1 97.38 165 ALA B C 1
ATOM 3869 O O . ALA B 1 165 ? -11.859 -19.984 8.375 1 97.38 165 ALA B O 1
ATOM 3870 N N . GLY B 1 166 ? -10.914 -18.844 6.652 1 98.31 166 GLY B N 1
ATOM 3871 C CA . GLY B 1 166 ? -9.836 -18.422 7.539 1 98.31 166 GLY B CA 1
ATOM 3872 C C . GLY B 1 166 ? -8.68 -17.766 6.809 1 98.31 166 GLY B C 1
ATOM 3873 O O . GLY B 1 166 ? -8.867 -17.188 5.738 1 98.31 166 GLY B O 1
ATOM 3874 N N . VAL B 1 167 ? -7.523 -17.766 7.523 1 98.75 167 VAL B N 1
ATOM 3875 C CA . VAL B 1 167 ? -6.363 -17 7.074 1 98.75 167 VAL B CA 1
ATOM 3876 C C . VAL B 1 167 ? -5.137 -17.906 7.031 1 98.75 167 VAL B C 1
ATOM 3878 O O . VAL B 1 167 ? -4.957 -18.766 7.898 1 98.75 167 VAL B O 1
ATOM 3881 N N . ILE B 1 168 ? -4.383 -17.75 6 1 98.88 168 ILE B N 1
ATOM 3882 C CA . ILE B 1 168 ? -3.033 -18.312 5.941 1 98.88 168 ILE B CA 1
ATOM 3883 C C . ILE B 1 168 ? -2.008 -17.188 6.008 1 98.88 168 ILE B C 1
ATOM 3885 O O . ILE B 1 168 ? -1.982 -16.297 5.145 1 98.88 168 ILE B O 1
ATOM 3889 N N . PHE B 1 169 ? -1.177 -17.172 7.102 1 98.69 169 PHE B N 1
ATOM 3890 C CA . PHE B 1 169 ? -0.036 -16.266 7.16 1 98.69 169 PHE B CA 1
ATOM 3891 C C . PHE B 1 169 ? 1.151 -16.844 6.395 1 98.69 169 PHE B C 1
ATOM 3893 O O . PHE B 1 169 ? 1.677 -17.906 6.754 1 98.69 169 PHE B O 1
ATOM 3900 N N . ASN B 1 170 ? 1.495 -16.188 5.332 1 97.75 170 ASN B N 1
ATOM 3901 C CA . ASN B 1 170 ? 2.58 -16.641 4.473 1 97.75 170 ASN B CA 1
ATOM 3902 C C . ASN B 1 170 ? 3.826 -15.781 4.629 1 97.75 170 ASN B C 1
ATOM 3904 O O . ASN B 1 170 ? 3.725 -14.594 4.938 1 97.75 170 ASN B O 1
ATOM 3908 N N . ASN B 1 171 ? 5.012 -16.438 4.461 1 96.19 171 ASN B N 1
ATOM 3909 C CA . ASN B 1 171 ? 6.281 -15.727 4.512 1 96.19 171 ASN B CA 1
ATOM 3910 C C . ASN B 1 171 ? 6.445 -14.969 5.828 1 96.19 171 ASN B C 1
ATOM 3912 O O . ASN B 1 171 ? 6.832 -13.797 5.832 1 96.19 171 ASN B O 1
ATOM 3916 N N . VAL B 1 172 ? 6.145 -15.617 6.926 1 97.62 172 VAL B N 1
ATOM 3917 C CA . VAL B 1 172 ? 6.125 -14.969 8.234 1 97.62 172 VAL B CA 1
ATOM 3918 C C . VAL B 1 172 ? 7.555 -14.797 8.742 1 97.62 172 VAL B C 1
ATOM 3920 O O . VAL B 1 172 ? 8.289 -15.773 8.906 1 97.62 172 VAL B O 1
ATOM 3923 N N . PRO B 1 173 ? 7.902 -13.578 8.969 1 94.44 173 PRO B N 1
ATOM 3924 C CA . PRO B 1 173 ? 9.227 -13.391 9.57 1 94.44 173 PRO B CA 1
ATOM 3925 C C . PRO B 1 173 ? 9.375 -14.102 10.906 1 94.44 173 PRO B C 1
ATOM 3927 O O . PRO B 1 173 ? 8.406 -14.219 11.664 1 94.44 173 PRO B O 1
ATOM 3930 N N . ARG B 1 174 ? 10.594 -14.477 11.211 1 94.38 174 ARG B N 1
ATOM 3931 C CA . ARG B 1 174 ? 10.875 -15.219 12.438 1 94.38 174 ARG B CA 1
ATOM 3932 C C . ARG B 1 174 ? 10.359 -14.484 13.664 1 94.38 174 ARG B C 1
ATOM 3934 O O . ARG B 1 174 ? 9.781 -15.102 14.562 1 94.38 174 ARG B O 1
ATOM 3941 N N . VAL B 1 175 ? 10.445 -13.18 13.664 1 93.12 175 VAL B N 1
ATOM 3942 C CA . VAL B 1 175 ? 10.125 -12.352 14.82 1 93.12 175 VAL B CA 1
ATOM 3943 C C . VAL B 1 175 ? 8.617 -12.344 15.055 1 93.12 175 VAL B C 1
ATOM 3945 O O . VAL B 1 175 ? 8.156 -12.016 16.156 1 93.12 175 VAL B O 1
ATOM 3948 N N . LEU B 1 176 ? 7.832 -12.734 14.023 1 96.5 176 LEU B N 1
ATOM 3949 C CA . LEU B 1 176 ? 6.379 -12.664 14.141 1 96.5 176 LEU B CA 1
ATOM 3950 C C . LEU B 1 176 ? 5.777 -14.062 14.281 1 96.5 176 LEU B C 1
ATOM 3952 O O . LEU B 1 176 ? 4.57 -14.203 14.484 1 96.5 176 LEU B O 1
ATOM 3956 N N . LEU B 1 177 ? 6.602 -15.117 14.188 1 97.5 177 LEU B N 1
ATOM 3957 C CA . LEU B 1 177 ? 6.09 -16.484 14.156 1 97.5 177 LEU B CA 1
ATOM 3958 C C . LEU B 1 177 ? 5.324 -16.812 15.43 1 97.5 177 LEU B C 1
ATOM 3960 O O . LEU B 1 177 ? 4.199 -17.312 15.375 1 97.5 177 LEU B O 1
ATOM 3964 N N . ALA B 1 178 ? 5.922 -16.484 16.562 1 97.06 178 ALA B N 1
ATOM 3965 C CA . ALA B 1 178 ? 5.285 -16.781 17.844 1 97.06 178 ALA B CA 1
ATOM 3966 C C . ALA B 1 178 ? 4 -15.984 18.016 1 97.06 178 ALA B C 1
ATOM 3968 O O . ALA B 1 178 ? 2.996 -16.5 18.5 1 97.06 178 ALA B O 1
ATOM 3969 N N . LYS B 1 179 ? 4.086 -14.758 17.641 1 96.94 179 LYS B N 1
ATOM 3970 C CA . LYS B 1 179 ? 2.916 -13.898 17.75 1 96.94 179 LYS B CA 1
ATOM 3971 C C . LYS B 1 179 ? 1.782 -14.383 16.859 1 96.94 179 LYS B C 1
ATOM 3973 O O . LYS B 1 179 ? 0.616 -14.359 17.25 1 96.94 179 LYS B O 1
ATOM 3978 N N . ALA B 1 180 ? 2.08 -14.797 15.609 1 97.88 180 ALA B N 1
ATOM 3979 C CA . ALA B 1 180 ? 1.088 -15.328 14.68 1 97.88 180 ALA B CA 1
ATOM 3980 C C . ALA B 1 180 ? 0.443 -16.594 15.227 1 97.88 180 ALA B C 1
ATOM 3982 O O . ALA B 1 180 ? -0.78 -16.75 15.18 1 97.88 180 ALA B O 1
ATOM 3983 N N . ASP B 1 181 ? 1.262 -17.453 15.766 1 97.56 181 ASP B N 1
ATOM 3984 C CA . ASP B 1 181 ? 0.789 -18.75 16.266 1 97.56 181 ASP B CA 1
ATOM 3985 C C . ASP B 1 181 ? 0.046 -18.594 17.594 1 97.56 181 ASP B C 1
ATOM 3987 O O . ASP B 1 181 ? -0.702 -19.484 18 1 97.56 181 ASP B O 1
ATOM 3991 N N . GLY B 1 182 ? 0.206 -17.5 18.281 1 97.19 182 GLY B N 1
ATOM 3992 C CA . GLY B 1 182 ? -0.452 -17.219 19.547 1 97.19 182 GLY B CA 1
ATOM 3993 C C . GLY B 1 182 ? -1.542 -16.172 19.438 1 97.19 182 GLY B C 1
ATOM 3994 O O . GLY B 1 182 ? -2.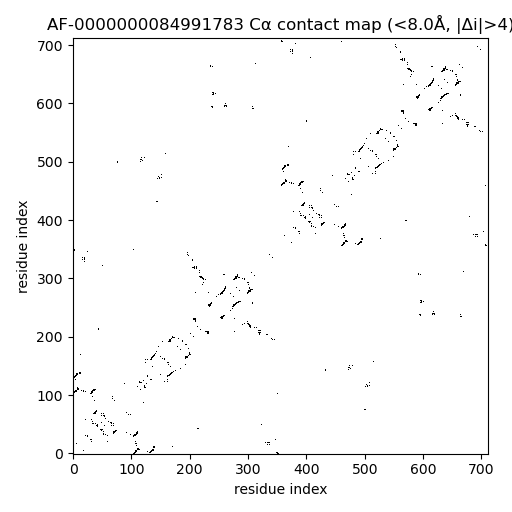693 -16.5 19.141 1 97.19 182 GLY B O 1
ATOM 3995 N N . LEU B 1 183 ? -1.091 -14.953 19.531 1 96.88 183 LEU B N 1
ATOM 3996 C CA . LEU B 1 183 ? -2.016 -13.828 19.672 1 96.88 183 LEU B CA 1
ATOM 3997 C C . LEU B 1 183 ? -2.912 -13.711 18.438 1 96.88 183 LEU B C 1
ATOM 3999 O O . LEU B 1 183 ? -4.133 -13.586 18.562 1 96.88 183 LEU B O 1
ATOM 4003 N N . TYR B 1 184 ? -2.312 -13.75 17.25 1 98.12 184 TYR B N 1
ATOM 4004 C CA . TYR B 1 184 ? -3.117 -13.602 16.047 1 98.12 184 TYR B CA 1
ATOM 4005 C C . TYR B 1 184 ? -4.133 -14.734 15.922 1 98.12 184 TYR B C 1
ATOM 4007 O O . TYR B 1 184 ? -5.305 -14.492 15.617 1 98.12 184 TYR B O 1
ATOM 4015 N N . ARG B 1 185 ? -3.688 -15.945 16.125 1 98.19 185 ARG B N 1
ATOM 4016 C CA . ARG B 1 185 ? -4.562 -17.109 16.062 1 98.19 185 ARG B CA 1
ATOM 4017 C C . ARG B 1 185 ? -5.738 -16.969 17.016 1 98.19 185 ARG B C 1
ATOM 4019 O O . ARG B 1 185 ? -6.887 -17.219 16.641 1 98.19 185 ARG B O 1
ATOM 4026 N N . GLU B 1 186 ? -5.465 -16.531 18.188 1 97.5 186 GLU B N 1
ATOM 4027 C CA . GLU B 1 186 ? -6.496 -16.375 19.203 1 97.5 186 GLU B CA 1
ATOM 4028 C C . GLU B 1 186 ? -7.516 -15.312 18.797 1 97.5 186 GLU B C 1
ATOM 4030 O O . GLU B 1 186 ? -8.719 -15.508 18.953 1 97.5 186 GLU B O 1
ATOM 4035 N N . ILE B 1 187 ? -7.023 -14.242 18.312 1 97.44 187 ILE B N 1
ATOM 4036 C CA . ILE B 1 187 ? -7.906 -13.156 17.906 1 97.44 187 ILE B CA 1
ATOM 4037 C C . ILE B 1 187 ? -8.773 -13.602 16.734 1 97.44 187 ILE B C 1
ATOM 4039 O O . ILE B 1 187 ? -9.984 -13.352 16.703 1 97.44 187 ILE B O 1
ATOM 4043 N N . LEU B 1 188 ? -8.148 -14.281 15.758 1 98 188 LEU B N 1
ATOM 4044 C CA . LEU B 1 188 ? -8.906 -14.805 14.625 1 98 188 LEU B CA 1
ATOM 4045 C C . LEU B 1 188 ? -10.016 -15.742 15.102 1 98 188 LEU B C 1
ATOM 4047 O O . LEU B 1 188 ? -11.172 -15.602 14.695 1 98 188 LEU B O 1
ATOM 4051 N N . ALA B 1 189 ? -9.672 -16.609 15.977 1 97.69 189 ALA B N 1
ATOM 4052 C CA . ALA B 1 189 ? -10.633 -17.594 16.484 1 97.69 189 ALA B CA 1
ATOM 4053 C C . ALA B 1 189 ? -11.789 -16.922 17.203 1 97.69 189 ALA B C 1
ATOM 4055 O O . ALA B 1 189 ? -12.953 -17.297 17.016 1 97.69 189 ALA B O 1
ATOM 4056 N N . SER B 1 190 ? -11.453 -15.93 17.938 1 95.69 190 SER B N 1
ATOM 4057 C CA . SER B 1 190 ? -12.477 -15.219 18.703 1 95.69 190 SER B CA 1
ATOM 4058 C C . SER B 1 190 ? -13.461 -14.508 17.766 1 95.69 190 SER B C 1
ATOM 4060 O O . SER B 1 190 ? -14.578 -14.172 18.188 1 95.69 190 SER B O 1
ATOM 4062 N N . GLN B 1 191 ? -13.07 -14.352 16.562 1 94.44 191 GLN B N 1
ATOM 4063 C CA . GLN B 1 191 ? -13.93 -13.656 15.609 1 94.44 191 GLN B CA 1
ATOM 4064 C C . GLN B 1 191 ? -14.461 -14.609 14.539 1 94.44 191 GLN B C 1
ATOM 4066 O O . GLN B 1 191 ? -14.945 -14.172 13.492 1 94.44 191 GLN B O 1
ATOM 4071 N N . GLY B 1 192 ? -14.227 -15.852 14.734 1 95.25 192 GLY B N 1
ATOM 4072 C CA . GLY B 1 192 ? -14.844 -16.875 13.898 1 95.25 192 GLY B CA 1
ATOM 4073 C C . GLY B 1 192 ? -14.031 -17.203 12.672 1 95.25 192 GLY B C 1
ATOM 4074 O O . GLY B 1 192 ? -14.562 -17.766 11.703 1 95.25 192 GLY B O 1
ATOM 4075 N N . LEU B 1 193 ? -12.797 -16.828 12.602 1 97.62 193 LEU B N 1
ATOM 4076 C CA . LEU B 1 193 ? -11.906 -17.156 11.492 1 97.62 193 LEU B CA 1
ATOM 4077 C C . LEU B 1 193 ? -10.852 -18.172 11.906 1 97.62 193 LEU B C 1
ATOM 4079 O O . LEU B 1 193 ? -10.312 -18.094 13.016 1 97.62 193 LEU B O 1
ATOM 4083 N N . GLU B 1 194 ? -10.586 -19.109 11.078 1 98.19 194 GLU B N 1
ATOM 4084 C CA . GLU B 1 194 ? -9.586 -20.141 11.367 1 98.19 194 GLU B CA 1
ATOM 4085 C C . GLU B 1 194 ? -8.203 -19.688 10.898 1 98.19 194 GLU B C 1
ATOM 4087 O O . GLU B 1 194 ? -8.07 -18.969 9.906 1 98.19 194 GLU B O 1
ATOM 4092 N N . THR B 1 195 ? -7.227 -20.047 11.727 1 98.69 195 THR B N 1
ATOM 4093 C CA . THR B 1 195 ? -5.867 -20 11.203 1 98.69 195 THR B CA 1
ATOM 4094 C C . THR B 1 195 ? -5.543 -21.266 10.422 1 98.69 195 THR B C 1
ATOM 4096 O O . THR B 1 195 ? -5.312 -22.328 11.008 1 98.69 195 THR B O 1
ATOM 4099 N N . LEU B 1 196 ? -5.504 -21.141 9.141 1 98.81 196 LEU B N 1
ATOM 4100 C CA . LEU B 1 196 ? -5.402 -22.297 8.266 1 98.81 196 LEU B CA 1
ATOM 4101 C C . LEU B 1 196 ? -3.943 -22.625 7.961 1 98.81 196 LEU B C 1
ATOM 4103 O O . LEU B 1 196 ? -3.643 -23.672 7.395 1 98.81 196 LEU B O 1
ATOM 4107 N N . GLY B 1 197 ? -3.064 -21.688 8.328 1 98.75 197 GLY B N 1
ATOM 4108 C CA . GLY B 1 197 ? -1.646 -21.953 8.133 1 98.75 197 GLY B CA 1
ATOM 4109 C C . GLY B 1 197 ? -0.768 -20.797 8.578 1 98.75 197 GLY B C 1
ATOM 4110 O O . GLY B 1 197 ? -1.188 -19.641 8.547 1 98.75 197 GLY B O 1
ATOM 4111 N N . ILE B 1 198 ? 0.396 -21.094 9.047 1 98.75 198 ILE B N 1
ATOM 4112 C CA . ILE B 1 198 ? 1.482 -20.156 9.328 1 98.75 198 ILE B CA 1
ATOM 4113 C C . ILE B 1 198 ? 2.768 -20.656 8.664 1 98.75 198 ILE B C 1
ATOM 4115 O O . ILE B 1 198 ? 3.418 -21.578 9.172 1 98.75 198 ILE B O 1
ATOM 4119 N N . ILE B 1 199 ? 3.08 -20.047 7.531 1 98.38 199 ILE B N 1
ATOM 4120 C CA . ILE B 1 199 ? 4.223 -20.484 6.738 1 98.38 199 ILE B CA 1
ATOM 4121 C C . ILE B 1 199 ? 5.414 -19.562 6.996 1 98.38 199 ILE B C 1
ATOM 4123 O O . ILE B 1 199 ? 5.383 -18.391 6.641 1 98.38 199 ILE B O 1
ATOM 4127 N N . PRO B 1 200 ? 6.469 -20.078 7.57 1 97.44 200 PRO B N 1
ATOM 4128 C CA . PRO B 1 200 ? 7.629 -19.234 7.844 1 97.44 200 PRO B CA 1
ATOM 4129 C C . PRO B 1 200 ? 8.32 -18.75 6.574 1 97.44 200 PRO B C 1
ATOM 4131 O O . PRO B 1 200 ? 8.172 -19.359 5.512 1 97.44 200 PRO B O 1
ATOM 4134 N N . HIS B 1 201 ? 9.008 -17.688 6.699 1 93.62 201 HIS B N 1
ATOM 4135 C CA . HIS B 1 201 ? 9.828 -17.188 5.602 1 93.62 201 HIS B CA 1
ATOM 4136 C C . HIS B 1 201 ? 10.852 -18.219 5.156 1 93.62 201 HIS B C 1
ATOM 4138 O O . HIS B 1 201 ? 11.57 -18.781 5.988 1 93.62 201 HIS B O 1
ATOM 4144 N N . ARG B 1 202 ? 10.82 -18.469 3.873 1 88.81 202 ARG B N 1
ATOM 4145 C CA . ARG B 1 202 ? 11.805 -19.312 3.201 1 88.81 202 ARG B CA 1
ATOM 4146 C C . ARG B 1 202 ? 12.367 -18.609 1.966 1 88.81 202 ARG B C 1
ATOM 4148 O O . ARG B 1 202 ? 11.648 -18.375 0.995 1 88.81 202 ARG B O 1
ATOM 4155 N N . THR B 1 203 ? 13.617 -18.375 1.996 1 84.69 203 THR B N 1
ATOM 4156 C CA . THR B 1 203 ? 14.273 -17.641 0.916 1 84.69 203 THR B CA 1
ATOM 4157 C C . THR B 1 203 ? 14.039 -18.344 -0.424 1 84.69 203 THR B C 1
ATOM 4159 O O . THR B 1 203 ? 13.789 -17.688 -1.435 1 84.69 203 THR B O 1
ATOM 4162 N N . GLU B 1 204 ? 14.016 -19.641 -0.437 1 83.06 204 GLU B N 1
ATOM 4163 C CA . GLU B 1 204 ? 13.898 -20.438 -1.654 1 83.06 204 GLU B CA 1
ATOM 4164 C C . GLU B 1 204 ? 12.547 -20.234 -2.328 1 83.06 204 GLU B C 1
ATOM 4166 O O . GLU B 1 204 ? 12.414 -20.422 -3.539 1 83.06 204 GLU B O 1
ATOM 4171 N N . LEU B 1 205 ? 11.555 -19.797 -1.532 1 83.94 205 LEU B N 1
ATOM 4172 C CA . LEU B 1 205 ? 10.211 -19.641 -2.07 1 83.94 205 LEU B CA 1
ATOM 4173 C C . LEU B 1 205 ? 9.844 -18.156 -2.219 1 83.94 205 LEU B C 1
ATOM 4175 O O . LEU B 1 205 ? 8.969 -17.812 -3.008 1 83.94 205 LEU B O 1
ATOM 4179 N N . SER B 1 206 ? 10.617 -17.391 -1.465 1 86.88 206 SER B N 1
ATOM 4180 C CA . SER B 1 206 ? 10.125 -16.031 -1.347 1 86.88 206 SER B CA 1
ATOM 4181 C C . SER B 1 206 ? 11.047 -15.047 -2.076 1 86.88 206 SER B C 1
ATOM 4183 O O . SER B 1 206 ? 10.609 -13.961 -2.469 1 86.88 206 SER B O 1
ATOM 4185 N N . ALA B 1 207 ? 12.242 -15.414 -2.312 1 90.44 207 ALA B N 1
ATOM 4186 C CA . ALA B 1 207 ? 13.188 -14.484 -2.932 1 90.44 207 ALA B CA 1
ATOM 4187 C C . ALA B 1 207 ? 12.945 -14.383 -4.438 1 90.44 207 ALA B C 1
ATOM 4189 O O . ALA B 1 207 ? 12.969 -15.391 -5.145 1 90.44 207 ALA B O 1
ATOM 4190 N N . PRO B 1 208 ? 12.703 -13.18 -4.926 1 93.38 208 PRO B N 1
ATOM 4191 C CA . PRO B 1 208 ? 12.609 -13.039 -6.379 1 93.38 208 PRO B CA 1
ATOM 4192 C C . PRO B 1 208 ? 13.93 -13.328 -7.09 1 93.38 208 PRO B C 1
ATOM 4194 O O . PRO B 1 208 ? 14.992 -13.273 -6.473 1 93.38 208 PRO B O 1
ATOM 4197 N N . THR B 1 209 ? 13.789 -13.672 -8.305 1 93.19 209 THR B N 1
ATOM 4198 C CA . THR B 1 209 ? 14.977 -13.891 -9.125 1 93.19 209 THR B CA 1
ATOM 4199 C C . THR B 1 209 ? 15.297 -12.648 -9.953 1 93.19 209 THR B C 1
ATOM 4201 O O . THR B 1 209 ? 14.508 -11.695 -9.984 1 93.19 209 THR B O 1
ATOM 4204 N N . VAL B 1 210 ? 16.453 -12.648 -10.625 1 95.75 210 VAL B N 1
ATOM 4205 C CA . VAL B 1 210 ? 16.875 -11.562 -11.5 1 95.75 210 VAL B CA 1
ATOM 4206 C C . VAL B 1 210 ? 15.828 -11.336 -12.586 1 95.75 210 VAL B C 1
ATOM 4208 O O . VAL B 1 210 ? 15.578 -10.203 -13 1 95.75 210 VAL B O 1
ATOM 4211 N N . ALA B 1 211 ? 15.164 -12.383 -12.93 1 92.31 211 ALA B N 1
ATOM 4212 C CA . ALA B 1 211 ? 14.148 -12.289 -13.969 1 92.31 211 ALA B CA 1
ATOM 4213 C C . ALA B 1 211 ? 13.008 -11.367 -13.547 1 92.31 211 ALA B C 1
ATOM 4215 O O . ALA B 1 211 ? 12.516 -10.562 -14.344 1 92.31 211 ALA B O 1
ATOM 4216 N N . GLU B 1 212 ? 12.57 -11.5 -12.32 1 92.69 212 GLU B N 1
ATOM 4217 C CA . GLU B 1 212 ? 11.492 -10.641 -11.828 1 92.69 212 GLU B CA 1
ATOM 4218 C C . GLU B 1 212 ? 11.922 -9.172 -11.812 1 92.69 212 GLU B C 1
ATOM 4220 O O . GLU B 1 212 ? 11.117 -8.281 -12.109 1 92.69 212 GLU B O 1
ATOM 4225 N N . PHE B 1 213 ? 13.172 -8.906 -11.461 1 94.75 213 PHE B N 1
ATOM 4226 C CA . PHE B 1 213 ? 13.695 -7.543 -11.484 1 94.75 213 PHE B CA 1
ATOM 4227 C C . PHE B 1 213 ? 13.648 -6.973 -12.898 1 94.75 213 PHE B C 1
ATOM 4229 O O . PHE B 1 213 ? 13.211 -5.836 -13.102 1 94.75 213 PHE B O 1
ATOM 4236 N N . TYR B 1 214 ? 14.078 -7.797 -13.805 1 94.69 214 TYR B N 1
ATOM 4237 C CA . TYR B 1 214 ? 14.078 -7.371 -15.195 1 94.69 214 TYR B CA 1
ATOM 4238 C C . TYR B 1 214 ? 12.656 -7.117 -15.688 1 94.69 214 TYR B C 1
ATOM 4240 O O . TYR B 1 214 ? 12.406 -6.148 -16.406 1 94.69 214 TYR B O 1
ATOM 4248 N N . GLU B 1 215 ? 11.758 -7.926 -15.273 1 89.69 215 GLU B N 1
ATOM 4249 C CA . GLU B 1 215 ? 10.375 -7.801 -15.711 1 89.69 215 GLU B CA 1
ATOM 4250 C C . GLU B 1 215 ? 9.758 -6.492 -15.227 1 89.69 215 GLU B C 1
ATOM 4252 O O . GLU B 1 215 ? 9 -5.852 -15.953 1 89.69 215 GLU B O 1
ATOM 4257 N N . VAL B 1 216 ? 10.07 -6.125 -14.062 1 90.5 216 VAL B N 1
ATOM 4258 C CA . VAL B 1 216 ? 9.492 -4.934 -13.453 1 90.5 216 VAL B CA 1
ATOM 4259 C C . VAL B 1 216 ? 10.203 -3.688 -13.984 1 90.5 216 VAL B C 1
ATOM 4261 O O . VAL B 1 216 ? 9.562 -2.664 -14.234 1 90.5 216 VAL B O 1
ATOM 4264 N N . LEU B 1 217 ? 11.5 -3.793 -14.219 1 94 217 LEU B N 1
ATOM 4265 C CA . LEU B 1 217 ? 12.289 -2.609 -14.555 1 94 217 LEU B CA 1
ATOM 4266 C C . LEU B 1 217 ? 12.375 -2.42 -16.062 1 94 217 LEU B C 1
ATOM 4268 O O . LEU B 1 217 ? 12.516 -1.293 -16.547 1 94 217 LEU B O 1
ATOM 4272 N N . GLY B 1 218 ? 12.352 -3.568 -16.734 1 92.5 218 GLY B N 1
ATOM 4273 C CA . GLY B 1 218 ? 12.688 -3.52 -18.141 1 92.5 218 GLY B CA 1
ATOM 4274 C C . GLY B 1 218 ? 14.148 -3.18 -18.406 1 92.5 218 GLY B C 1
ATOM 4275 O O . GLY B 1 218 ? 15.023 -3.592 -17.641 1 92.5 218 GLY B O 1
ATOM 4276 N N . GLY B 1 219 ? 14.375 -2.586 -19.578 1 94.62 219 GLY B N 1
ATOM 4277 C CA . GLY B 1 219 ? 15.727 -2.191 -19.938 1 94.62 219 GLY B CA 1
ATOM 4278 C C . GLY B 1 219 ? 16.438 -3.221 -20.797 1 94.62 219 GLY B C 1
ATOM 4279 O O . GLY B 1 219 ? 15.797 -3.916 -21.594 1 94.62 219 GLY B O 1
ATOM 4280 N N . GLU B 1 220 ? 17.75 -3.105 -20.672 1 96.56 220 GLU B N 1
ATOM 4281 C CA . GLU B 1 220 ? 18.594 -3.963 -21.5 1 96.56 220 GLU B CA 1
ATOM 4282 C C . GLU B 1 220 ? 19.469 -4.875 -20.656 1 96.56 220 GLU B C 1
ATOM 4284 O O . GLU B 1 220 ? 20.078 -4.426 -19.688 1 96.56 220 GLU B O 1
ATOM 4289 N N . ILE B 1 221 ? 19.469 -6.141 -21.047 1 97.31 221 ILE B N 1
ATOM 4290 C CA . ILE B 1 221 ? 20.406 -7.066 -20.438 1 97.31 221 ILE B CA 1
ATOM 4291 C C . ILE B 1 221 ? 21.75 -7.008 -21.172 1 97.31 221 ILE B C 1
ATOM 4293 O O . ILE B 1 221 ? 21.828 -7.363 -22.344 1 97.31 221 ILE B O 1
ATOM 4297 N N . LEU B 1 222 ? 22.719 -6.625 -20.516 1 97.81 222 LEU B N 1
ATOM 4298 C CA . LEU B 1 222 ? 24.016 -6.434 -21.156 1 97.81 222 LEU B CA 1
ATOM 4299 C C . LEU B 1 222 ? 24.859 -7.699 -21.062 1 97.81 222 LEU B C 1
ATOM 4301 O O . LEU B 1 222 ? 25.703 -7.953 -21.922 1 97.81 222 LEU B O 1
ATOM 4305 N N . THR B 1 223 ? 24.75 -8.422 -19.938 1 97.31 223 THR B N 1
ATOM 4306 C CA . THR B 1 223 ? 25.438 -9.688 -19.719 1 97.31 223 THR B CA 1
ATOM 4307 C C . THR B 1 223 ? 24.562 -10.641 -18.906 1 97.31 223 THR B C 1
ATOM 4309 O O . THR B 1 223 ? 23.562 -10.234 -18.312 1 97.31 223 THR B O 1
ATOM 4312 N N . GLY B 1 224 ? 24.953 -11.953 -18.953 1 95.69 224 GLY B N 1
ATOM 4313 C CA . GLY B 1 224 ? 24.422 -12.938 -18.016 1 95.69 224 GLY B CA 1
ATOM 4314 C C . GLY B 1 224 ? 22.984 -13.32 -18.281 1 95.69 224 GLY B C 1
ATOM 4315 O O . GLY B 1 224 ? 22.203 -13.539 -17.359 1 95.69 224 GLY B O 1
ATOM 4316 N N . GLU B 1 225 ? 22.578 -13.375 -19.5 1 93.25 225 GLU B N 1
ATOM 4317 C CA . GLU B 1 225 ? 21.219 -13.727 -19.906 1 93.25 225 GLU B CA 1
ATOM 4318 C C . GLU B 1 225 ? 20.844 -15.133 -19.438 1 93.25 225 GLU B C 1
ATOM 4320 O O . GLU B 1 225 ? 19.656 -15.43 -19.219 1 93.25 225 GLU B O 1
ATOM 4325 N N . ASP B 1 226 ? 21.812 -15.93 -19.219 1 92.88 226 ASP B N 1
ATOM 4326 C CA . ASP B 1 226 ? 21.578 -17.312 -18.828 1 92.88 226 ASP B CA 1
ATOM 4327 C C . ASP B 1 226 ? 21.484 -17.453 -17.312 1 92.88 226 ASP B C 1
ATOM 4329 O O . ASP B 1 226 ? 21.234 -18.547 -16.797 1 92.88 226 ASP B O 1
ATOM 4333 N N . LYS B 1 227 ? 21.641 -16.344 -16.594 1 94.69 227 LYS B N 1
ATOM 4334 C CA . LYS B 1 227 ? 21.656 -16.391 -15.133 1 94.69 227 LYS B CA 1
ATOM 4335 C C . LYS B 1 227 ? 20.5 -15.602 -14.539 1 94.69 227 LYS B C 1
ATOM 4337 O O . LYS B 1 227 ? 20.562 -15.141 -13.398 1 94.69 227 LYS B O 1
ATOM 4342 N N . LEU B 1 228 ? 19.438 -15.445 -15.234 1 93.88 228 LEU B N 1
ATOM 4343 C CA . LEU B 1 228 ? 18.297 -14.648 -14.789 1 93.88 228 LEU B CA 1
ATOM 4344 C C . LEU B 1 228 ? 17.5 -15.398 -13.719 1 93.88 228 LEU B C 1
ATOM 4346 O O . LEU B 1 228 ? 16.672 -14.805 -13.023 1 93.88 228 LEU B O 1
ATOM 4350 N N . GLY B 1 229 ? 17.734 -16.625 -13.547 1 90.94 229 GLY B N 1
ATOM 4351 C CA . GLY B 1 229 ? 17.047 -17.438 -12.562 1 90.94 229 GLY B CA 1
ATOM 4352 C C . GLY B 1 229 ? 17.656 -17.344 -11.18 1 90.94 229 GLY B C 1
ATOM 4353 O O . GLY B 1 229 ? 17.109 -17.906 -10.219 1 90.94 229 GLY B O 1
ATOM 4354 N N . SER B 1 230 ? 18.766 -16.547 -11.016 1 92.69 230 SER B N 1
ATOM 4355 C CA . SER B 1 230 ? 19.422 -16.406 -9.719 1 92.69 230 SER B CA 1
ATOM 4356 C C . SER B 1 230 ? 18.562 -15.617 -8.734 1 92.69 230 SER B C 1
ATOM 4358 O O . SER B 1 230 ? 17.938 -14.625 -9.109 1 92.69 230 SER B O 1
ATOM 4360 N N . ALA B 1 231 ? 18.547 -16.078 -7.496 1 92.88 231 ALA B N 1
ATOM 4361 C CA . ALA B 1 231 ? 17.734 -15.438 -6.461 1 92.88 231 ALA B CA 1
ATOM 4362 C C . ALA B 1 231 ? 18.406 -14.148 -5.98 1 92.88 231 ALA B C 1
ATOM 4364 O O . ALA B 1 231 ? 19.625 -14.07 -5.875 1 92.88 231 ALA B O 1
ATOM 4365 N N . VAL B 1 232 ? 17.656 -13.18 -5.703 1 95.75 232 VAL B N 1
ATOM 4366 C CA . VAL B 1 232 ? 18.094 -11.914 -5.117 1 95.75 232 VAL B CA 1
ATOM 4367 C C . VAL B 1 232 ? 17.594 -11.805 -3.682 1 95.75 232 VAL B C 1
ATOM 4369 O O . VAL B 1 232 ? 16.391 -11.781 -3.441 1 95.75 232 VAL B O 1
ATOM 4372 N N . GLU B 1 233 ? 18.484 -11.656 -2.77 1 93 233 GLU B N 1
ATOM 4373 C CA . GLU B 1 233 ? 18.109 -11.727 -1.36 1 93 233 GLU B CA 1
ATOM 4374 C C . GLU B 1 233 ? 18.109 -10.344 -0.716 1 93 233 GLU B C 1
ATOM 4376 O O . GLU B 1 233 ? 17.469 -10.125 0.31 1 93 233 GLU B O 1
ATOM 4381 N N . ASP B 1 234 ? 18.844 -9.477 -1.347 1 93 234 ASP B N 1
ATOM 4382 C CA . ASP B 1 234 ? 19 -8.125 -0.809 1 93 234 ASP B CA 1
ATOM 4383 C C . ASP B 1 234 ? 19.188 -7.102 -1.929 1 93 234 ASP B C 1
ATOM 4385 O O . ASP B 1 234 ? 19.562 -7.461 -3.047 1 93 234 ASP B O 1
ATOM 4389 N N . VAL B 1 235 ? 18.797 -5.91 -1.637 1 95.75 235 VAL B N 1
ATOM 4390 C CA . VAL B 1 235 ? 19 -4.82 -2.588 1 95.75 235 VAL B CA 1
ATOM 4391 C C . VAL B 1 235 ? 19.812 -3.711 -1.941 1 95.75 235 VAL B C 1
ATOM 4393 O O . VAL B 1 235 ? 19.484 -3.227 -0.859 1 95.75 235 VAL B O 1
ATOM 4396 N N . LEU B 1 236 ? 20.875 -3.336 -2.557 1 95.75 236 LEU B N 1
ATOM 4397 C CA . LEU B 1 236 ? 21.75 -2.268 -2.08 1 95.75 236 LEU B CA 1
ATOM 4398 C C . LEU B 1 236 ? 21.922 -1.187 -3.145 1 95.75 236 LEU B C 1
ATOM 4400 O O . LEU B 1 236 ? 21.875 -1.476 -4.34 1 95.75 236 LEU B O 1
ATOM 4404 N N . VAL B 1 237 ? 22.062 0.013 -2.688 1 95.75 237 VAL B N 1
ATOM 4405 C CA . VAL B 1 237 ? 22.281 1.14 -3.588 1 95.75 237 VAL B CA 1
ATOM 4406 C C . VAL B 1 237 ? 23.703 1.671 -3.408 1 95.75 237 VAL B C 1
ATOM 4408 O O . VAL B 1 237 ? 24.125 1.946 -2.283 1 95.75 237 VAL B O 1
ATOM 4411 N N . GLY B 1 238 ? 24.406 1.783 -4.461 1 94.62 238 GLY B N 1
ATOM 4412 C CA . GLY B 1 238 ? 25.75 2.34 -4.434 1 94.62 238 GLY B CA 1
ATOM 4413 C C . GLY B 1 238 ? 25.766 3.852 -4.543 1 94.62 238 GLY B C 1
ATOM 4414 O O . GLY B 1 238 ? 26.234 4.402 -5.547 1 94.62 238 GLY B O 1
ATOM 4415 N N . ALA B 1 239 ? 25.391 4.453 -3.5 1 92.5 239 ALA B N 1
ATOM 4416 C CA . ALA B 1 239 ? 25.359 5.914 -3.471 1 92.5 239 ALA B CA 1
ATOM 4417 C C . ALA B 1 239 ? 26.547 6.469 -2.693 1 92.5 239 ALA B C 1
ATOM 4419 O O . ALA B 1 239 ? 26.75 7.684 -2.625 1 92.5 239 ALA B O 1
ATOM 4420 N N . MET B 1 240 ? 27.344 5.602 -2.143 1 92.5 240 MET B N 1
ATOM 4421 C CA . MET B 1 240 ? 28.531 5.988 -1.368 1 92.5 240 MET B CA 1
ATOM 4422 C C . MET B 1 240 ? 29.797 5.887 -2.213 1 92.5 240 MET B C 1
ATOM 4424 O O . MET B 1 240 ? 29.719 5.562 -3.4 1 92.5 240 MET B O 1
ATOM 4428 N N . THR B 1 241 ? 30.891 6.293 -1.62 1 91.81 241 THR B N 1
ATOM 4429 C CA . THR B 1 241 ? 32.188 6.031 -2.266 1 91.81 241 THR B CA 1
ATOM 4430 C C . THR B 1 241 ? 32.438 4.527 -2.367 1 91.81 241 THR B C 1
ATOM 4432 O O . THR B 1 241 ? 31.844 3.74 -1.625 1 91.81 241 THR B O 1
ATOM 4435 N N . PRO B 1 242 ? 33.25 4.16 -3.326 1 91.06 242 PRO B N 1
ATOM 4436 C CA . PRO B 1 242 ? 33.562 2.732 -3.477 1 91.06 242 PRO B CA 1
ATOM 4437 C C . PRO B 1 242 ? 34.062 2.096 -2.189 1 91.06 242 PRO B C 1
ATOM 4439 O O . PRO B 1 242 ? 33.688 0.968 -1.858 1 91.06 242 PRO B O 1
ATOM 4442 N N . GLU B 1 243 ? 34.844 2.82 -1.49 1 89.56 243 GLU B N 1
ATOM 4443 C CA . GLU B 1 243 ? 35.438 2.289 -0.258 1 89.56 243 GLU B CA 1
ATOM 4444 C C . GLU B 1 243 ? 34.344 2.004 0.778 1 89.56 243 GLU B C 1
ATOM 4446 O O . GLU B 1 243 ? 34.312 0.916 1.356 1 89.56 243 GLU B O 1
ATOM 4451 N N . SER B 1 244 ? 33.531 2.902 0.979 1 89.69 244 SER B N 1
ATOM 4452 C CA . SER B 1 244 ? 32.438 2.758 1.947 1 89.69 244 SER B CA 1
ATOM 4453 C C . SER B 1 244 ? 31.422 1.725 1.485 1 89.69 244 SER B C 1
ATOM 4455 O O . SER B 1 244 ? 30.953 0.918 2.285 1 89.69 244 SER B O 1
ATOM 4457 N N . ALA B 1 245 ? 31.156 1.724 0.204 1 90.31 245 ALA B N 1
ATOM 4458 C CA . ALA B 1 245 ? 30.156 0.815 -0.365 1 90.31 245 ALA B CA 1
ATOM 4459 C C . ALA B 1 245 ? 30.609 -0.639 -0.215 1 90.31 245 ALA B C 1
ATOM 4461 O O . ALA B 1 245 ? 29.781 -1.517 0.059 1 90.31 245 ALA B O 1
ATOM 4462 N N . LEU B 1 246 ? 31.875 -0.862 -0.39 1 90.69 246 LEU B N 1
ATOM 4463 C CA . LEU B 1 246 ? 32.406 -2.221 -0.353 1 90.69 246 LEU B CA 1
ATOM 4464 C C . LEU B 1 246 ? 32.156 -2.869 1.002 1 90.69 246 LEU B C 1
ATOM 4466 O O . LEU B 1 246 ? 31.844 -4.066 1.076 1 90.69 246 LEU B O 1
ATOM 4470 N N . ALA B 1 247 ? 32.25 -2.082 2.018 1 88.38 247 ALA B N 1
ATOM 4471 C CA . ALA B 1 247 ? 31.984 -2.602 3.355 1 88.38 247 ALA B CA 1
ATOM 4472 C C . ALA B 1 247 ? 30.547 -3.113 3.465 1 88.38 247 ALA B C 1
ATOM 4474 O O . ALA B 1 247 ? 30.297 -4.137 4.102 1 88.38 247 ALA B O 1
ATOM 4475 N N . TYR B 1 248 ? 29.656 -2.486 2.807 1 87.94 248 TYR B N 1
ATOM 4476 C CA . TYR B 1 248 ? 28.25 -2.887 2.812 1 87.94 248 TYR B CA 1
ATOM 4477 C C . TYR B 1 248 ? 28.031 -4.094 1.91 1 87.94 248 TYR B C 1
ATOM 4479 O O . TYR B 1 248 ? 27.312 -5.023 2.275 1 87.94 248 TYR B O 1
ATOM 4487 N N . PHE B 1 249 ? 28.672 -4.07 0.782 1 92.75 249 PHE B N 1
ATOM 4488 C CA . PHE B 1 249 ? 28.484 -5.129 -0.202 1 92.75 249 PHE B CA 1
ATOM 4489 C C . PHE B 1 249 ? 28.938 -6.473 0.353 1 92.75 249 PHE B C 1
ATOM 4491 O O . PHE B 1 249 ? 28.359 -7.512 0.034 1 92.75 249 PHE B O 1
ATOM 4498 N N . ARG B 1 250 ? 29.922 -6.484 1.226 1 91.69 250 ARG B N 1
ATOM 4499 C CA . ARG B 1 250 ? 30.5 -7.715 1.759 1 91.69 250 ARG B CA 1
ATOM 4500 C C . ARG B 1 250 ? 29.578 -8.344 2.797 1 91.69 250 ARG B C 1
ATOM 4502 O O . ARG B 1 250 ? 29.703 -9.531 3.1 1 91.69 250 ARG B O 1
ATOM 4509 N N . ARG B 1 251 ? 28.672 -7.586 3.268 1 88.5 251 ARG B N 1
ATOM 4510 C CA . ARG B 1 251 ? 27.812 -8.055 4.348 1 88.5 251 ARG B CA 1
ATOM 4511 C C . ARG B 1 251 ? 26.594 -8.789 3.801 1 88.5 251 ARG B C 1
ATOM 4513 O O . ARG B 1 251 ? 25.828 -9.391 4.559 1 88.5 251 ARG B O 1
ATOM 4520 N N . SER B 1 252 ? 26.406 -8.758 2.48 1 88.06 252 SER B N 1
ATOM 4521 C CA . SER B 1 252 ? 25.203 -9.328 1.886 1 88.06 252 SER B CA 1
ATOM 4522 C C . SER B 1 252 ? 25.547 -10.289 0.755 1 88.06 252 SER B C 1
ATOM 4524 O O . SER B 1 252 ? 26.469 -10.031 -0.03 1 88.06 252 SER B O 1
ATOM 4526 N N . ALA B 1 253 ? 24.828 -11.398 0.775 1 89.5 253 ALA B N 1
ATOM 4527 C CA . ALA B 1 253 ? 24.984 -12.359 -0.316 1 89.5 253 ALA B CA 1
ATOM 4528 C C . ALA B 1 253 ? 23.812 -12.273 -1.295 1 89.5 253 ALA B C 1
ATOM 4530 O O . ALA B 1 253 ? 22.719 -11.812 -0.938 1 89.5 253 ALA B O 1
ATOM 4531 N N . ASN B 1 254 ? 24.109 -12.617 -2.598 1 93.94 254 ASN B N 1
ATOM 4532 C CA . ASN B 1 254 ? 23.094 -12.695 -3.648 1 93.94 254 ASN B CA 1
ATOM 4533 C C . ASN B 1 254 ? 22.297 -11.406 -3.748 1 93.94 254 ASN B C 1
ATOM 4535 O O . ASN B 1 254 ? 21.062 -11.445 -3.771 1 93.94 254 ASN B O 1
ATOM 4539 N N . LYS B 1 255 ? 23 -10.305 -3.771 1 96.38 255 LYS B N 1
ATOM 4540 C CA . LYS B 1 255 ? 22.328 -9.016 -3.713 1 96.38 255 LYS B CA 1
ATOM 4541 C C . LYS B 1 255 ? 22.203 -8.391 -5.102 1 96.38 255 LYS B C 1
ATOM 4543 O O . LY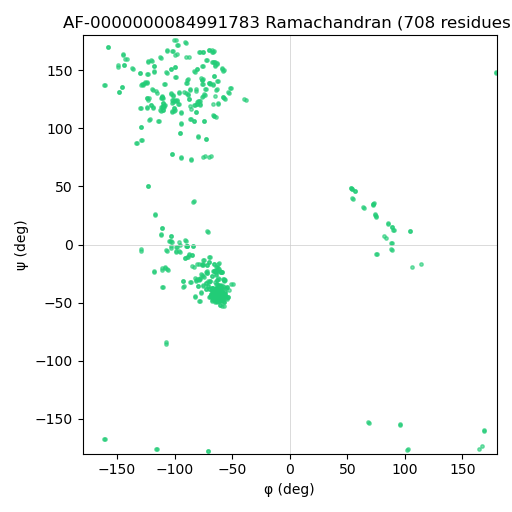S B 1 255 ? 23 -8.703 -5.996 1 96.38 255 LYS B O 1
ATOM 4548 N N . ALA B 1 256 ? 21.188 -7.594 -5.215 1 97.5 256 ALA B N 1
ATOM 4549 C CA . ALA B 1 256 ? 21.125 -6.633 -6.316 1 97.5 256 ALA B CA 1
ATOM 4550 C C . ALA B 1 256 ? 21.812 -5.324 -5.934 1 97.5 256 ALA B C 1
ATOM 4552 O O . ALA B 1 256 ? 21.578 -4.785 -4.852 1 97.5 256 ALA B O 1
ATOM 4553 N N . VAL B 1 257 ? 22.672 -4.895 -6.758 1 97.94 257 VAL B N 1
ATOM 4554 C CA . VAL B 1 257 ? 23.312 -3.607 -6.531 1 97.94 257 VAL B CA 1
ATOM 4555 C C . VAL B 1 257 ? 22.844 -2.602 -7.582 1 97.94 257 VAL B C 1
ATOM 4557 O O . VAL B 1 257 ? 22.922 -2.871 -8.781 1 97.94 257 VAL B O 1
ATOM 4560 N N . ILE B 1 258 ? 22.375 -1.5 -7.141 1 97.88 258 ILE B N 1
ATOM 4561 C CA . ILE B 1 258 ? 21.859 -0.436 -8.008 1 97.88 258 ILE B CA 1
ATOM 4562 C C . ILE B 1 258 ? 22.812 0.762 -7.949 1 97.88 258 ILE B C 1
ATOM 4564 O O . ILE B 1 258 ? 23.125 1.262 -6.871 1 97.88 258 ILE B O 1
ATOM 4568 N N . THR B 1 259 ? 23.281 1.243 -9.055 1 96.94 259 THR B N 1
ATOM 4569 C CA . THR B 1 259 ? 24.125 2.428 -9.117 1 96.94 259 THR B CA 1
ATOM 4570 C C . THR B 1 259 ? 24.078 3.055 -10.508 1 96.94 259 THR B C 1
ATOM 4572 O O . THR B 1 259 ? 23.484 2.492 -11.43 1 96.94 259 THR B O 1
ATOM 4575 N N . GLY B 1 260 ? 24.641 4.227 -10.602 1 95.88 260 GLY B N 1
ATOM 4576 C CA . GLY B 1 260 ? 24.719 4.855 -11.906 1 95.88 260 GLY B CA 1
ATOM 4577 C C . GLY B 1 260 ? 25.609 4.113 -12.875 1 95.88 260 GLY B C 1
ATOM 4578 O O . GLY B 1 260 ? 26.656 3.574 -12.477 1 95.88 260 GLY B O 1
ATOM 4579 N N . GLY B 1 261 ? 25.203 4.148 -14.102 1 96 261 GLY B N 1
ATOM 4580 C CA . GLY B 1 261 ? 26 3.473 -15.109 1 96 261 GLY B CA 1
ATOM 4581 C C . GLY B 1 261 ? 27.406 4.051 -15.258 1 96 261 GLY B C 1
ATOM 4582 O O . GLY B 1 261 ? 28.297 3.387 -15.766 1 96 261 GLY B O 1
ATOM 4583 N N . ASP B 1 262 ? 27.562 5.242 -14.82 1 95.75 262 ASP B N 1
ATOM 4584 C CA . ASP B 1 262 ? 28.828 5.934 -14.945 1 95.75 262 ASP B CA 1
ATOM 4585 C C . ASP B 1 262 ? 29.719 5.691 -13.727 1 95.75 262 ASP B C 1
ATOM 4587 O O . ASP B 1 262 ? 30.812 6.234 -13.633 1 95.75 262 ASP B O 1
ATOM 4591 N N . ARG B 1 263 ? 29.219 4.859 -12.805 1 95.75 263 ARG B N 1
ATOM 4592 C CA . ARG B 1 263 ? 29.969 4.582 -11.586 1 95.75 263 ARG B CA 1
ATOM 4593 C C . ARG B 1 263 ? 30.812 3.316 -11.727 1 95.75 263 ARG B C 1
ATOM 4595 O O . ARG B 1 263 ? 30.547 2.312 -11.062 1 95.75 263 ARG B O 1
ATOM 4602 N N . THR B 1 264 ? 31.875 3.445 -12.461 1 96.44 264 THR B N 1
ATOM 4603 C CA . THR B 1 264 ? 32.688 2.303 -12.82 1 96.44 264 THR B CA 1
ATOM 4604 C C . THR B 1 264 ? 33.281 1.639 -11.57 1 96.44 264 THR B C 1
ATOM 4606 O O . THR B 1 264 ? 33.188 0.419 -11.414 1 96.44 264 THR B O 1
ATOM 4609 N N . GLU B 1 265 ? 33.781 2.395 -10.688 1 95.44 265 GLU B N 1
ATOM 4610 C CA . GLU B 1 265 ? 34.438 1.854 -9.516 1 95.44 265 GLU B CA 1
ATOM 4611 C C . GLU B 1 265 ? 33.469 1.138 -8.594 1 95.44 265 GLU B C 1
ATOM 4613 O O . GLU B 1 265 ? 33.781 0.101 -8.008 1 95.44 265 GLU B O 1
ATOM 4618 N N . ILE B 1 266 ? 32.281 1.663 -8.469 1 96.19 266 ILE B N 1
ATOM 4619 C CA . ILE B 1 266 ? 31.25 1.05 -7.625 1 96.19 266 ILE B CA 1
ATOM 4620 C C . ILE B 1 266 ? 30.797 -0.273 -8.242 1 96.19 266 ILE B C 1
ATOM 4622 O O . ILE B 1 266 ? 30.641 -1.272 -7.535 1 96.19 266 ILE B O 1
ATOM 4626 N N . ALA B 1 267 ? 30.594 -0.229 -9.539 1 97.44 267 ALA B N 1
ATOM 4627 C CA . ALA B 1 267 ? 30.188 -1.439 -10.25 1 97.44 267 ALA B CA 1
ATOM 4628 C C . ALA B 1 267 ? 31.234 -2.543 -10.094 1 97.44 267 ALA B C 1
ATOM 4630 O O . ALA B 1 267 ? 30.891 -3.689 -9.789 1 97.44 267 ALA B O 1
ATOM 4631 N N . LEU B 1 268 ? 32.469 -2.15 -10.258 1 96.88 268 LEU B N 1
ATOM 4632 C CA . LEU B 1 268 ? 33.562 -3.127 -10.148 1 96.88 268 LEU B CA 1
ATOM 4633 C C . LEU B 1 268 ? 33.688 -3.637 -8.711 1 96.88 268 LEU B C 1
ATOM 4635 O O . LEU B 1 268 ? 33.906 -4.824 -8.492 1 96.88 268 LEU B O 1
ATOM 4639 N N . ALA B 1 269 ? 33.531 -2.758 -7.773 1 95.75 269 ALA B N 1
ATOM 4640 C CA . ALA B 1 269 ? 33.562 -3.156 -6.371 1 95.75 269 ALA B CA 1
ATOM 4641 C C . ALA B 1 269 ? 32.469 -4.156 -6.051 1 95.75 269 ALA B C 1
ATOM 4643 O O . ALA B 1 269 ? 32.688 -5.141 -5.34 1 95.75 269 ALA B O 1
ATOM 4644 N N . ALA B 1 270 ? 31.281 -3.904 -6.562 1 96.44 270 ALA B N 1
ATOM 4645 C CA . ALA B 1 270 ? 30.156 -4.828 -6.371 1 96.44 270 ALA B CA 1
ATOM 4646 C C . ALA B 1 270 ? 30.484 -6.207 -6.938 1 96.44 270 ALA B C 1
ATOM 4648 O O . ALA B 1 270 ? 30.234 -7.227 -6.289 1 96.44 270 ALA B O 1
ATOM 4649 N N . LEU B 1 271 ? 31.094 -6.238 -8.109 1 96.62 271 LEU B N 1
ATOM 4650 C CA . LEU B 1 271 ? 31.375 -7.48 -8.82 1 96.62 271 LEU B CA 1
ATOM 4651 C C . LEU B 1 271 ? 32.469 -8.289 -8.102 1 96.62 271 LEU B C 1
ATOM 4653 O O . LEU B 1 271 ? 32.656 -9.469 -8.383 1 96.62 271 LEU B O 1
ATOM 4657 N N . GLU B 1 272 ? 33.094 -7.66 -7.141 1 94.06 272 GLU B N 1
ATOM 4658 C CA . GLU B 1 272 ? 34.094 -8.367 -6.332 1 94.06 272 GLU B CA 1
ATOM 4659 C C . GLU B 1 272 ? 33.406 -9.125 -5.188 1 94.06 272 GLU B C 1
ATOM 4661 O O . GLU B 1 272 ? 34.094 -9.859 -4.453 1 94.06 272 GLU B O 1
ATOM 4666 N N . THR B 1 273 ? 32.25 -8.953 -4.957 1 95.25 273 THR B N 1
ATOM 4667 C CA . THR B 1 273 ? 31.484 -9.602 -3.895 1 95.25 273 THR B CA 1
ATOM 4668 C C . THR B 1 273 ? 30.391 -10.492 -4.48 1 95.25 273 THR B C 1
ATOM 4670 O O . THR B 1 273 ? 30.344 -10.719 -5.691 1 95.25 273 THR B O 1
ATOM 4673 N N . ASP B 1 274 ? 29.578 -11.07 -3.67 1 94.75 274 ASP B N 1
ATOM 4674 C CA . ASP B 1 274 ? 28.5 -11.953 -4.098 1 94.75 274 ASP B CA 1
ATOM 4675 C C . ASP B 1 274 ? 27.297 -11.148 -4.586 1 94.75 274 ASP B C 1
ATOM 4677 O O . ASP B 1 274 ? 26.422 -10.797 -3.795 1 94.75 274 ASP B O 1
ATOM 4681 N N . VAL B 1 275 ? 27.266 -10.898 -5.883 1 96.12 275 VAL B N 1
ATOM 4682 C CA . VAL B 1 275 ? 26.219 -10.086 -6.492 1 96.12 275 VAL B CA 1
ATOM 4683 C C . VAL B 1 275 ? 25.391 -10.945 -7.457 1 96.12 275 VAL B C 1
ATOM 4685 O O . VAL B 1 275 ? 25.953 -11.641 -8.305 1 96.12 275 VAL B O 1
ATOM 4688 N N . ALA B 1 276 ? 24.125 -10.852 -7.297 1 96.94 276 ALA B N 1
ATOM 4689 C CA . ALA B 1 276 ? 23.234 -11.609 -8.164 1 96.94 276 ALA B CA 1
ATOM 4690 C C . ALA B 1 276 ? 22.938 -10.844 -9.453 1 96.94 276 ALA B C 1
ATOM 4692 O O . ALA B 1 276 ? 22.75 -11.453 -10.516 1 96.94 276 ALA B O 1
ATOM 4693 N N . VAL B 1 277 ? 22.906 -9.516 -9.336 1 98.19 277 VAL B N 1
ATOM 4694 C CA . VAL B 1 277 ? 22.609 -8.695 -10.508 1 98.19 277 VAL B CA 1
ATOM 4695 C C . VAL B 1 277 ? 23.078 -7.262 -10.258 1 98.19 277 VAL B C 1
ATOM 4697 O O . VAL B 1 277 ? 22.938 -6.742 -9.148 1 98.19 277 VAL B O 1
ATOM 4700 N N . LEU B 1 278 ? 23.656 -6.723 -11.234 1 98.31 278 LEU B N 1
ATOM 4701 C CA . LEU B 1 278 ? 24 -5.305 -11.258 1 98.31 278 LEU B CA 1
ATOM 4702 C C . LEU B 1 278 ? 22.969 -4.508 -12.062 1 98.31 278 LEU B C 1
ATOM 4704 O O . LEU B 1 278 ? 22.719 -4.824 -13.227 1 98.31 278 LEU B O 1
ATOM 4708 N N . ILE B 1 279 ? 22.359 -3.518 -11.477 1 98.44 279 ILE B N 1
ATOM 4709 C CA . ILE B 1 279 ? 21.359 -2.674 -12.133 1 98.44 279 ILE B CA 1
ATOM 4710 C C . ILE B 1 279 ? 21.922 -1.263 -12.312 1 98.44 279 ILE B C 1
ATOM 4712 O O . ILE B 1 279 ? 22.172 -0.559 -11.328 1 98.44 279 ILE B O 1
ATOM 4716 N N . LEU B 1 280 ? 22.094 -0.891 -13.5 1 98.31 280 LEU B N 1
ATOM 4717 C CA . LEU B 1 280 ? 22.688 0.4 -13.836 1 98.31 280 LEU B CA 1
ATOM 4718 C C . LEU B 1 280 ? 21.625 1.395 -14.273 1 98.31 280 LEU B C 1
ATOM 4720 O O . LEU B 1 280 ? 20.844 1.116 -15.188 1 98.31 280 LEU B O 1
ATOM 4724 N N . THR B 1 281 ? 21.656 2.555 -13.68 1 96.94 281 THR B N 1
ATOM 4725 C CA . THR B 1 281 ? 20.547 3.5 -13.859 1 96.94 281 THR B CA 1
ATOM 4726 C C . THR B 1 281 ? 20.969 4.645 -14.773 1 96.94 281 THR B C 1
ATOM 4728 O O . THR B 1 281 ? 22.141 4.762 -15.141 1 96.94 281 THR B O 1
ATOM 4731 N N . GLY B 1 282 ? 20.016 5.453 -15.258 1 94.44 282 GLY B N 1
ATOM 4732 C CA . GLY B 1 282 ? 20.234 6.699 -15.977 1 94.44 282 GLY B CA 1
ATOM 4733 C C . GLY B 1 282 ? 20.391 6.5 -17.484 1 94.44 282 GLY B C 1
ATOM 4734 O O . GLY B 1 282 ? 20.547 7.469 -18.219 1 94.44 282 GLY B O 1
ATOM 4735 N N . GLY B 1 283 ? 20.375 5.25 -17.859 1 95.31 283 GLY B N 1
ATOM 4736 C CA . GLY B 1 283 ? 20.562 4.984 -19.266 1 95.31 283 GLY B CA 1
ATOM 4737 C C . GLY B 1 283 ? 22 5.164 -19.734 1 95.31 283 GLY B C 1
ATOM 4738 O O . GLY B 1 283 ? 22.25 5.438 -20.906 1 95.31 283 GLY B O 1
ATOM 4739 N N . ILE B 1 284 ? 22.875 5.051 -18.859 1 95.38 284 ILE B N 1
ATOM 4740 C CA . ILE B 1 284 ? 24.281 5.258 -19.156 1 95.38 284 ILE B CA 1
ATOM 4741 C C . ILE B 1 284 ? 24.984 3.908 -19.297 1 95.38 284 ILE B C 1
ATOM 4743 O O . ILE B 1 284 ? 25.031 3.131 -18.344 1 95.38 284 ILE B O 1
ATOM 4747 N N . TYR B 1 285 ? 25.578 3.674 -20.391 1 97.19 285 TYR B N 1
ATOM 4748 C CA . TYR B 1 285 ? 26.344 2.441 -20.594 1 97.19 285 TYR B CA 1
ATOM 4749 C C . TYR B 1 285 ? 27.609 2.436 -19.734 1 97.19 285 TYR B C 1
ATOM 4751 O O . TYR B 1 285 ? 28.312 3.449 -19.656 1 97.19 285 TYR B O 1
ATOM 4759 N N . PRO B 1 286 ? 27.844 1.326 -19.203 1 97.31 286 PRO B N 1
ATOM 4760 C CA . PRO B 1 286 ? 29.047 1.273 -18.359 1 97.31 286 PRO B CA 1
ATOM 4761 C C . PRO B 1 286 ? 30.328 1.147 -19.172 1 97.31 286 PRO B C 1
ATOM 4763 O O . PRO B 1 286 ? 30.281 0.861 -20.375 1 97.31 286 PRO B O 1
ATOM 4766 N N . ASP B 1 287 ? 31.359 1.398 -18.453 1 97.19 287 ASP B N 1
ATOM 4767 C CA . ASP B 1 287 ? 32.688 1.105 -19.031 1 97.19 287 ASP B CA 1
ATOM 4768 C C . ASP B 1 287 ? 32.781 -0.363 -19.438 1 97.19 287 ASP B C 1
ATOM 4770 O O . ASP B 1 287 ? 32.25 -1.24 -18.75 1 97.19 287 ASP B O 1
ATOM 4774 N N . MET B 1 288 ? 33.562 -0.593 -20.438 1 97.38 288 MET B N 1
ATOM 4775 C CA . MET B 1 288 ? 33.719 -1.946 -20.969 1 97.38 288 MET B CA 1
ATOM 4776 C C . MET B 1 288 ? 34.312 -2.871 -19.891 1 97.38 288 MET B C 1
ATOM 4778 O O . MET B 1 288 ? 34 -4.062 -19.875 1 97.38 288 MET B O 1
ATOM 4782 N N . LYS B 1 289 ? 35.094 -2.34 -18.984 1 97.5 289 LYS B N 1
ATOM 4783 C CA . LYS B 1 289 ? 35.688 -3.129 -17.906 1 97.5 289 LYS B CA 1
ATOM 4784 C C . LYS B 1 289 ? 34.625 -3.768 -17.047 1 97.5 289 LYS B C 1
ATOM 4786 O O . LYS B 1 289 ? 34.781 -4.895 -16.578 1 97.5 289 LYS B O 1
ATOM 4791 N N . VAL B 1 290 ? 33.594 -3.064 -16.875 1 98.06 290 VAL B N 1
ATOM 4792 C CA . VAL B 1 290 ? 32.5 -3.557 -16.047 1 98.06 290 VAL B CA 1
ATOM 4793 C C . VAL B 1 290 ? 31.797 -4.711 -16.766 1 98.06 290 VAL B C 1
ATOM 4795 O O . VAL B 1 290 ? 31.5 -5.746 -16.156 1 98.06 290 VAL B O 1
ATOM 4798 N N . ILE B 1 291 ? 31.516 -4.555 -18.047 1 97.94 291 ILE B N 1
ATOM 4799 C CA . ILE B 1 291 ? 30.844 -5.57 -18.844 1 97.94 291 ILE B CA 1
ATOM 4800 C C . ILE B 1 291 ? 31.672 -6.848 -18.875 1 97.94 291 ILE B C 1
ATOM 4802 O O . ILE B 1 291 ? 31.156 -7.941 -18.641 1 97.94 291 ILE B O 1
ATOM 4806 N N . VAL B 1 292 ? 32.906 -6.676 -19.125 1 97.88 292 VAL B N 1
ATOM 4807 C CA . VAL B 1 292 ? 33.812 -7.809 -19.234 1 97.88 292 VAL B CA 1
ATOM 4808 C C . VAL B 1 292 ? 33.906 -8.547 -17.891 1 97.88 292 VAL B C 1
ATOM 4810 O O . VAL B 1 292 ? 33.781 -9.773 -17.844 1 97.88 292 VAL B O 1
ATOM 4813 N N . ARG B 1 293 ? 34.094 -7.797 -16.844 1 97.94 293 ARG B N 1
ATOM 4814 C CA . ARG B 1 293 ? 34.188 -8.398 -15.523 1 97.94 293 ARG B CA 1
ATOM 4815 C C . ARG B 1 293 ? 32.906 -9.125 -15.156 1 97.94 293 ARG B C 1
ATOM 4817 O O . ARG B 1 293 ? 32.938 -10.227 -14.602 1 97.94 293 ARG B O 1
ATOM 4824 N N . ALA B 1 294 ? 31.797 -8.516 -15.406 1 98.25 294 ALA B N 1
ATOM 4825 C CA . ALA B 1 294 ? 30.5 -9.125 -15.125 1 98.25 294 ALA B CA 1
ATOM 4826 C C . ALA B 1 294 ? 30.328 -10.43 -15.898 1 98.25 294 ALA B C 1
ATOM 4828 O O . ALA B 1 294 ? 29.844 -11.422 -15.359 1 98.25 294 ALA B O 1
ATOM 4829 N N . ALA B 1 295 ? 30.672 -10.367 -17.141 1 97.38 295 ALA B N 1
ATOM 4830 C CA . ALA B 1 295 ? 30.594 -11.555 -17.969 1 97.38 295 ALA B CA 1
ATOM 4831 C C . ALA B 1 295 ? 31.469 -12.672 -17.422 1 97.38 295 ALA B C 1
ATOM 4833 O O . ALA B 1 295 ? 31.047 -13.828 -17.359 1 97.38 295 ALA B O 1
ATOM 4834 N N . GLU B 1 296 ? 32.656 -12.32 -17.047 1 96.94 296 GLU B N 1
ATOM 4835 C CA . GLU B 1 296 ? 33.594 -13.289 -16.469 1 96.94 296 GLU B CA 1
ATOM 4836 C C . GLU B 1 296 ? 33 -13.93 -15.211 1 96.94 296 GLU B C 1
ATOM 4838 O O . GLU B 1 296 ? 33.188 -15.133 -14.984 1 96.94 296 GLU B O 1
ATOM 4843 N N . LYS B 1 297 ? 32.312 -13.203 -14.43 1 96.44 297 LYS B N 1
ATOM 4844 C CA . LYS B 1 297 ? 31.781 -13.672 -13.148 1 96.44 297 LYS B CA 1
ATOM 4845 C C . LYS B 1 297 ? 30.406 -14.305 -13.328 1 96.44 297 LYS B C 1
ATOM 4847 O O . LYS B 1 297 ? 29.844 -14.859 -12.383 1 96.44 297 LYS B O 1
ATOM 4852 N N . GLY B 1 298 ? 29.891 -14.102 -14.539 1 96.38 298 GLY B N 1
ATOM 4853 C CA . GLY B 1 298 ? 28.562 -14.625 -14.812 1 96.38 298 GLY B CA 1
ATOM 4854 C C . GLY B 1 298 ? 27.469 -13.852 -14.117 1 96.38 298 GLY B C 1
ATOM 4855 O O . GLY B 1 298 ? 26.5 -14.438 -13.633 1 96.38 298 GLY B O 1
ATOM 4856 N N . VAL B 1 299 ? 27.625 -12.562 -13.961 1 97.88 299 VAL B N 1
ATOM 4857 C CA . VAL B 1 299 ? 26.656 -11.719 -13.273 1 97.88 299 VAL B CA 1
ATOM 4858 C C . VAL B 1 299 ? 25.828 -10.953 -14.297 1 97.88 299 VAL B C 1
ATOM 4860 O O . VAL B 1 299 ? 26.375 -10.258 -15.164 1 97.88 299 VAL B O 1
ATOM 4863 N N . PRO B 1 300 ? 24.516 -11.07 -14.258 1 98.38 300 PRO B N 1
ATOM 4864 C CA . PRO B 1 300 ? 23.672 -10.242 -15.133 1 98.38 300 PRO B CA 1
ATOM 4865 C C . PRO B 1 300 ? 23.812 -8.75 -14.844 1 98.38 300 PRO B C 1
ATOM 4867 O O . PRO B 1 300 ? 23.938 -8.352 -13.688 1 98.38 300 PRO B O 1
ATOM 4870 N N . VAL B 1 301 ? 23.812 -8.008 -15.93 1 98.56 301 VAL B N 1
ATOM 4871 C CA . VAL B 1 301 ? 23.797 -6.547 -15.859 1 98.56 301 VAL B CA 1
ATOM 4872 C C . VAL B 1 301 ? 22.562 -6.008 -16.578 1 98.56 301 VAL B C 1
ATOM 4874 O O . VAL B 1 301 ? 22.359 -6.277 -17.766 1 98.56 301 VAL B O 1
ATOM 4877 N N . ILE B 1 302 ? 21.719 -5.281 -15.844 1 98.06 302 ILE B N 1
ATOM 4878 C CA . ILE B 1 302 ? 20.531 -4.672 -16.422 1 98.06 302 ILE B CA 1
ATOM 4879 C C . ILE B 1 302 ? 20.703 -3.158 -16.5 1 98.06 302 ILE B C 1
ATOM 4881 O O . ILE B 1 302 ? 20.938 -2.498 -15.484 1 98.06 302 ILE B O 1
ATOM 4885 N N . LEU B 1 303 ? 20.641 -2.633 -17.641 1 98.38 303 LEU B N 1
ATOM 4886 C CA . LEU B 1 303 ? 20.688 -1.192 -17.875 1 98.38 303 LEU B CA 1
ATOM 4887 C C . LEU B 1 303 ? 19.281 -0.62 -18.016 1 98.38 303 LEU B C 1
ATOM 4889 O O . LEU B 1 303 ? 18.5 -1.077 -18.844 1 98.38 303 LEU B O 1
ATOM 4893 N N . VAL B 1 304 ? 18.984 0.295 -17.156 1 97.38 304 VAL B N 1
ATOM 4894 C CA . VAL B 1 304 ? 17.656 0.898 -17.203 1 97.38 304 VAL B CA 1
ATOM 4895 C C . VAL B 1 304 ? 17.781 2.402 -17.438 1 97.38 304 VAL B C 1
ATOM 4897 O O . VAL B 1 304 ? 18.797 3.004 -17.125 1 97.38 304 VAL B O 1
ATOM 4900 N N . HIS B 1 305 ? 16.766 3.023 -17.922 1 95.69 305 HIS B N 1
ATOM 4901 C CA . HIS B 1 305 ? 16.797 4.445 -18.25 1 95.69 305 HIS B CA 1
ATOM 4902 C C . HIS B 1 305 ? 16.234 5.281 -17.109 1 95.69 305 HIS B C 1
ATOM 4904 O O . HIS B 1 305 ? 16.344 6.512 -17.125 1 95.69 305 HIS B O 1
ATOM 4910 N N . TYR B 1 306 ? 15.711 4.633 -16.094 1 94.31 306 TYR B N 1
ATOM 4911 C CA . TYR B 1 306 ? 15.164 5.32 -14.938 1 94.31 306 TYR B CA 1
ATOM 4912 C C . TYR B 1 306 ? 16.281 5.844 -14.031 1 94.31 306 TYR B C 1
ATOM 4914 O O . TYR B 1 306 ? 17.391 5.305 -14.031 1 94.31 306 TYR B O 1
ATOM 4922 N N . ASP B 1 307 ? 15.938 6.875 -13.328 1 93.5 307 ASP B N 1
ATOM 4923 C CA . ASP B 1 307 ? 16.828 7.312 -12.25 1 93.5 307 ASP B CA 1
ATOM 4924 C C . ASP B 1 307 ? 16.719 6.387 -11.047 1 93.5 307 ASP B C 1
ATOM 4926 O O . ASP B 1 307 ? 15.805 5.566 -10.953 1 93.5 307 ASP B O 1
ATOM 4930 N N . THR B 1 308 ? 17.641 6.5 -10.18 1 94.19 308 THR B N 1
ATOM 4931 C CA . THR B 1 308 ? 17.766 5.59 -9.047 1 94.19 308 THR B CA 1
ATOM 4932 C C . THR B 1 308 ? 16.516 5.617 -8.188 1 94.19 308 THR B C 1
ATOM 4934 O O . THR B 1 308 ? 16.031 4.574 -7.75 1 94.19 308 THR B O 1
ATOM 4937 N N . TYR B 1 309 ? 16.016 6.762 -8.023 1 93.5 309 TYR B N 1
ATOM 4938 C CA . TYR B 1 309 ? 14.812 6.891 -7.191 1 93.5 309 TYR B CA 1
ATOM 4939 C C . TYR B 1 309 ? 13.648 6.121 -7.801 1 93.5 309 TYR B C 1
ATOM 4941 O O . TYR B 1 309 ? 12.969 5.363 -7.105 1 93.5 309 TYR B O 1
ATOM 4949 N N . THR B 1 310 ? 13.43 6.262 -8.984 1 93.69 310 THR B N 1
ATOM 4950 C CA . THR B 1 310 ? 12.359 5.578 -9.711 1 93.69 310 THR B CA 1
ATOM 4951 C C . THR B 1 310 ? 12.57 4.066 -9.68 1 93.69 310 THR B C 1
ATOM 4953 O O . THR B 1 310 ? 11.617 3.311 -9.469 1 93.69 310 THR B O 1
ATOM 4956 N N . VAL B 1 311 ? 13.797 3.645 -9.805 1 96.0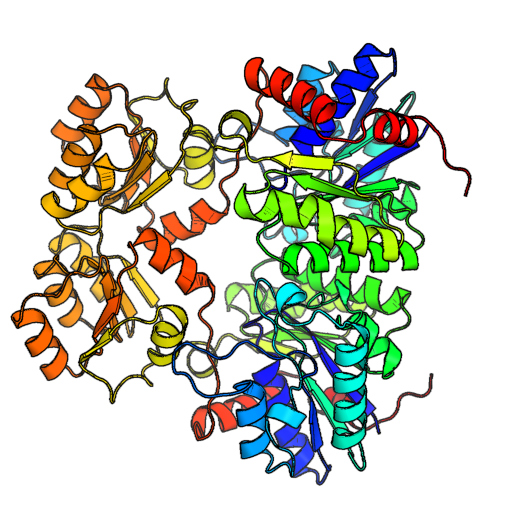6 311 VAL B N 1
ATOM 4957 C CA . VAL B 1 311 ? 14.117 2.223 -9.805 1 96.06 311 VAL B CA 1
ATOM 4958 C C . VAL B 1 311 ? 13.734 1.607 -8.461 1 96.06 311 VAL B C 1
ATOM 4960 O O . VAL B 1 311 ? 13.039 0.589 -8.414 1 96.06 311 VAL B O 1
ATOM 4963 N N . ILE B 1 312 ? 14.102 2.268 -7.418 1 95 312 ILE B N 1
ATOM 4964 C CA . ILE B 1 312 ? 13.844 1.731 -6.086 1 95 312 ILE B CA 1
ATOM 4965 C C . ILE B 1 312 ? 12.336 1.666 -5.84 1 95 312 ILE B C 1
ATOM 4967 O O . ILE B 1 312 ? 11.836 0.688 -5.277 1 95 312 ILE B O 1
ATOM 4971 N N . ASN B 1 313 ? 11.609 2.619 -6.238 1 92.56 313 ASN B N 1
ATOM 4972 C CA . ASN B 1 313 ? 10.156 2.617 -6.07 1 92.56 313 ASN B CA 1
ATOM 4973 C C . ASN B 1 313 ? 9.5 1.494 -6.867 1 92.56 313 ASN B C 1
ATOM 4975 O O . ASN B 1 313 ? 8.555 0.861 -6.395 1 92.56 313 ASN B O 1
ATOM 4979 N N . ARG B 1 314 ? 10.008 1.224 -8.062 1 92.12 314 ARG B N 1
ATOM 4980 C CA . ARG B 1 314 ? 9.461 0.164 -8.898 1 92.12 314 ARG B CA 1
ATOM 4981 C C . ARG B 1 314 ? 9.758 -1.211 -8.312 1 92.12 314 ARG B C 1
ATOM 4983 O O . ARG B 1 314 ? 8.961 -2.143 -8.469 1 92.12 314 ARG B O 1
ATOM 4990 N N . LEU B 1 315 ? 10.867 -1.307 -7.637 1 93.19 315 LEU B N 1
ATOM 4991 C CA . LEU B 1 315 ? 11.273 -2.592 -7.082 1 93.19 315 LEU B CA 1
ATOM 4992 C C . LEU B 1 315 ? 10.359 -3.002 -5.93 1 93.19 315 LEU B C 1
ATOM 4994 O O . LEU B 1 315 ? 10.344 -4.168 -5.531 1 93.19 315 LEU B O 1
ATOM 4998 N N . ALA B 1 316 ? 9.562 -2.07 -5.395 1 85.94 316 ALA B N 1
ATOM 4999 C CA . ALA B 1 316 ? 8.602 -2.389 -4.344 1 85.94 316 ALA B CA 1
ATOM 5000 C C . ALA B 1 316 ? 7.566 -3.398 -4.832 1 85.94 316 ALA B C 1
ATOM 5002 O O . ALA B 1 316 ? 6.934 -4.09 -4.031 1 85.94 316 ALA B O 1
ATOM 5003 N N . GLU B 1 317 ? 7.445 -3.592 -6.078 1 82.19 317 GLU B N 1
ATOM 5004 C CA . GLU B 1 317 ? 6.438 -4.453 -6.691 1 82.19 317 GLU B CA 1
ATOM 5005 C C . GLU B 1 317 ? 7.016 -5.824 -7.027 1 82.19 317 GLU B C 1
ATOM 5007 O O . GLU B 1 317 ? 6.293 -6.715 -7.477 1 82.19 317 GLU B O 1
ATOM 5012 N N . VAL B 1 318 ? 8.328 -5.957 -6.84 1 89.5 318 VAL B N 1
ATOM 5013 C CA . VAL B 1 318 ? 8.984 -7.199 -7.238 1 89.5 318 VAL B CA 1
ATOM 5014 C C . VAL B 1 318 ? 8.664 -8.297 -6.23 1 89.5 318 VAL B C 1
ATOM 5016 O O . VAL B 1 318 ? 8.82 -8.102 -5.02 1 89.5 318 VAL B O 1
ATOM 5019 N N . SER B 1 319 ? 8.188 -9.445 -6.727 1 88.12 319 SER B N 1
ATOM 5020 C CA . SER B 1 319 ? 7.914 -10.617 -5.906 1 88.12 319 SER B CA 1
ATOM 5021 C C . SER B 1 319 ? 8.266 -11.906 -6.652 1 88.12 319 SER B C 1
ATOM 5023 O O . SER B 1 319 ? 8.367 -11.906 -7.879 1 88.12 319 SER B O 1
ATOM 5025 N N . ARG B 1 320 ? 8.453 -12.906 -5.926 1 89.06 320 ARG B N 1
ATOM 5026 C CA . ARG B 1 320 ? 8.789 -14.203 -6.504 1 89.06 320 ARG B CA 1
ATOM 5027 C C . ARG B 1 320 ? 7.629 -14.766 -7.312 1 89.06 320 ARG B C 1
ATOM 5029 O O . ARG B 1 320 ? 6.473 -14.672 -6.891 1 89.06 320 ARG B O 1
ATOM 5036 N N . VAL B 1 321 ? 7.941 -15.312 -8.469 1 88.38 321 VAL B N 1
ATOM 5037 C CA . VAL B 1 321 ? 6.973 -15.992 -9.328 1 88.38 321 VAL B CA 1
ATOM 5038 C C . VAL B 1 321 ? 7.445 -17.406 -9.609 1 88.38 321 VAL B C 1
ATOM 5040 O O . VAL B 1 321 ? 8.594 -17.625 -10.016 1 88.38 321 VAL B O 1
ATOM 5043 N N . ILE B 1 322 ? 6.605 -18.328 -9.344 1 92.19 322 ILE B N 1
ATOM 5044 C CA . ILE B 1 322 ? 6.918 -19.703 -9.695 1 92.19 322 ILE B CA 1
ATOM 5045 C C . ILE B 1 322 ? 6.633 -19.938 -11.18 1 92.19 322 ILE B C 1
ATOM 5047 O O . ILE B 1 322 ? 5.531 -19.656 -11.656 1 92.19 322 ILE B O 1
ATOM 5051 N N . ARG B 1 323 ? 7.629 -20.359 -11.922 1 90.44 323 ARG B N 1
ATOM 5052 C CA . ARG B 1 323 ? 7.48 -20.594 -13.352 1 90.44 323 ARG B CA 1
ATOM 5053 C C . ARG B 1 323 ? 7.234 -22.078 -13.641 1 90.44 323 ARG B C 1
ATOM 5055 O O . ARG B 1 323 ? 7.586 -22.938 -12.836 1 90.44 323 ARG B O 1
ATOM 5062 N N . PRO B 1 324 ? 6.719 -22.062 -15.047 1 89.5 324 PRO B N 1
ATOM 5063 C CA . PRO B 1 324 ? 6.605 -23.453 -15.461 1 89.5 324 PRO B CA 1
ATOM 5064 C C . PRO B 1 324 ? 7.957 -24.156 -15.578 1 89.5 324 PRO B C 1
ATOM 5066 O O . PRO B 1 324 ? 8.938 -23.531 -16 1 89.5 324 PRO B O 1
ATOM 5069 N N . GLY B 1 325 ? 8.336 -25.172 -14.961 1 89.94 325 GLY B N 1
ATOM 5070 C CA . GLY B 1 325 ? 9.578 -25.922 -15.023 1 89.94 325 GLY B CA 1
ATOM 5071 C C . GLY B 1 325 ? 10.391 -25.844 -13.742 1 89.94 325 GLY B C 1
ATOM 5072 O O . GLY B 1 325 ? 11.359 -26.578 -13.562 1 89.94 325 GLY B O 1
ATOM 5073 N N . ASP B 1 326 ? 9.992 -24.844 -12.977 1 90.81 326 ASP B N 1
ATOM 5074 C CA . ASP B 1 326 ? 10.672 -24.719 -11.695 1 90.81 326 ASP B CA 1
ATOM 5075 C C . ASP B 1 326 ? 10.281 -25.859 -10.75 1 90.81 326 ASP B C 1
ATOM 5077 O O . ASP B 1 326 ? 9.625 -25.625 -9.734 1 90.81 326 ASP B O 1
ATOM 5081 N N . GLU B 1 327 ? 10.836 -27 -11.023 1 94.62 327 GLU B N 1
ATOM 5082 C CA . GLU B 1 327 ? 10.445 -28.203 -10.305 1 94.62 327 GLU B CA 1
ATOM 5083 C C . GLU B 1 327 ? 10.719 -28.062 -8.805 1 94.62 327 GLU B C 1
ATOM 5085 O O . GLU B 1 327 ? 9.938 -28.531 -7.98 1 94.62 327 GLU B O 1
ATOM 5090 N N . LYS B 1 328 ? 11.82 -27.438 -8.531 1 92.25 328 LYS B N 1
ATOM 5091 C CA . LYS B 1 328 ? 12.188 -27.266 -7.133 1 92.25 328 LYS B CA 1
ATOM 5092 C C . LYS B 1 328 ? 11.172 -26.391 -6.406 1 92.25 328 LYS B C 1
ATOM 5094 O O . LYS B 1 328 ? 10.703 -26.75 -5.324 1 92.25 328 LYS B O 1
ATOM 5099 N N . ALA B 1 329 ? 10.812 -25.281 -7.016 1 92.69 329 ALA B N 1
ATOM 5100 C CA . ALA B 1 329 ? 9.844 -24.375 -6.414 1 92.69 329 ALA B CA 1
ATOM 5101 C C . ALA B 1 329 ? 8.469 -25.016 -6.32 1 92.69 329 ALA B C 1
ATOM 5103 O O . ALA B 1 329 ? 7.758 -24.828 -5.328 1 92.69 329 ALA B O 1
ATOM 5104 N N . ILE B 1 330 ? 8.078 -25.781 -7.328 1 96.69 330 ILE B N 1
ATOM 5105 C CA . ILE B 1 330 ? 6.781 -26.453 -7.371 1 96.69 330 ILE B CA 1
ATOM 5106 C C . ILE B 1 330 ? 6.703 -27.484 -6.254 1 96.69 330 ILE B C 1
ATOM 5108 O O . ILE B 1 330 ? 5.719 -27.531 -5.508 1 96.69 330 ILE B O 1
ATOM 5112 N N . SER B 1 331 ? 7.777 -28.234 -6.129 1 96.88 331 SER B N 1
ATOM 5113 C CA . SER B 1 331 ? 7.832 -29.25 -5.066 1 96.88 331 SER B CA 1
ATOM 5114 C C . SER B 1 331 ? 7.801 -28.594 -3.689 1 96.88 331 SER B C 1
ATOM 5116 O O . SER B 1 331 ? 7.109 -29.062 -2.785 1 96.88 331 SER B O 1
ATOM 5118 N N . LEU B 1 332 ? 8.5 -27.547 -3.576 1 95.5 332 LEU B N 1
ATOM 5119 C CA . LEU B 1 332 ? 8.555 -26.844 -2.299 1 95.5 332 LEU B CA 1
ATOM 5120 C C . LEU B 1 332 ? 7.191 -26.266 -1.93 1 95.5 332 LEU B C 1
ATOM 5122 O O . LEU B 1 332 ? 6.805 -26.281 -0.759 1 95.5 332 LEU B O 1
ATOM 5126 N N . ALA B 1 333 ? 6.504 -25.719 -2.893 1 96.62 333 ALA B N 1
ATOM 5127 C CA . ALA B 1 333 ? 5.16 -25.203 -2.65 1 96.62 333 ALA B CA 1
ATOM 5128 C C . ALA B 1 333 ? 4.254 -26.281 -2.07 1 96.62 333 ALA B C 1
ATOM 5130 O O . ALA B 1 333 ? 3.506 -26.047 -1.123 1 96.62 333 ALA B O 1
ATOM 5131 N N . LYS B 1 334 ? 4.352 -27.453 -2.668 1 98.19 334 LYS B N 1
ATOM 5132 C CA . LYS B 1 334 ? 3.574 -28.594 -2.174 1 98.19 334 LYS B CA 1
ATOM 5133 C C . LYS B 1 334 ? 3.98 -28.953 -0.749 1 98.19 334 LYS B C 1
ATOM 5135 O O . LYS B 1 334 ? 3.125 -29.125 0.122 1 98.19 334 LYS B O 1
ATOM 5140 N N . GLU B 1 335 ? 5.227 -28.984 -0.495 1 97.69 335 GLU B N 1
ATOM 5141 C CA . GLU B 1 335 ? 5.77 -29.375 0.8 1 97.69 335 GLU B CA 1
ATOM 5142 C C . GLU B 1 335 ? 5.375 -28.391 1.892 1 97.69 335 GLU B C 1
ATOM 5144 O O . GLU B 1 335 ? 5.004 -28.797 2.996 1 97.69 335 GLU B O 1
ATOM 5149 N N . VAL B 1 336 ? 5.445 -27.188 1.591 1 97.06 336 VAL B N 1
ATOM 5150 C CA . VAL B 1 336 ? 5.207 -26.141 2.576 1 97.06 336 VAL B CA 1
ATOM 5151 C C . VAL B 1 336 ? 3.742 -26.156 3.01 1 97.06 336 VAL B C 1
ATOM 5153 O O . VAL B 1 336 ? 3.434 -25.953 4.188 1 97.06 336 VAL B O 1
ATOM 5156 N N . VAL B 1 337 ? 2.867 -26.422 2.092 1 98.12 337 VAL B N 1
ATOM 5157 C CA . VAL B 1 337 ? 1.445 -26.484 2.418 1 98.12 337 VAL B CA 1
ATOM 5158 C C . VAL B 1 337 ? 1.181 -27.656 3.359 1 98.12 337 VAL B C 1
ATOM 5160 O O . VAL B 1 337 ? 0.446 -27.516 4.34 1 98.12 337 VAL B O 1
ATOM 5163 N N . ALA B 1 338 ? 1.791 -28.75 3.059 1 98.31 338 ALA B N 1
ATOM 5164 C CA . ALA B 1 338 ? 1.632 -29.922 3.906 1 98.31 338 ALA B CA 1
ATOM 5165 C C . ALA B 1 338 ? 2.227 -29.688 5.293 1 98.31 338 ALA B C 1
ATOM 5167 O O . ALA B 1 338 ? 1.649 -30.094 6.301 1 98.31 338 ALA B O 1
ATOM 5168 N N . ALA B 1 339 ? 3.295 -29.047 5.375 1 98.12 339 ALA B N 1
ATOM 5169 C CA . ALA B 1 339 ? 4.062 -28.906 6.609 1 98.12 339 ALA B CA 1
ATOM 5170 C C . ALA B 1 339 ? 3.477 -27.812 7.5 1 98.12 339 ALA B C 1
ATOM 5172 O O . ALA B 1 339 ? 3.539 -27.906 8.727 1 98.12 339 ALA B O 1
ATOM 5173 N N . HIS B 1 340 ? 2.838 -26.781 6.902 1 98.38 340 HIS B N 1
ATOM 5174 C CA . HIS B 1 340 ? 2.605 -25.578 7.707 1 98.38 340 HIS B CA 1
ATOM 5175 C C . HIS B 1 340 ? 1.147 -25.141 7.633 1 98.38 340 HIS B C 1
ATOM 5177 O O . HIS B 1 340 ? 0.747 -24.188 8.305 1 98.38 340 HIS B O 1
ATOM 5183 N N . CYS B 1 341 ? 0.333 -25.75 6.844 1 98.69 341 CYS B N 1
ATOM 5184 C CA . CYS B 1 341 ? -1.087 -25.438 6.758 1 98.69 341 CYS B CA 1
ATOM 5185 C C . CYS B 1 341 ? -1.942 -26.562 7.297 1 98.69 341 CYS B C 1
ATOM 5187 O O . CYS B 1 341 ? -1.452 -27.688 7.488 1 98.69 341 CYS B O 1
ATOM 5189 N N . ALA B 1 342 ? -3.176 -26.25 7.637 1 98.56 342 ALA B N 1
ATOM 5190 C CA . ALA B 1 342 ? -4.168 -27.266 7.961 1 98.56 342 ALA B CA 1
ATOM 5191 C C . ALA B 1 342 ? -4.648 -27.984 6.703 1 98.56 342 ALA B C 1
ATOM 5193 O O . ALA B 1 342 ? -5.781 -27.781 6.258 1 98.56 342 ALA B O 1
ATOM 5194 N N . LEU B 1 343 ? -3.781 -28.891 6.191 1 98.44 343 LEU B N 1
ATOM 5195 C CA . LEU B 1 343 ? -3.973 -29.484 4.871 1 98.44 343 LEU B CA 1
ATOM 5196 C C . LEU B 1 343 ? -5.301 -30.219 4.801 1 98.44 343 LEU B C 1
ATOM 5198 O O . LEU B 1 343 ? -6.07 -30.047 3.854 1 98.44 343 LEU B O 1
ATOM 5202 N N . ASP B 1 344 ? -5.602 -31.047 5.809 1 97.81 344 ASP B N 1
ATOM 5203 C CA . ASP B 1 344 ? -6.848 -31.797 5.797 1 97.81 344 ASP B CA 1
ATOM 5204 C C . ASP B 1 344 ? -8.062 -30.875 5.777 1 97.81 344 ASP B C 1
ATOM 5206 O O . ASP B 1 344 ? -9.039 -31.141 5.07 1 97.81 344 ASP B O 1
ATOM 5210 N N . ARG B 1 345 ? -7.953 -29.812 6.52 1 97.88 345 ARG B N 1
ATOM 5211 C CA . ARG B 1 345 ? -9.023 -28.828 6.559 1 97.88 345 ARG B CA 1
ATOM 5212 C C . ARG B 1 345 ? -9.188 -28.141 5.207 1 97.88 345 ARG B C 1
ATOM 5214 O O . ARG B 1 345 ? -10.312 -27.969 4.723 1 97.88 345 ARG B O 1
ATOM 5221 N N . LEU B 1 346 ? -8.102 -27.797 4.578 1 98.06 346 LEU B N 1
ATOM 5222 C CA . LEU B 1 346 ? -8.125 -27.156 3.271 1 98.06 346 LEU B CA 1
ATOM 5223 C C . LEU B 1 346 ? -8.727 -28.094 2.221 1 98.06 346 LEU B C 1
ATOM 5225 O O . LEU B 1 346 ? -9.516 -27.656 1.377 1 98.06 346 LEU B O 1
ATOM 5229 N N . ILE B 1 347 ? -8.359 -29.359 2.32 1 97.38 347 ILE B N 1
ATOM 5230 C CA . ILE B 1 347 ? -8.891 -30.344 1.389 1 97.38 347 ILE B CA 1
ATOM 5231 C C . ILE B 1 347 ? -10.398 -30.484 1.584 1 97.38 347 ILE B C 1
ATOM 5233 O O . ILE B 1 347 ? -11.156 -30.516 0.611 1 97.38 347 ILE B O 1
ATOM 5237 N N . SER B 1 348 ? -10.812 -30.516 2.844 1 96.62 348 SER B N 1
ATOM 5238 C CA . SER B 1 348 ? -12.234 -30.609 3.139 1 96.62 348 SER B CA 1
ATOM 5239 C C . SER B 1 348 ? -12.992 -29.391 2.602 1 96.62 348 SER B C 1
ATOM 5241 O O . SER B 1 348 ? -14.055 -29.531 1.996 1 96.62 348 SER B O 1
ATOM 5243 N N . LEU B 1 349 ? -12.414 -28.234 2.754 1 96.56 349 LEU B N 1
ATOM 5244 C CA . LEU B 1 349 ? -13.031 -27.016 2.27 1 96.56 349 LEU B CA 1
ATOM 5245 C C . LEU B 1 349 ? -13.148 -27.016 0.75 1 96.56 349 LEU B C 1
ATOM 5247 O O . LEU B 1 349 ? -14.109 -26.484 0.193 1 96.56 349 LEU B O 1
ATOM 5251 N N . ALA B 1 350 ? -12.188 -27.656 0.081 1 96.62 350 ALA B N 1
ATOM 5252 C CA . ALA B 1 350 ? -12.102 -27.625 -1.377 1 96.62 350 ALA B CA 1
ATOM 5253 C C . ALA B 1 350 ? -13 -28.688 -1.999 1 96.62 350 ALA B C 1
ATOM 5255 O O . ALA B 1 350 ? -13.312 -28.625 -3.189 1 96.62 350 ALA B O 1
ATOM 5256 N N . THR B 1 351 ? -13.414 -29.703 -1.188 1 94.31 351 THR B N 1
ATOM 5257 C CA . THR B 1 351 ? -14.086 -30.859 -1.799 1 94.31 351 THR B CA 1
ATOM 5258 C C . THR B 1 351 ? -15.508 -30.984 -1.273 1 94.31 351 THR B C 1
ATOM 5260 O O . THR B 1 351 ? -16.344 -31.656 -1.889 1 94.31 351 THR B O 1
ATOM 5263 N N . GLU B 1 352 ? -15.766 -30.438 -0.112 1 85.12 352 GLU B N 1
ATOM 5264 C CA . GLU B 1 352 ? -17.094 -30.594 0.475 1 85.12 352 GLU B CA 1
ATOM 5265 C C . GLU B 1 352 ? -17.938 -29.344 0.266 1 85.12 352 GLU B C 1
ATOM 5267 O O . GLU B 1 352 ? -17.516 -28.234 0.597 1 85.12 352 GLU B O 1
ATOM 5272 N N . ALA B 1 353 ? -19.031 -29.656 -0.51 1 72.44 353 ALA B N 1
ATOM 5273 C CA . ALA B 1 353 ? -19.969 -28.547 -0.729 1 72.44 353 ALA B CA 1
ATOM 5274 C C . ALA B 1 353 ? -20.656 -28.141 0.573 1 72.44 353 ALA B C 1
ATOM 5276 O O . ALA B 1 353 ? -20.938 -28.984 1.421 1 72.44 353 ALA B O 1
ATOM 5277 N N . HIS B 1 354 ? -20.375 -27 1.093 1 62.12 354 HIS B N 1
ATOM 5278 C CA . HIS B 1 354 ? -21.047 -26.562 2.309 1 62.12 354 HIS B CA 1
ATOM 5279 C C . HIS B 1 354 ? -22.484 -26.141 2.018 1 62.12 354 HIS B C 1
ATOM 5281 O O . HIS B 1 354 ? -22.75 -25.531 0.972 1 62.12 354 HIS B O 1
ATOM 5287 N N . GLU B 1 355 ? -23.422 -26.953 2.412 1 50.66 355 GLU B N 1
ATOM 5288 C CA . GLU B 1 355 ? -24.812 -26.5 2.369 1 50.66 355 GLU B CA 1
ATOM 5289 C C . GLU B 1 355 ? -24.984 -25.156 3.082 1 50.66 355 GLU B C 1
ATOM 5291 O O . GLU B 1 355 ? -24.359 -24.922 4.121 1 50.66 355 GLU B O 1
ATOM 5296 N N . ALA B 1 356 ? -25.641 -24.344 2.502 1 42.16 356 ALA B N 1
ATOM 5297 C CA . ALA B 1 356 ? -25.969 -23.047 3.055 1 42.16 356 ALA B CA 1
ATOM 5298 C C . ALA B 1 356 ? -26.766 -23.188 4.352 1 42.16 356 ALA B C 1
ATOM 5300 O O . ALA B 1 356 ? -27.656 -24.031 4.457 1 42.16 356 ALA B O 1
#

Nearest PDB structures (foldseek):
  2ioj-assembly2_B  TM=8.855E-01  e=1.364E-09  Archaeoglobus fulgidus
  3l2b-assembly1_B  TM=6.060E-01  e=6.006E-08  Clostridium perfringens str. 13
  3mle-assembly2_B  TM=7.931E-01  e=1.834E-06  Helicobacter pylori 26695
  6y30-assembly1_A  TM=6.450E-01  e=2.911E-04  Homo sapiens
  2xit-assembly1_A  TM=5.482E-01  e=2.018E-04  Caulobacter vibrioides

Secondary structure (DSSP, 8-state):
-EEEEEE--TTSSHHHHHHHHHHHHHHTT--EEEE-SEEPPPPTT---S-HHHHHHHHHHT-SS-HHHHS-EE--TTHHHH---HHHHHHHHHHHHHHHHTT-SEEEEE--SSTTTTGGGT-SHHHHHHHTTPEEEEEE--SSHHHHHHHHHHHHHHHHTT-EEEEEEEEEE-HHHHHHIIIIIHHHHHHTT-EEEEEEE--HHHHPPBHHHHHHHH--EEEE-GGGTT-B--EEEE--S-HHHHHHHHTT-SSEEEEEETT-HHHHHHHHTS-EEEEEEETTPPPPHHHHHHHHHHT--EEE-SS-HHHHHHHHTT----PPTT-HHHHHHHHHHHHHHB-HHHHHHHHHS----/-EEEEEE--TTSSHHHHHHHHHHHHHHTT--EEEE-SEEPPPPTT---S-HHHHHHHHHHT-SS-HHHHS-EE--TTHHHH---HHHHHHHHHHHHHHHHTT-SEEEEE--SSTTTTGGGT-SHHHHHHHTTPEEEEEE--SSHHHHHHHHHHHHHHHHTT-EEEEEEEEEE-HHHHHHIIIIIHHHHHHTT-EEEEEEE--HHHHPPBHHHHHHHH--EEEE-GGGTT-B--EEEE--S-HHHHHHHHTT-SSEEEEEETT-HHHHHHHHTS-EEEEEEETTPPPPHHHHHHHHHHT--EEE-SS-HHHHHHHHTT----PPTT-HHHHHHHHHHHHHHB-HHHHHHHHHS----

InterPro domains:
  IPR010766 DRTGG [PF07085] (214-317)
  IPR027417 P-loop containing nucleoside triphosphate hydrolase [G3DSA:3.40.50.300] (4-190)
  IPR027417 P-loop containing nucleoside triphosphate hydrolase [SSF52540] (5-217)
  IPR028979 HPr(Ser) kinase/phosphorylase-like, N-terminal domain superfamily [G3DSA:3.40.1390.20] (202-338)
  IPR028979 HPr(Ser) kinase/phosphorylase-like, N-terminal domain superfamily [SSF75138] (207-324)
  IPR050500 Phosphate Acetyltransferase/Butyryltransferase [PTHR43356] (4-349)

Solvent-accessible surface area (backbone atoms only — not comparable to full-atom values): 35496 Å² total; per-residue (Å²): 99,12,33,30,33,33,34,31,46,67,75,20,47,47,65,49,52,50,48,11,50,46,53,56,39,43,75,71,72,40,45,67,31,63,38,20,63,41,21,54,56,56,52,67,80,60,57,82,52,24,64,66,34,44,24,50,27,61,77,66,64,47,98,56,55,34,52,53,26,22,61,36,57,56,50,61,59,36,65,77,72,51,71,54,47,66,58,52,47,48,49,40,52,50,31,48,55,59,54,52,57,87,32,40,21,34,41,32,44,48,32,59,36,54,31,45,51,25,83,59,58,58,11,49,63,54,43,27,39,75,66,66,19,34,32,34,38,23,37,52,54,83,43,51,58,47,55,7,46,53,49,38,52,48,51,40,31,47,55,63,66,24,49,57,56,27,34,30,38,25,56,27,43,77,90,44,45,63,46,47,71,41,60,49,35,51,54,35,47,75,70,68,27,39,70,41,23,60,31,62,59,45,66,85,72,53,38,22,28,43,45,40,51,39,34,70,66,43,66,41,75,78,31,29,80,89,41,32,78,39,50,34,72,40,75,44,53,45,30,43,43,50,73,64,37,42,64,56,45,67,75,41,61,30,18,31,39,36,30,23,15,71,31,55,62,44,54,47,49,45,68,72,40,52,47,36,29,42,38,24,21,60,58,40,76,55,53,67,68,49,54,52,52,28,46,75,71,52,24,22,29,35,41,23,66,46,47,60,50,58,48,56,62,53,52,73,72,57,44,45,75,78,50,77,82,40,55,66,52,54,50,44,29,33,48,49,35,62,74,32,29,46,47,70,58,53,50,45,51,26,50,44,57,75,79,129,99,11,33,30,32,33,34,31,46,67,76,19,44,47,67,47,50,51,49,11,50,45,52,55,39,43,77,70,69,40,45,66,31,65,37,20,62,43,22,54,57,56,51,66,79,59,56,82,52,26,64,65,35,43,21,52,29,62,77,66,63,46,98,55,54,34,53,54,26,23,61,35,58,56,51,60,58,35,63,78,73,51,73,54,48,65,58,54,47,50,50,40,53,50,31,47,54,60,53,52,58,86,32,38,20,34,41,31,42,50,32,58,35,53,30,46,52,26,84,58,60,58,12,49,62,56,44,27,41,76,65,65,19,35,32,34,38,22,37,53,53,84,44,50,59,46,55,7,45,52,49,37,52,49,49,40,30,46,56,62,66,24,50,57,56,27,34,30,39,23,56,25,44,80,90,45,45,64,46,47,72,42,60,49,36,52,55,35,46,77,70,65,25,39,70,41,22,61,31,62,58,45,66,87,71,54,37,25,28,44,46,40,52,39,31,71,65,42,68,41,77,78,31,29,82,89,40,32,79,40,50,35,74,40,75,43,54,46,29,43,43,51,72,65,36,42,62,56,45,68,76,41,60,31,16,31,39,36,31,22,14,72,30,53,62,45,53,47,49,45,68,72,39,51,48,36,29,40,38,23,21,59,59,41,76,56,52,66,68,48,54,52,52,28,46,74,70,53,23,22,30,34,40,22,66,46,47,61,50,57,48,56,63,53,52,73,72,58,42,46,75,76,52,76,81,41,57,68,53,55,51,46,29,32,48,48,36,61,75,32,28,46,47,70,58,52,50,45,52,25,49,44,58,76,78,128

pLDDT: mean 94.43, std 7.32, range [42.16, 98.88]

Organism: Ammonifex degensii (strain DSM 10501 / KC4) (NCBI:txid429009)

Radius of gyration: 26.17 Å; Cα contacts (8 Å, |Δi|>4): 1554; chains: 2; bounding box: 69×69×52 Å

Foldseek 3Di:
DAEEEEFEAQQLCSLLLLLLLQVVCVVVVFQEFAAEQEAADDFPVPPPAHQSLQQCCQVSVAPDDRCLRHVHYFDPPCCVVCVPLVVSVVSSVVSCVVRPPPGLFYYYYYYNHQCGPVVSLPGNLSVQVVVLHEYEYGGADDDPVRLVVVLVVCVVSVVSVGHYAAYAHEQYEPVCQVVCVPVSQVVCVVSPHHHFFYFHHDQVQKFAFLLLLCRLQPADKLAQPVLRRQGADEEEEPPDPLVVVLVVLQVDAQHEYEYAQACASNLVSNLVHHYQEYEHEQQDHHDVVSSVSCNVSSHIYGYGNHDPVVSVVSCVSGIHDDGHPPVVNSVVSNVSCVVTGNSVVVSCSRRDDDDD/DAEEEEFEAQQLCLLLLLLLLQVVCVVVVFQEFAAEQEAADDFPVPPPAHQSLQQCCQVSVAPDDRCLRHVHYFDPPCCVVCVPLVVSVVSSVVSCVVRPPPGLFYYYYYDNHQCGPVVSLPGNLSVQVVVLHEYEYRGADDDPVRLVVVLVVCVVSVVSVHHYAAYAHEQYEPVCQVVCVPVSQVVCVVSPHHHFFYFHHDQVQKFAFLLLLCRLQPADKLAQPVLRRQGADEEEEPPDPLVVVLVVLQVDAQHEYEYAQACASNLVSNLVHHYQEYEHEQQHHHDVVSSVSCRVSSHIYGYGNHDPVVSVVSCVSGIHDDGRPPVVNSVVSNVRCVVTGNSVVVSCSRRDDDDD